Protein AF-A0A813FV72-F1 (afdb_monomer)

Organism: Polarella glacialis (NCBI:txid89957)

Solvent-accessible surface area (backbone atoms only — not comparable to full-atom values): 22637 Å² total; per-residue (Å²): 135,82,78,77,76,78,76,73,80,84,71,82,60,92,44,57,44,41,28,57,44,96,89,48,74,49,68,52,86,66,91,68,85,72,78,74,64,68,31,35,16,58,74,79,38,75,40,86,95,39,69,65,63,72,45,58,73,68,59,73,47,31,64,47,80,45,70,78,64,90,57,94,71,58,69,37,65,48,42,77,56,50,45,36,51,38,65,70,70,41,60,54,40,73,65,40,57,76,41,35,51,22,40,30,57,61,47,44,48,41,57,46,48,59,64,52,66,75,50,94,60,70,33,35,40,40,42,49,73,72,41,37,24,43,60,38,58,53,51,49,53,42,39,35,35,44,51,57,46,52,57,51,38,52,53,32,48,75,70,72,43,85,62,75,52,50,23,41,36,30,36,44,24,67,58,31,64,66,62,52,51,36,49,46,49,40,49,52,43,25,47,77,69,74,35,45,94,75,63,46,62,36,38,40,33,27,15,58,40,60,18,55,70,51,30,52,51,38,25,61,67,60,74,45,64,55,85,54,103,76,52,32,51,45,73,42,70,28,40,70,24,56,78,29,53,68,94,43,74,67,52,50,55,48,51,55,47,51,30,67,68,44,12,72,73,53,74,21,74,83,68,84,68,83,69,49,44,34,19,62,68,55,54,42,56,74,69,67,52,64,56,48,27,40,34,37,41,37,40,50,83,52,42,56,68,56,31,63,66,42,68,65,42,50,51,51,41,69,68,24,38,39,29,38,41,30,46,50,54,42,85,46,64,66,58,54,51,52,53,51,51,50,43,43,74,74,61,34,44,75,78,46,79,46,63,33,23,64,86,78,67,54,68,43,82,48,96,68,45,50,33,41,20,67,34,14,43,39,30,36,35,43,79,67,86,73,58,71,86,71,50,70,80,82,72,59,83,70,81,69,71,85,85,127

Foldseek 3Di:
DPDDPDDPDDDPLPALEWELDLVGIDSDDDDDDDPLQWAAALPPGTDPPDGAQVLPVLFFFDKFKDDQDPPPFQWFAARLRQTAGLCLLCVCVVVCVVVCQQVVRSNSSNVHSVVCVVVPDIGIYGYGDGHDANVSVLLSQLSVLLVVLVVVQVVCVVVVHQRDAAAEEEAQCLLNVSVLSSVSSNCRSCVVVVNNVSHHAAYEYEHLEPLVVSNVVSCVVSVNDQDDPLGRYYYHNAAEFQVQQDPDPVSQVVSQVRHCVCCVSSVGDNPSDRGGYGYPVRSCLVRVTAQAHSEYEEDNQQRVLRNLVDVSSLVSCLQHYFKYKYLQNDPDPPSQVVSVVSCVVSPKDKPDWFAACPPVVDFDQDPSGTYHRHRTMTMIGRPDDHDSVPRPPVSDPPPPPPPD

Secondary structure (DSSP, 8-state):
-PPPP--------SSSEEEEETTEEE---S-----TT-EEETTTEEETT----GGGGGS---EEEEP--SSS--EEE-TT--EEEHHHHTTTHHHHHHTTTTTHHHHHHHHHHHHHHT--S-EEEE--PPPBSHHHHHHHHHHHHHHHHHHHHHHHHHTTPPPPPEEEEEET-TTTHHHHHHHHHHHHHHHHTT-GGG--EEEEEEESS--HHHHHHHHHHTT---SSTT--EEEEESEEESSSS-SSHHHHHHHHHHHHHHHTTTT-------PPEEEHHHHHHHTT--SSEEEEEE--TT-HHHHTTSHHHHHHHHHHEEEEEEE---S-HHHHHHHHHHHHHTTEEEEEEEE--TTT--PEEETTEEE--SSEEEEEEE-S---GGGS-TT----------

Sequence (404 aa):
MTSVPIVPEARACPSLLIQPDWTGWSCQLGAGELNSTGVWNAISGLVPQVSHEAAFGHLSPWQGKFTQSHTQEVLVRDFLGFLCPRDLYCGHDSAHRSYGEAYAIRTRVCDSFLQLQDLHSDYYLSFRWPVVSEEYFEYAAVLSSVVEYLDAFEEEKLRGSTPRPFAFVELGAGYGHWSFAAHLALRRVAAHRQLLDLTRHRYLLVDAVDASMAAHELARLNEVETNGPEGFLNFHQGFVTSSGHFDLSASRAYAAWIVRSFSAAWGGSSASAAVEAVSLQAVLVMYDMPCVIDMLDVDIQGGEYHLFSTNETMSLLKQRVRRIHIGLHSQSAHRNLVLKARFRRWGWGVKWLWHSNLQDRMLRETPWGPVVFADGVLTVVNSRQLDGSQCPSGIQRATLAPWI

InterPro domains:
  IPR029063 S-adenosyl-L-methionine-dependent methyltransferase superfamily [SSF53335] (161-242)

pLDDT: mean 85.33, std 15.7, range [25.42, 98.75]

Structure (mmCIF, N/CA/C/O backbone):
data_AF-A0A813FV72-F1
#
_entry.id   AF-A0A813FV72-F1
#
loop_
_atom_site.group_PDB
_atom_site.id
_atom_site.type_symbol
_atom_site.label_atom_id
_atom_site.label_alt_id
_atom_site.label_comp_id
_atom_site.label_asym_id
_atom_site.label_entity_id
_atom_site.label_seq_id
_atom_site.pdbx_PDB_ins_code
_atom_site.Cartn_x
_atom_site.Cartn_y
_atom_site.Cartn_z
_atom_site.occupancy
_atom_site.B_iso_or_equiv
_atom_site.auth_seq_id
_atom_site.auth_comp_id
_atom_site.auth_asym_id
_atom_site.auth_atom_id
_atom_site.pdbx_PDB_model_num
ATOM 1 N N . MET A 1 1 ? 25.073 -18.504 -22.557 1.00 35.97 1 MET A N 1
ATOM 2 C CA . MET A 1 1 ? 24.459 -17.497 -23.444 1.00 35.97 1 MET A CA 1
ATOM 3 C C . MET A 1 1 ? 23.004 -17.886 -23.623 1.00 35.97 1 MET A C 1
ATOM 5 O O . MET A 1 1 ? 22.703 -18.729 -24.453 1.00 35.97 1 MET A O 1
ATOM 9 N N . THR A 1 2 ? 22.129 -17.388 -22.755 1.00 30.36 2 THR A N 1
ATOM 10 C CA . THR A 1 2 ? 20.679 -17.537 -22.904 1.00 30.36 2 THR A CA 1
ATOM 11 C C . THR A 1 2 ? 20.232 -16.532 -23.960 1.00 30.36 2 THR A C 1
ATOM 13 O O . THR A 1 2 ? 20.467 -15.335 -23.818 1.00 30.36 2 THR A O 1
ATOM 16 N N . SER A 1 3 ? 19.693 -17.025 -25.072 1.00 25.42 3 SER A N 1
ATOM 17 C CA . SER A 1 3 ? 19.137 -16.193 -26.136 1.00 25.42 3 SER A CA 1
ATOM 18 C C . SER A 1 3 ? 18.002 -15.347 -25.565 1.00 25.42 3 SER A C 1
ATOM 20 O O . SER A 1 3 ? 17.038 -15.903 -25.039 1.00 25.42 3 SER A O 1
ATOM 22 N N . VAL A 1 4 ? 18.121 -14.022 -25.665 1.00 29.53 4 VAL A N 1
ATOM 23 C CA . VAL A 1 4 ? 16.999 -13.105 -25.431 1.00 29.53 4 VAL A CA 1
ATOM 24 C C . VAL A 1 4 ? 15.870 -13.538 -26.375 1.00 29.53 4 VAL A C 1
ATOM 26 O O . VAL A 1 4 ? 16.141 -13.707 -27.569 1.00 29.53 4 VAL A O 1
ATOM 29 N N . PRO A 1 5 ? 14.647 -13.795 -25.879 1.00 34.75 5 PRO A N 1
ATOM 30 C CA . PRO A 1 5 ? 13.543 -14.160 -26.748 1.00 34.75 5 PRO A CA 1
ATOM 31 C C . PRO A 1 5 ? 13.340 -13.043 -27.770 1.00 34.75 5 PRO A C 1
ATOM 33 O O . PRO A 1 5 ? 13.233 -11.872 -27.410 1.00 34.75 5 PRO A O 1
ATOM 36 N N . ILE A 1 6 ? 13.329 -13.413 -29.050 1.00 33.06 6 ILE A N 1
ATOM 37 C CA . ILE A 1 6 ? 12.965 -12.511 -30.140 1.00 33.06 6 ILE A CA 1
ATOM 38 C C . ILE A 1 6 ? 11.534 -12.057 -29.851 1.00 33.06 6 ILE A C 1
ATOM 40 O O . ILE A 1 6 ? 10.613 -12.875 -29.875 1.00 33.06 6 ILE A O 1
ATOM 44 N N . VAL A 1 7 ? 11.363 -10.773 -29.527 1.00 40.09 7 VAL A N 1
ATOM 45 C CA . VAL A 1 7 ? 10.041 -10.157 -29.390 1.00 40.09 7 VAL A CA 1
ATOM 46 C C . VAL A 1 7 ? 9.348 -10.317 -30.749 1.00 40.09 7 VAL A C 1
ATOM 48 O O . VAL A 1 7 ? 9.930 -9.905 -31.756 1.00 40.09 7 VAL A O 1
ATOM 51 N N . PRO A 1 8 ? 8.174 -10.969 -30.827 1.00 45.59 8 PRO A N 1
ATOM 52 C CA . PRO A 1 8 ? 7.466 -11.138 -32.090 1.00 45.59 8 PRO A CA 1
ATOM 53 C C . PRO A 1 8 ? 7.248 -9.774 -32.747 1.00 45.59 8 PRO A C 1
ATOM 55 O O . PRO A 1 8 ? 6.840 -8.836 -32.064 1.00 45.59 8 PRO A O 1
ATOM 58 N N . GLU A 1 9 ? 7.503 -9.664 -34.057 1.00 47.38 9 GLU A N 1
ATOM 59 C CA . GLU A 1 9 ? 7.134 -8.477 -34.838 1.00 47.38 9 GLU A CA 1
ATOM 60 C C . GLU A 1 9 ? 5.697 -8.068 -34.493 1.00 47.38 9 GLU A C 1
ATOM 62 O O . GLU A 1 9 ? 4.779 -8.895 -34.558 1.00 47.38 9 GLU A O 1
ATOM 67 N N . ALA A 1 10 ? 5.523 -6.805 -34.092 1.00 47.97 10 ALA A N 1
ATOM 68 C CA . ALA A 1 10 ? 4.248 -6.240 -33.682 1.00 47.97 10 ALA A CA 1
ATOM 69 C C . ALA A 1 10 ? 3.219 -6.412 -34.810 1.00 47.97 10 ALA A C 1
ATOM 71 O O . ALA A 1 10 ? 3.196 -5.669 -35.791 1.00 47.97 10 ALA A O 1
ATOM 72 N N . ARG A 1 11 ? 2.366 -7.435 -34.698 1.00 53.94 11 ARG A N 1
ATOM 73 C CA . ARG A 1 11 ? 1.242 -7.620 -35.616 1.00 53.94 11 ARG A CA 1
ATOM 74 C C . ARG A 1 11 ? 0.249 -6.497 -35.354 1.00 53.94 11 ARG A C 1
ATOM 76 O O . ARG A 1 11 ? -0.242 -6.369 -34.236 1.00 53.94 11 ARG A O 1
ATOM 83 N N . ALA A 1 12 ? -0.057 -5.708 -36.382 1.00 57.28 12 ALA A N 1
ATOM 84 C CA . ALA A 1 12 ? -1.088 -4.680 -36.315 1.00 57.28 12 ALA A CA 1
ATOM 85 C C . ALA A 1 12 ? -2.402 -5.288 -35.789 1.00 57.28 12 ALA A C 1
ATOM 87 O O . ALA A 1 12 ? -2.965 -6.188 -36.411 1.00 57.28 12 ALA A O 1
ATOM 88 N N . CYS A 1 13 ? -2.852 -4.815 -34.627 1.00 59.41 13 CYS A N 1
ATOM 89 C CA . CYS A 1 13 ? -4.093 -5.204 -33.958 1.00 59.41 13 CYS A CA 1
ATOM 90 C C . CYS A 1 13 ? -5.276 -4.637 -34.776 1.00 59.41 13 CYS A C 1
ATOM 92 O O . CYS A 1 13 ? -5.480 -3.424 -34.759 1.00 59.41 13 CYS A O 1
ATOM 94 N N . PRO A 1 14 ? -6.061 -5.446 -35.517 1.00 56.44 14 PRO A N 1
ATOM 95 C CA . PRO A 1 14 ? -7.145 -4.915 -36.349 1.00 56.44 14 PRO A CA 1
ATOM 96 C C . PRO A 1 14 ? -8.379 -4.506 -35.527 1.00 56.44 14 PRO A C 1
ATOM 98 O O . PRO A 1 14 ? -9.271 -3.834 -36.040 1.00 56.44 14 PRO A O 1
ATOM 101 N N . SER A 1 15 ? -8.430 -4.891 -34.247 1.00 58.56 15 SER A N 1
ATOM 102 C CA . SER A 1 15 ? -9.401 -4.430 -33.254 1.00 58.56 15 SER A CA 1
ATOM 103 C C . SER A 1 15 ? -8.741 -3.503 -32.237 1.00 58.56 15 SER A C 1
ATOM 105 O O . SER A 1 15 ? -7.668 -3.809 -31.727 1.00 58.56 15 SER A O 1
ATOM 107 N N . LEU A 1 16 ? -9.437 -2.425 -31.864 1.00 62.03 16 LEU A N 1
ATOM 108 C CA . LEU A 1 16 ? -9.008 -1.460 -30.839 1.00 62.03 16 LEU A CA 1
ATOM 109 C C . LEU A 1 16 ? -9.047 -2.023 -29.405 1.00 62.03 16 LEU A C 1
ATOM 111 O O . LEU A 1 16 ? -8.781 -1.283 -28.465 1.00 62.03 16 LEU A O 1
ATOM 115 N N . LEU A 1 17 ? -9.421 -3.294 -29.216 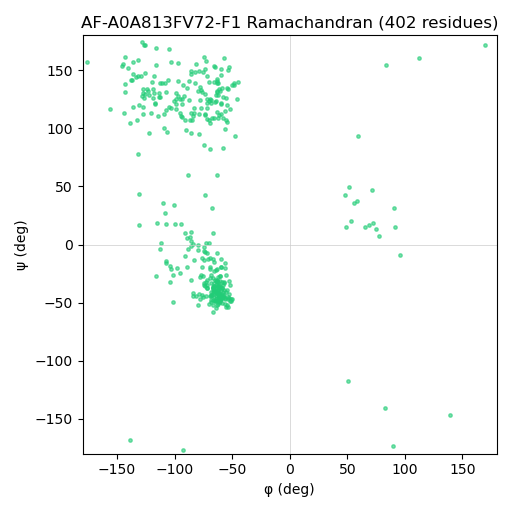1.00 68.19 17 LEU A N 1
ATOM 116 C CA . LEU A 1 17 ? -9.333 -3.964 -27.923 1.00 68.19 17 LEU A CA 1
ATOM 117 C C . LEU A 1 17 ? -7.931 -4.541 -27.768 1.00 68.19 17 LEU A C 1
ATOM 119 O O . LEU A 1 17 ? -7.565 -5.488 -28.466 1.00 68.19 17 LEU A O 1
ATOM 123 N N . ILE A 1 18 ? -7.184 -3.989 -26.823 1.00 64.94 18 ILE A N 1
ATOM 124 C CA . ILE A 1 18 ? -5.858 -4.464 -26.474 1.00 64.94 18 ILE A CA 1
ATOM 125 C C . ILE A 1 18 ? -5.904 -5.042 -25.064 1.00 64.94 18 ILE A C 1
ATOM 127 O O . ILE A 1 18 ? -6.369 -4.410 -24.113 1.00 64.94 18 ILE A O 1
ATOM 131 N N . GLN A 1 19 ? -5.429 -6.275 -24.941 1.00 64.69 19 GLN A N 1
ATOM 132 C CA . GLN A 1 19 ? -5.348 -6.973 -23.671 1.00 64.69 19 GLN A CA 1
ATOM 133 C C . GLN A 1 19 ? -3.878 -7.083 -23.285 1.00 64.69 19 GLN A C 1
ATOM 135 O O . GLN A 1 19 ? -3.195 -7.957 -23.830 1.00 64.69 19 GLN A O 1
ATOM 140 N N . PRO A 1 20 ? -3.382 -6.211 -22.388 1.00 59.06 20 PRO A N 1
ATOM 141 C CA . PRO A 1 20 ? -2.131 -6.483 -21.704 1.00 59.06 20 PRO A CA 1
ATOM 142 C C . PRO A 1 20 ? -2.308 -7.810 -20.988 1.00 59.06 20 PRO A C 1
ATOM 144 O O . PRO A 1 20 ? -3.086 -7.928 -20.036 1.00 59.06 20 PRO A O 1
ATOM 147 N N . ASP A 1 21 ? -1.637 -8.831 -21.499 1.00 64.56 21 ASP A N 1
ATOM 148 C CA . ASP A 1 21 ? -1.405 -10.034 -20.744 1.00 64.56 21 ASP A CA 1
ATOM 149 C C . ASP A 1 21 ? -0.010 -9.950 -20.131 1.00 64.56 21 ASP A C 1
ATOM 151 O O . ASP A 1 21 ? 0.881 -9.214 -20.548 1.00 64.56 21 ASP A O 1
ATOM 155 N N . TRP A 1 22 ? 0.189 -10.688 -19.056 1.00 66.19 22 TRP A N 1
ATOM 156 C CA . TRP A 1 22 ? 1.445 -10.608 -18.333 1.00 66.19 22 TRP A CA 1
ATOM 157 C C . TRP A 1 22 ? 2.607 -11.283 -19.080 1.00 66.19 22 TRP A C 1
ATOM 159 O O . TRP A 1 22 ? 3.713 -11.329 -18.553 1.00 66.19 22 TRP A O 1
ATOM 169 N N . THR A 1 23 ? 2.368 -11.833 -20.269 1.00 60.66 23 THR A N 1
ATOM 170 C CA . THR A 1 23 ? 3.356 -12.431 -21.173 1.00 60.66 23 THR A CA 1
ATOM 171 C C . THR A 1 23 ? 3.557 -11.615 -22.463 1.00 60.66 23 THR A C 1
ATOM 173 O O . THR A 1 23 ? 4.362 -12.021 -23.300 1.00 60.66 23 THR A O 1
ATOM 176 N N . GLY A 1 24 ? 2.864 -10.479 -22.631 1.00 65.00 24 GLY A N 1
ATOM 177 C CA . GLY A 1 24 ? 2.781 -9.710 -23.874 1.00 65.00 24 GLY A CA 1
ATOM 178 C C . GLY A 1 24 ? 1.366 -9.178 -24.146 1.00 65.00 24 GLY A C 1
ATOM 179 O O . GLY A 1 24 ? 0.616 -8.841 -23.237 1.00 65.00 24 GLY A O 1
ATOM 180 N N . TRP A 1 25 ? 0.978 -9.084 -25.417 1.00 64.00 25 TRP A N 1
ATOM 181 C CA . TRP A 1 25 ? -0.373 -8.662 -25.798 1.00 64.00 25 TRP A CA 1
ATOM 182 C C . TRP A 1 25 ? -1.071 -9.745 -26.573 1.00 64.00 25 TRP A C 1
ATOM 184 O O . TRP A 1 25 ? -0.506 -10.321 -27.506 1.00 64.00 25 TRP A O 1
ATOM 194 N N . SER A 1 26 ? -2.352 -9.915 -26.278 1.00 64.94 26 SER A N 1
ATOM 195 C CA . SER A 1 26 ? -3.246 -10.617 -27.182 1.00 64.94 26 SER A CA 1
ATOM 196 C C . SER A 1 26 ? -4.185 -9.620 -27.855 1.00 64.94 26 SER A C 1
ATOM 198 O O . SER A 1 26 ? -5.019 -8.968 -27.227 1.00 64.94 26 SER A O 1
ATOM 200 N N . CYS A 1 27 ? -4.044 -9.509 -29.175 1.00 63.72 27 CYS A N 1
ATOM 201 C CA . CYS A 1 27 ? -5.037 -8.887 -30.040 1.00 63.72 27 CYS A CA 1
ATOM 202 C C . CYS A 1 27 ? -6.215 -9.854 -30.179 1.00 63.72 27 CYS A C 1
ATOM 204 O O . CYS A 1 27 ? -6.242 -10.673 -31.099 1.00 63.72 27 CYS A O 1
ATOM 206 N N . GLN A 1 28 ? -7.162 -9.826 -29.240 1.00 61.66 28 GLN A N 1
ATOM 207 C CA . GLN A 1 28 ? -8.384 -10.612 -29.385 1.00 61.66 28 GLN A CA 1
ATOM 208 C C . GLN A 1 28 ? -9.398 -9.869 -30.257 1.00 61.66 28 GLN A C 1
ATOM 210 O O . GLN A 1 28 ? -9.899 -8.802 -29.905 1.00 61.66 28 GLN A O 1
ATOM 215 N N . LEU A 1 29 ? -9.733 -10.483 -31.392 1.00 47.75 29 LEU A N 1
ATOM 216 C CA . LEU A 1 29 ? -10.869 -10.094 -32.218 1.00 47.75 29 LEU A CA 1
ATOM 217 C C . LEU A 1 29 ? -12.154 -10.643 -31.582 1.00 47.75 29 LEU A C 1
ATOM 219 O O . LEU A 1 29 ? -12.531 -11.788 -31.821 1.00 47.75 29 LEU A O 1
ATOM 223 N N . GLY A 1 30 ? -12.829 -9.817 -30.783 1.00 52.78 30 GLY A N 1
ATOM 224 C CA . GLY A 1 30 ? -14.189 -10.077 -30.298 1.00 52.78 30 GLY A CA 1
ATOM 225 C C . GLY A 1 30 ? -14.311 -10.349 -28.797 1.00 52.78 30 GLY A C 1
ATOM 226 O O . GLY A 1 30 ? -13.346 -10.686 -28.119 1.00 52.78 30 GLY A O 1
ATOM 227 N N . ALA A 1 31 ? -15.536 -10.188 -28.288 1.00 51.34 31 ALA A N 1
ATOM 228 C CA . ALA A 1 31 ? -15.932 -10.315 -26.881 1.00 51.34 31 ALA A CA 1
ATOM 229 C C . ALA A 1 31 ? -15.971 -11.774 -26.376 1.00 51.34 31 ALA A C 1
ATOM 231 O O . ALA A 1 31 ? -16.920 -12.176 -25.706 1.00 51.34 31 ALA A O 1
ATOM 232 N N . GLY A 1 32 ? -14.981 -12.594 -26.739 1.00 54.69 32 GLY A N 1
ATOM 233 C CA . GLY A 1 32 ? -14.835 -13.921 -26.147 1.00 54.69 32 GLY A CA 1
ATOM 234 C C . GLY A 1 32 ? -14.632 -13.784 -24.639 1.00 54.69 32 GLY A C 1
ATOM 235 O O . GLY A 1 32 ? -13.833 -12.953 -24.208 1.00 54.69 32 GLY A O 1
ATOM 236 N N . GLU A 1 33 ? -15.373 -14.562 -23.846 1.00 54.91 33 GLU A N 1
ATOM 237 C CA . GLU A 1 33 ? -15.225 -14.583 -22.390 1.00 54.91 33 GLU A CA 1
ATOM 238 C C . GLU A 1 33 ? -13.769 -14.884 -22.032 1.00 54.91 33 GLU A C 1
ATOM 240 O O . GLU A 1 33 ? -13.259 -15.995 -22.200 1.00 54.91 33 GLU A O 1
ATOM 245 N N . LEU A 1 34 ? -13.076 -13.855 -21.556 1.00 57.75 34 LEU A N 1
ATOM 246 C CA . LEU A 1 34 ? -11.764 -14.011 -20.972 1.00 57.75 34 LEU A CA 1
ATOM 247 C C . LEU A 1 34 ? -11.908 -14.863 -19.722 1.00 57.75 34 LEU A C 1
ATOM 249 O O . LEU A 1 34 ? -12.628 -14.493 -18.796 1.00 57.75 34 LEU A O 1
ATOM 253 N N . ASN A 1 35 ? -11.172 -15.972 -19.664 1.00 60.66 35 ASN A N 1
ATOM 254 C CA . ASN A 1 35 ? -11.009 -16.697 -18.416 1.00 60.66 35 ASN A CA 1
ATOM 255 C C . ASN A 1 35 ? -10.142 -15.859 -17.459 1.00 60.66 35 ASN A C 1
ATOM 257 O O . ASN A 1 35 ? -8.930 -16.043 -17.356 1.00 60.66 35 ASN A O 1
ATOM 261 N N . SER A 1 36 ? -10.780 -14.905 -16.786 1.00 62.91 36 SER A N 1
ATOM 262 C CA . SER A 1 36 ? -10.199 -14.012 -15.783 1.00 62.91 36 SER A CA 1
ATOM 263 C C . SER A 1 36 ? -9.930 -14.708 -14.448 1.00 62.91 36 SER A C 1
ATOM 265 O O . SER A 1 36 ? -9.404 -14.082 -13.533 1.00 62.91 36 SER A O 1
ATOM 267 N N . THR A 1 37 ? -10.285 -15.991 -14.317 1.00 68.06 37 THR A N 1
ATOM 268 C CA . THR A 1 37 ? -10.207 -16.713 -13.040 1.00 68.06 37 THR A CA 1
ATOM 269 C C . THR A 1 37 ? -8.859 -17.396 -12.808 1.00 68.06 37 THR A C 1
ATOM 271 O O . THR A 1 37 ? -8.528 -17.713 -11.666 1.00 68.06 37 THR A O 1
ATOM 274 N N . GLY A 1 38 ? -8.075 -17.625 -13.868 1.00 73.88 38 GLY A N 1
ATOM 275 C CA . GLY A 1 38 ? -6.791 -18.316 -13.773 1.00 73.88 38 GLY A CA 1
ATOM 276 C C . GLY A 1 38 ? -5.704 -17.449 -13.139 1.00 73.88 38 GLY A C 1
ATOM 277 O O . GLY A 1 38 ? -5.461 -16.334 -13.596 1.00 73.88 38 GLY A O 1
ATOM 278 N N . VAL A 1 39 ? -5.010 -17.995 -12.138 1.00 80.75 39 VAL A N 1
ATOM 279 C CA . VAL A 1 39 ? -3.837 -17.358 -11.531 1.00 80.75 39 VAL A CA 1
ATOM 280 C C . VAL A 1 39 ? -2.608 -17.574 -12.406 1.00 80.75 39 VAL A C 1
ATOM 282 O O . VAL A 1 39 ? -2.289 -18.692 -12.814 1.00 80.75 39 VAL A O 1
ATOM 285 N N . TRP A 1 40 ? -1.882 -16.491 -12.653 1.00 83.94 40 TRP A N 1
ATOM 286 C CA . TRP A 1 40 ? -0.588 -16.508 -13.323 1.00 83.94 40 TRP A CA 1
ATOM 287 C C . TRP A 1 40 ? 0.515 -16.266 -12.301 1.00 83.94 40 TRP A C 1
ATOM 289 O O . TRP A 1 40 ? 0.361 -15.451 -11.401 1.00 83.94 40 TRP A O 1
ATOM 299 N N . ASN A 1 41 ? 1.636 -16.950 -12.449 1.00 87.75 41 ASN A N 1
ATOM 300 C CA . ASN A 1 41 ? 2.822 -16.826 -11.620 1.00 87.75 41 ASN A CA 1
ATOM 301 C C . ASN A 1 41 ? 3.963 -16.229 -12.448 1.00 87.75 41 ASN A C 1
ATOM 303 O O . ASN A 1 41 ? 4.141 -16.572 -13.620 1.00 87.75 41 ASN A O 1
ATOM 307 N N . ALA A 1 42 ? 4.734 -15.322 -11.845 1.00 83.56 42 ALA A N 1
ATOM 308 C CA . ALA A 1 42 ? 5.757 -14.575 -12.565 1.00 83.56 42 ALA A CA 1
ATOM 309 C C . ALA A 1 42 ? 6.862 -15.469 -13.160 1.00 83.56 42 ALA A C 1
ATOM 311 O O . ALA A 1 42 ? 7.426 -15.115 -14.194 1.00 83.56 42 ALA A O 1
ATOM 312 N N . ILE A 1 43 ? 7.133 -16.625 -12.549 1.00 84.69 43 ILE A N 1
ATOM 313 C CA . ILE A 1 43 ? 8.235 -17.523 -12.917 1.00 84.69 43 ILE A CA 1
ATOM 314 C C . ILE A 1 43 ? 7.743 -18.716 -13.735 1.00 84.69 43 ILE A C 1
ATOM 316 O O . ILE A 1 43 ? 8.304 -19.033 -14.779 1.00 84.69 43 ILE A O 1
ATOM 320 N N . SER A 1 44 ? 6.701 -19.393 -13.255 1.00 83.75 44 SER A N 1
ATOM 321 C CA . SER A 1 44 ? 6.220 -20.652 -13.840 1.00 83.75 44 SER A CA 1
ATOM 322 C C . SER A 1 44 ? 5.149 -20.472 -14.922 1.00 83.75 44 SER A C 1
ATOM 324 O O . SER A 1 44 ? 4.836 -21.429 -15.628 1.00 83.75 44 SER A O 1
ATOM 326 N N . GLY A 1 45 ? 4.611 -19.260 -15.100 1.00 81.69 45 GLY A N 1
ATOM 327 C CA . GLY A 1 45 ? 3.515 -18.995 -16.032 1.00 81.69 45 GLY A CA 1
ATOM 328 C C . GLY A 1 45 ? 2.151 -19.321 -15.421 1.00 81.69 45 GLY A C 1
ATOM 329 O O . GLY A 1 45 ? 1.896 -18.997 -14.265 1.00 81.69 45 GLY A O 1
ATOM 330 N N . LEU A 1 46 ? 1.232 -19.904 -16.192 1.00 75.25 46 LEU A N 1
ATOM 331 C CA . LEU A 1 46 ? -0.102 -20.249 -15.689 1.00 75.25 46 LEU A CA 1
ATOM 332 C C . LEU A 1 46 ? 0.004 -21.292 -14.565 1.00 75.25 46 LEU A C 1
ATOM 334 O O . LEU A 1 46 ? 0.664 -22.313 -14.748 1.00 75.25 46 LEU A O 1
ATOM 338 N N . VAL A 1 47 ? -0.695 -21.067 -13.449 1.00 70.50 47 VAL A N 1
ATOM 339 C CA . VAL A 1 47 ? -0.823 -22.029 -12.344 1.00 70.50 47 VAL A CA 1
ATOM 340 C C . VAL A 1 47 ? -2.232 -22.616 -12.386 1.00 70.50 47 VAL A C 1
ATOM 342 O O . VAL A 1 47 ? -3.182 -21.987 -11.912 1.00 70.50 47 VAL A O 1
ATOM 345 N N . PRO A 1 48 ? -2.424 -23.800 -12.994 1.00 62.16 48 PRO A N 1
ATOM 346 C CA . PRO A 1 48 ? -3.747 -24.389 -13.102 1.00 62.16 48 PRO A CA 1
ATOM 347 C C . PRO A 1 48 ? -4.301 -24.709 -11.708 1.00 62.16 48 PRO A C 1
ATOM 349 O O . PRO A 1 48 ? -3.574 -25.209 -10.855 1.00 62.16 48 PRO A O 1
ATOM 352 N N . GLN A 1 49 ? -5.609 -24.511 -11.521 1.00 79.19 49 GLN A N 1
ATOM 353 C CA . GLN A 1 49 ? -6.393 -24.985 -10.364 1.00 79.19 49 GLN A CA 1
ATOM 354 C C . GLN A 1 49 ? -6.270 -24.198 -9.048 1.00 79.19 49 GLN A C 1
ATOM 356 O O . GLN A 1 49 ? -6.854 -24.619 -8.051 1.00 79.19 49 GLN A O 1
ATOM 361 N N . VAL A 1 50 ? -5.598 -23.045 -9.026 1.00 84.19 50 VAL A N 1
ATOM 362 C CA . VAL A 1 50 ? -5.578 -22.168 -7.844 1.00 84.19 50 VAL A CA 1
ATOM 363 C C . VAL A 1 50 ? -6.295 -20.864 -8.173 1.00 84.19 50 VAL A C 1
ATOM 365 O O . VAL A 1 50 ? -6.021 -20.258 -9.206 1.00 84.19 50 VAL A O 1
ATOM 368 N N . SER A 1 51 ? -7.230 -20.442 -7.319 1.00 89.81 51 SER A N 1
ATOM 369 C CA . SER A 1 51 ? -7.867 -19.126 -7.418 1.00 89.81 51 SER A CA 1
ATOM 370 C C . SER A 1 51 ? -6.977 -18.054 -6.796 1.00 89.81 51 SER A C 1
ATOM 372 O O . SER A 1 51 ? -6.184 -18.332 -5.892 1.00 89.81 51 SER A O 1
ATOM 374 N N . HIS A 1 52 ? -7.137 -16.803 -7.227 1.00 92.25 52 HIS A N 1
ATOM 375 C CA . HIS A 1 52 ? -6.538 -15.684 -6.506 1.00 92.25 52 HIS A CA 1
ATOM 376 C C . HIS A 1 52 ? -7.023 -15.660 -5.046 1.00 92.25 52 HIS A C 1
ATOM 378 O O . HIS A 1 52 ? -8.054 -16.248 -4.704 1.00 92.25 52 HIS A O 1
ATOM 384 N N . GLU A 1 53 ? -6.273 -14.969 -4.186 1.00 94.69 53 GLU A N 1
ATOM 385 C CA . GLU A 1 53 ? -6.743 -14.565 -2.861 1.00 94.69 53 GLU A CA 1
ATOM 386 C C . GLU A 1 53 ? -8.168 -14.001 -2.932 1.00 94.69 53 GLU A C 1
ATOM 388 O O . GLU A 1 53 ? -8.504 -13.264 -3.862 1.00 94.69 53 GLU A O 1
ATOM 393 N N . ALA A 1 54 ? -9.001 -14.344 -1.948 1.00 95.69 54 ALA A N 1
ATOM 394 C CA . ALA A 1 54 ? -10.441 -14.100 -1.996 1.00 95.69 54 ALA A CA 1
ATOM 395 C C . ALA A 1 54 ? -10.772 -12.615 -2.208 1.00 95.69 54 ALA A C 1
ATOM 397 O O . ALA A 1 54 ? -11.714 -12.286 -2.926 1.00 95.69 54 ALA A O 1
ATOM 398 N N . ALA A 1 55 ? -9.940 -11.721 -1.663 1.00 95.69 55 ALA A N 1
ATOM 399 C CA . ALA A 1 55 ? -10.082 -10.277 -1.813 1.00 95.69 55 ALA A CA 1
ATOM 400 C C . ALA A 1 55 ? -10.102 -9.804 -3.281 1.00 95.69 55 ALA A C 1
ATOM 402 O O . ALA A 1 55 ? -10.817 -8.857 -3.606 1.00 95.69 55 ALA A O 1
ATOM 403 N N . PHE A 1 56 ? -9.384 -10.481 -4.187 1.00 95.06 56 PHE A N 1
ATOM 404 C CA . PHE A 1 56 ? -9.424 -10.167 -5.619 1.00 95.06 56 PHE A CA 1
ATOM 405 C C . PHE A 1 56 ? -10.812 -10.422 -6.224 1.00 95.06 56 PHE A C 1
ATOM 407 O O . PHE A 1 56 ? -11.230 -9.696 -7.118 1.00 95.06 56 PHE A O 1
ATOM 414 N N . GLY A 1 57 ? -11.572 -11.391 -5.704 1.00 94.62 57 GLY A N 1
ATOM 415 C CA . GLY A 1 57 ? -12.920 -11.714 -6.183 1.00 94.62 57 GLY A CA 1
ATOM 416 C C . GLY A 1 57 ? -13.971 -10.620 -5.950 1.00 94.62 57 GLY A C 1
ATOM 417 O O . GLY A 1 57 ? -15.047 -10.688 -6.535 1.00 94.62 57 GLY A O 1
ATOM 418 N N . HIS A 1 58 ? -13.672 -9.603 -5.133 1.00 95.31 58 HIS A N 1
ATOM 419 C CA . HIS A 1 58 ? -14.566 -8.463 -4.879 1.00 95.31 58 HIS A CA 1
ATOM 420 C C . HIS A 1 58 ? -14.392 -7.308 -5.868 1.00 95.31 58 HIS A C 1
ATOM 422 O O . HIS A 1 58 ? -15.092 -6.298 -5.783 1.00 95.31 58 HIS A O 1
ATOM 428 N N . LEU A 1 59 ? -13.430 -7.428 -6.775 1.00 94.62 59 LEU A N 1
ATOM 429 C CA . LEU A 1 59 ? -13.076 -6.399 -7.732 1.00 94.62 59 LEU A CA 1
ATOM 430 C C . LEU A 1 59 ? -13.069 -6.988 -9.142 1.00 94.62 59 LEU A C 1
ATOM 432 O O . LEU A 1 59 ? -13.238 -8.183 -9.368 1.00 94.62 59 LEU A O 1
ATOM 436 N N . SER A 1 60 ? -12.876 -6.121 -10.122 1.00 92.75 60 SER A N 1
ATOM 437 C CA . SER A 1 60 ? -12.505 -6.520 -11.473 1.00 92.75 60 SER A CA 1
ATOM 438 C C . SER A 1 60 ? -11.287 -5.701 -11.890 1.00 92.75 60 SER A C 1
ATOM 440 O O . SER A 1 60 ? -11.192 -4.527 -11.491 1.00 92.75 60 SER A O 1
ATOM 442 N N . PRO A 1 61 ? -10.353 -6.281 -12.668 1.00 92.50 61 PRO A N 1
ATOM 443 C CA . PRO A 1 61 ? -9.274 -5.511 -13.264 1.00 92.50 61 PRO A CA 1
ATOM 444 C C . PRO A 1 61 ? -9.834 -4.330 -14.055 1.00 92.50 61 PRO A C 1
ATOM 446 O O . PRO A 1 61 ? -10.953 -4.373 -14.573 1.00 92.50 61 PRO A O 1
ATOM 449 N N . TRP A 1 62 ? -9.065 -3.250 -14.127 1.00 93.25 62 TRP A N 1
ATOM 450 C CA . TRP A 1 62 ? -9.485 -2.062 -14.844 1.00 93.25 62 TRP A CA 1
ATOM 451 C C . TRP A 1 62 ? -9.661 -2.363 -16.330 1.00 93.25 62 TRP A C 1
ATOM 453 O O . TRP A 1 62 ? -8.850 -3.040 -16.963 1.00 93.25 62 TRP A O 1
ATOM 463 N N . GLN A 1 63 ? -10.725 -1.792 -16.872 1.00 92.50 63 GLN A N 1
ATOM 464 C CA . GLN A 1 63 ? -11.014 -1.777 -18.288 1.00 92.50 63 GLN A CA 1
ATOM 465 C C . GLN A 1 63 ? -11.523 -0.389 -18.663 1.00 92.50 63 GLN A C 1
ATOM 467 O O . GLN A 1 63 ? -12.256 0.241 -17.894 1.00 92.50 63 GLN A O 1
ATOM 472 N N . GLY A 1 64 ? -11.130 0.108 -19.828 1.00 91.25 64 GLY A N 1
ATOM 473 C CA . GLY A 1 64 ? -11.563 1.421 -20.273 1.00 91.25 64 GLY A CA 1
ATOM 474 C C . GLY A 1 64 ? -10.826 1.930 -21.495 1.00 91.25 64 GLY A C 1
ATOM 475 O O . GLY A 1 64 ? -9.835 1.363 -21.954 1.00 91.25 64 GLY A O 1
ATOM 476 N N . LYS A 1 65 ? -11.333 3.045 -22.022 1.00 89.00 65 LYS A N 1
ATOM 477 C CA . LYS A 1 65 ? -10.676 3.759 -23.110 1.00 89.00 65 LYS A CA 1
ATOM 478 C C . LYS A 1 65 ? -9.389 4.389 -22.584 1.00 89.00 65 LYS A C 1
ATOM 480 O O . LYS A 1 65 ? -9.412 5.135 -21.605 1.00 89.00 65 LYS A O 1
ATOM 485 N N . PHE A 1 66 ? -8.286 4.085 -23.245 1.00 84.69 66 PHE A N 1
ATOM 486 C CA . PHE A 1 66 ? -7.021 4.763 -23.072 1.00 84.69 66 PHE A CA 1
ATOM 487 C C . PHE A 1 66 ? -6.884 5.791 -24.194 1.00 84.69 66 PHE A C 1
ATOM 489 O O . PHE A 1 66 ? -6.868 5.446 -25.377 1.00 84.69 66 PHE A O 1
ATOM 496 N N . THR A 1 67 ? -6.831 7.059 -23.806 1.00 81.38 67 THR A N 1
ATOM 497 C CA . THR A 1 67 ? -6.570 8.170 -24.718 1.00 81.38 67 THR A CA 1
ATOM 498 C C . THR A 1 67 ? -5.129 8.585 -24.496 1.00 81.38 67 THR A C 1
ATOM 500 O O . THR A 1 67 ? -4.778 9.014 -23.394 1.00 81.38 67 THR A O 1
ATOM 503 N N . GLN A 1 68 ? -4.293 8.455 -25.522 1.00 72.00 68 GLN A N 1
ATOM 504 C CA . GLN A 1 68 ? -2.943 8.995 -25.456 1.00 72.00 68 GLN A CA 1
ATOM 505 C C . GLN A 1 68 ? -3.073 10.518 -25.431 1.00 72.00 68 GLN A C 1
ATOM 507 O O . GLN A 1 68 ? -3.491 11.133 -26.412 1.00 72.00 68 GLN A O 1
ATOM 512 N N . SER A 1 69 ? -2.793 11.136 -24.283 1.00 69.38 69 SER A N 1
ATOM 513 C CA . SER A 1 69 ? -2.811 12.591 -24.227 1.00 69.38 69 SER A CA 1
ATOM 514 C C . SER A 1 69 ? -1.711 13.128 -25.138 1.00 69.38 69 SER A C 1
ATOM 516 O O . SER A 1 69 ? -0.556 12.725 -25.028 1.00 69.38 69 SER A O 1
ATOM 518 N N . HIS A 1 70 ? -2.060 14.056 -26.030 1.00 67.19 70 HIS A N 1
ATOM 519 C CA . HIS A 1 70 ? -1.067 14.835 -26.775 1.00 67.19 70 HIS A CA 1
ATOM 520 C C . HIS A 1 70 ? -0.359 15.870 -25.883 1.00 67.19 70 HIS A C 1
ATOM 522 O O . HIS A 1 70 ? 0.576 16.532 -26.332 1.00 67.19 70 HIS A O 1
ATOM 528 N N . THR A 1 71 ? -0.803 16.040 -24.631 1.00 64.88 71 THR A N 1
ATOM 529 C CA . THR A 1 71 ? -0.082 16.839 -23.636 1.00 64.88 71 THR A CA 1
ATOM 530 C C . THR A 1 71 ? 1.152 16.080 -23.150 1.00 64.88 71 THR A C 1
ATOM 532 O O . THR A 1 71 ? 1.176 14.856 -23.142 1.00 64.88 71 THR A O 1
ATOM 535 N N . GLN A 1 72 ? 2.190 16.813 -22.748 1.00 63.31 72 GLN A N 1
ATOM 536 C CA . GLN A 1 72 ? 3.540 16.286 -22.496 1.00 63.31 72 GLN A CA 1
ATOM 537 C C . GLN A 1 72 ? 3.647 15.199 -21.410 1.00 63.31 72 GLN A C 1
ATOM 539 O O . GLN A 1 72 ? 4.694 14.563 -21.310 1.00 63.31 72 GLN A O 1
ATOM 544 N N . GLU A 1 73 ? 2.615 14.978 -20.595 1.00 80.81 73 GLU A N 1
ATOM 545 C CA . GLU A 1 73 ? 2.698 14.066 -19.459 1.00 80.81 73 GLU A CA 1
ATOM 546 C C . GLU A 1 73 ? 2.194 12.664 -19.813 1.00 80.81 73 GLU A C 1
ATOM 548 O O . GLU A 1 73 ? 1.011 12.419 -20.057 1.00 80.81 73 GLU A O 1
ATOM 553 N N . VAL A 1 74 ? 3.142 11.734 -19.859 1.00 88.44 74 VAL A N 1
ATOM 554 C CA . VAL A 1 74 ? 2.932 10.340 -20.233 1.00 88.44 74 VAL A CA 1
ATOM 555 C C . VAL A 1 74 ? 2.512 9.560 -18.985 1.00 88.44 74 VAL A C 1
ATOM 557 O O . VAL A 1 74 ? 3.338 9.328 -18.105 1.00 88.44 74 VAL A O 1
ATOM 560 N N . LEU A 1 75 ? 1.237 9.173 -18.888 1.00 92.62 75 LEU A N 1
ATOM 561 C CA . LEU A 1 75 ? 0.689 8.461 -17.727 1.00 92.62 75 LEU A CA 1
ATOM 562 C C . LEU A 1 75 ? 0.610 6.950 -17.964 1.00 92.62 75 LEU A C 1
ATOM 564 O O . LEU A 1 75 ? 0.027 6.493 -18.947 1.00 92.62 75 LEU A O 1
ATOM 568 N N . VAL A 1 76 ? 1.129 6.186 -17.009 1.00 92.62 76 VAL A N 1
ATOM 569 C CA . VAL A 1 76 ? 0.946 4.739 -16.896 1.00 92.62 76 VAL A CA 1
ATOM 570 C C . VAL A 1 76 ? -0.344 4.462 -16.133 1.00 92.62 76 VAL A C 1
ATOM 572 O O . VAL A 1 76 ? -0.719 5.216 -15.232 1.00 92.62 76 VAL A O 1
ATOM 575 N N . ARG A 1 77 ? -1.024 3.370 -16.500 1.00 93.81 77 ARG A N 1
ATOM 576 C CA . ARG A 1 77 ? -2.191 2.864 -15.783 1.00 93.81 77 ARG A CA 1
ATOM 577 C C . ARG A 1 77 ? -2.005 1.396 -15.410 1.00 93.81 77 ARG A C 1
ATOM 579 O O . ARG A 1 77 ? -1.678 0.605 -16.288 1.00 93.81 77 ARG A O 1
ATOM 586 N N . ASP A 1 78 ? -2.232 1.036 -14.148 1.00 94.31 78 ASP A N 1
ATOM 587 C CA . ASP A 1 78 ? -2.142 -0.360 -13.688 1.00 94.31 78 ASP A CA 1
ATOM 588 C C . ASP A 1 78 ? -3.494 -1.111 -13.740 1.00 94.31 78 ASP A C 1
ATOM 590 O O . ASP A 1 78 ? -4.528 -0.582 -14.164 1.00 94.31 78 ASP A O 1
ATOM 594 N N . PHE A 1 79 ? -3.505 -2.363 -13.269 1.00 93.62 79 PHE A N 1
ATOM 595 C CA . PHE A 1 79 ? -4.706 -3.203 -13.241 1.00 93.62 79 PHE A CA 1
ATOM 596 C C . PHE A 1 79 ? -5.780 -2.733 -12.238 1.00 93.62 79 PHE A C 1
ATOM 598 O O . PHE A 1 79 ? -6.948 -3.093 -12.391 1.00 93.62 79 PHE A O 1
ATOM 605 N N . LEU A 1 80 ? -5.446 -1.912 -11.238 1.00 95.75 80 LEU A N 1
ATOM 606 C CA . LEU A 1 80 ? -6.408 -1.208 -10.380 1.00 95.75 80 LEU A CA 1
ATOM 607 C C . LEU A 1 80 ? -6.805 0.154 -10.953 1.00 95.75 80 LEU A C 1
ATOM 609 O O . LEU A 1 80 ? -7.589 0.873 -10.338 1.00 95.75 80 LEU A O 1
ATOM 613 N N . GLY A 1 81 ? -6.349 0.493 -12.159 1.00 95.25 81 GLY A N 1
ATOM 614 C CA . GLY A 1 81 ? -6.602 1.774 -12.804 1.00 95.25 81 GLY A CA 1
ATOM 615 C C . GLY A 1 81 ? -5.841 2.937 -12.177 1.00 95.25 81 GLY A C 1
ATOM 616 O O . GLY A 1 81 ? -6.255 4.071 -12.408 1.00 95.25 81 GLY A O 1
ATOM 617 N N . PHE A 1 82 ? -4.783 2.664 -11.409 1.00 96.31 82 PHE A N 1
ATOM 618 C CA . PHE A 1 82 ? -3.915 3.672 -10.810 1.00 96.31 82 PHE A CA 1
ATOM 619 C C . PHE A 1 82 ? -3.187 4.447 -11.893 1.00 96.31 82 PHE A C 1
ATOM 621 O O . PHE A 1 82 ? -2.509 3.846 -12.720 1.00 96.31 82 PHE A O 1
ATOM 628 N N . LEU A 1 83 ? -3.353 5.767 -11.895 1.00 95.56 83 LEU A N 1
ATOM 629 C CA . LEU A 1 83 ? -2.682 6.686 -12.802 1.00 95.56 83 LEU A CA 1
ATOM 630 C C . LEU A 1 83 ? -1.404 7.214 -12.161 1.00 95.56 83 LEU A C 1
ATOM 632 O O . LEU A 1 83 ? -1.451 7.802 -11.082 1.00 95.56 83 LEU A O 1
ATOM 636 N N . CYS A 1 84 ? -0.278 7.048 -12.849 1.00 94.88 84 CYS A N 1
ATOM 637 C CA . CYS A 1 84 ? 1.020 7.509 -12.372 1.00 94.88 84 CYS A CA 1
ATOM 638 C C . CYS A 1 84 ? 1.872 8.029 -13.539 1.00 94.88 84 CYS A C 1
ATOM 640 O O . CYS A 1 84 ? 1.874 7.397 -14.601 1.00 94.88 84 CYS A O 1
ATOM 642 N N . PRO A 1 85 ? 2.603 9.151 -13.390 1.00 93.88 85 PRO A N 1
ATOM 643 C CA . PRO A 1 85 ? 3.574 9.577 -14.391 1.00 93.88 85 PRO A CA 1
ATOM 644 C C . PRO A 1 85 ? 4.563 8.454 -14.707 1.00 93.88 85 PRO A C 1
ATOM 646 O O . PRO A 1 85 ? 5.104 7.819 -13.802 1.00 93.88 85 PRO A O 1
ATOM 649 N N . ARG A 1 86 ? 4.826 8.210 -15.995 1.00 92.06 86 ARG A N 1
ATOM 650 C CA . ARG A 1 86 ? 5.718 7.134 -16.456 1.00 92.06 86 ARG A CA 1
ATOM 651 C C . ARG A 1 86 ? 7.080 7.201 -15.787 1.00 92.06 86 ARG A C 1
ATOM 653 O O . ARG A 1 86 ? 7.608 6.171 -15.393 1.00 92.06 86 ARG A O 1
ATOM 660 N N . ASP A 1 87 ? 7.643 8.392 -15.647 1.00 90.06 87 ASP A N 1
ATOM 661 C CA . ASP A 1 87 ? 8.976 8.546 -15.068 1.00 90.06 87 ASP A CA 1
ATOM 662 C C . ASP A 1 87 ? 8.989 8.206 -13.571 1.00 90.06 87 ASP A C 1
ATOM 664 O O . ASP A 1 87 ? 9.995 7.721 -13.070 1.00 90.06 87 ASP A O 1
ATOM 668 N N . LEU A 1 88 ? 7.861 8.353 -12.874 1.00 90.06 88 LEU A N 1
ATOM 669 C CA . LEU A 1 88 ? 7.724 7.931 -11.482 1.00 90.06 88 LEU A CA 1
ATOM 670 C C . LEU A 1 88 ? 7.440 6.424 -11.369 1.00 90.06 88 LEU A C 1
ATOM 672 O O . LEU A 1 88 ? 8.065 5.734 -10.569 1.00 90.06 88 LEU A O 1
ATOM 676 N N . TYR A 1 89 ? 6.534 5.892 -12.197 1.00 91.62 89 TYR A N 1
ATOM 677 C CA . TYR A 1 89 ? 6.140 4.479 -12.154 1.00 91.62 89 TYR A CA 1
ATOM 678 C C . TYR A 1 89 ? 7.232 3.545 -12.702 1.00 91.62 89 TYR A C 1
ATOM 680 O O . TYR A 1 89 ? 7.545 2.515 -12.109 1.00 91.62 89 TYR A O 1
ATOM 688 N N . CYS A 1 90 ? 7.827 3.925 -13.834 1.00 90.44 90 CYS A N 1
ATOM 689 C CA . CYS A 1 90 ? 8.798 3.137 -14.590 1.00 90.44 90 CYS A CA 1
ATOM 690 C C . CYS A 1 90 ? 10.229 3.660 -14.481 1.00 90.44 90 CYS A C 1
ATOM 692 O O . CYS A 1 90 ? 11.147 2.934 -14.839 1.00 90.44 90 CYS A O 1
ATOM 694 N N . GLY A 1 91 ? 10.482 4.878 -13.987 1.00 83.88 91 GLY A N 1
ATOM 695 C CA . GLY A 1 91 ? 11.851 5.417 -13.918 1.00 83.88 91 GLY A CA 1
ATOM 696 C C . GLY A 1 91 ? 12.775 4.658 -12.966 1.00 83.88 91 GLY A C 1
ATOM 697 O O . GLY A 1 91 ? 13.994 4.779 -13.058 1.00 83.88 91 GLY A O 1
ATOM 698 N N . HIS A 1 92 ? 12.224 3.822 -12.084 1.00 72.25 92 HIS A N 1
ATOM 699 C CA . HIS A 1 92 ? 12.992 2.902 -11.232 1.00 72.25 92 HIS A CA 1
ATOM 700 C C . HIS A 1 92 ? 13.303 1.571 -11.915 1.00 72.25 92 HIS A C 1
ATOM 702 O O . HIS A 1 92 ? 13.792 0.637 -11.279 1.00 72.25 92 HIS A O 1
ATOM 708 N N . ASP A 1 93 ? 13.061 1.489 -13.224 1.00 60.84 93 ASP A N 1
ATOM 709 C CA . ASP A 1 93 ? 13.287 0.301 -14.033 1.00 60.84 93 ASP A CA 1
ATOM 710 C C . ASP A 1 93 ? 14.700 -0.252 -13.902 1.00 60.84 93 ASP A C 1
ATOM 712 O O . ASP A 1 93 ? 14.876 -1.453 -14.003 1.00 60.84 93 ASP A O 1
ATOM 716 N N . SER A 1 94 ? 15.735 0.554 -13.668 1.00 63.28 94 SER A N 1
ATOM 717 C CA . SER A 1 94 ? 17.085 -0.012 -13.556 1.00 63.28 94 SER A CA 1
ATOM 718 C C . SER A 1 94 ? 17.218 -0.954 -12.351 1.00 63.28 94 SER A C 1
ATOM 720 O O . SER A 1 94 ? 17.790 -2.037 -12.484 1.00 63.28 94 SER A O 1
ATOM 722 N N . ALA A 1 95 ? 16.640 -0.594 -11.201 1.00 69.81 95 ALA A N 1
ATOM 723 C CA . ALA A 1 95 ? 16.611 -1.444 -10.015 1.00 69.81 95 ALA A CA 1
ATOM 724 C C . ALA A 1 95 ? 15.548 -2.546 -10.141 1.00 69.81 95 ALA A C 1
ATOM 726 O O . ALA A 1 95 ? 15.860 -3.717 -9.931 1.00 69.81 95 ALA A O 1
ATOM 727 N N . HIS A 1 96 ? 14.326 -2.203 -10.564 1.00 74.44 96 HIS A N 1
ATOM 728 C CA . HIS A 1 96 ? 13.238 -3.178 -10.678 1.00 74.44 96 HIS A CA 1
ATOM 729 C C . HIS A 1 96 ? 13.476 -4.206 -11.792 1.00 74.44 96 HIS A C 1
ATOM 731 O O . HIS A 1 96 ? 13.269 -5.389 -11.558 1.00 74.44 96 HIS A O 1
ATOM 737 N N . ARG A 1 97 ? 13.987 -3.818 -12.972 1.00 74.69 97 ARG A N 1
ATOM 738 C CA . ARG A 1 97 ? 14.339 -4.771 -14.049 1.00 74.69 97 ARG A CA 1
ATOM 739 C C . ARG A 1 97 ? 15.507 -5.664 -13.674 1.00 74.69 97 ARG A C 1
ATOM 741 O O . ARG A 1 97 ? 15.564 -6.792 -14.152 1.00 74.69 97 ARG A O 1
ATOM 748 N N . SER A 1 98 ? 16.424 -5.192 -12.824 1.00 79.69 98 SER A N 1
ATOM 749 C CA . SER A 1 98 ? 17.494 -6.051 -12.298 1.00 79.69 98 SER A CA 1
ATOM 750 C C . SER A 1 98 ? 16.937 -7.209 -11.459 1.00 79.69 98 SER A C 1
ATOM 752 O O . SER A 1 98 ? 17.606 -8.232 -11.326 1.00 79.69 98 SER A O 1
ATOM 754 N N . TYR A 1 99 ? 15.707 -7.064 -10.953 1.00 83.38 99 TYR A N 1
ATOM 755 C CA . TYR A 1 99 ? 14.970 -8.050 -10.165 1.00 83.38 99 TYR A CA 1
ATOM 756 C C . TYR A 1 99 ? 13.541 -8.238 -10.699 1.00 83.38 99 TYR A C 1
ATOM 758 O O . TYR A 1 99 ? 12.574 -8.271 -9.932 1.00 83.38 99 TYR A O 1
ATOM 766 N N . GLY A 1 100 ? 13.402 -8.328 -12.027 1.00 82.50 100 GLY A N 1
ATOM 767 C CA . GLY A 1 100 ? 12.104 -8.301 -12.708 1.00 82.50 100 GLY A CA 1
ATOM 768 C C . GLY A 1 100 ? 11.144 -9.417 -12.286 1.00 82.50 100 GLY A C 1
ATOM 769 O O . GLY A 1 100 ? 9.939 -9.286 -12.472 1.00 82.50 100 GLY A O 1
ATOM 770 N N . GLU A 1 101 ? 11.633 -10.508 -11.692 1.00 87.38 101 GLU A N 1
ATOM 771 C CA . GLU A 1 101 ? 10.791 -11.569 -11.136 1.00 87.38 101 GLU A CA 1
ATOM 772 C C . GLU A 1 101 ? 10.119 -11.177 -9.809 1.00 87.38 101 GLU A C 1
ATOM 774 O O . GLU A 1 101 ? 8.980 -11.583 -9.569 1.00 87.38 101 GLU A O 1
ATOM 779 N N . ALA A 1 102 ? 10.791 -10.390 -8.960 1.00 87.56 102 ALA A N 1
ATOM 780 C CA . ALA A 1 102 ? 10.242 -9.933 -7.679 1.00 87.56 102 ALA A CA 1
ATOM 781 C C . ALA A 1 102 ? 9.211 -8.811 -7.881 1.00 87.56 102 ALA A C 1
ATOM 783 O O . ALA A 1 102 ? 8.105 -8.872 -7.336 1.00 87.56 102 ALA A O 1
ATOM 784 N N . TYR A 1 103 ? 9.532 -7.860 -8.765 1.00 90.81 103 TYR A N 1
ATOM 785 C CA . TYR A 1 103 ? 8.701 -6.699 -9.116 1.00 90.81 103 TYR A CA 1
ATOM 786 C C . TYR A 1 103 ? 7.945 -6.898 -10.438 1.00 90.81 103 TYR A C 1
ATOM 788 O O . TYR A 1 103 ? 7.750 -5.973 -11.233 1.00 90.81 103 TYR A O 1
ATOM 796 N N . ALA A 1 104 ? 7.545 -8.144 -10.709 1.00 90.69 104 ALA A N 1
ATOM 797 C CA . ALA A 1 104 ? 6.994 -8.534 -12.002 1.00 90.69 104 ALA A CA 1
ATOM 798 C C . ALA A 1 104 ? 5.723 -7.768 -12.377 1.00 90.69 104 ALA A C 1
ATOM 800 O O . ALA A 1 104 ? 5.457 -7.606 -13.568 1.00 90.69 104 ALA A O 1
ATOM 801 N N . ILE A 1 105 ? 4.944 -7.293 -11.400 1.00 91.94 105 ILE A N 1
ATOM 802 C CA . ILE A 1 105 ? 3.737 -6.513 -11.675 1.00 91.94 105 ILE A CA 1
ATOM 803 C C . ILE A 1 105 ? 4.136 -5.176 -12.308 1.00 91.94 105 ILE A C 1
ATOM 805 O O . ILE A 1 105 ? 3.740 -4.905 -13.444 1.00 91.94 105 ILE A O 1
ATOM 809 N N . ARG A 1 106 ? 4.968 -4.370 -11.635 1.00 90.62 106 ARG A N 1
ATOM 810 C CA . ARG A 1 106 ? 5.408 -3.069 -12.172 1.00 90.62 106 ARG A CA 1
ATOM 811 C C . ARG A 1 106 ? 6.191 -3.208 -13.470 1.00 90.62 106 ARG A C 1
ATOM 813 O O . ARG A 1 106 ? 5.873 -2.514 -14.434 1.00 90.62 106 ARG A O 1
ATOM 820 N N . THR A 1 107 ? 7.156 -4.132 -13.538 1.00 89.44 107 THR A N 1
ATOM 821 C CA . THR A 1 107 ? 7.972 -4.333 -14.750 1.00 89.44 107 THR A CA 1
ATOM 822 C C . THR A 1 107 ? 7.097 -4.638 -15.961 1.00 89.44 107 THR A C 1
ATOM 824 O O . THR A 1 107 ? 7.256 -4.018 -17.009 1.00 89.44 107 THR A O 1
ATOM 827 N N . ARG A 1 108 ? 6.108 -5.529 -15.819 1.00 87.62 108 ARG A N 1
ATOM 828 C CA . ARG A 1 108 ? 5.221 -5.895 -16.931 1.00 87.62 108 ARG A CA 1
ATOM 829 C C . ARG A 1 108 ? 4.249 -4.783 -17.296 1.00 87.62 108 ARG A C 1
ATOM 831 O O . ARG A 1 108 ? 3.968 -4.623 -18.480 1.00 87.62 108 ARG A O 1
ATOM 838 N N . VAL A 1 109 ? 3.761 -4.001 -16.330 1.00 89.56 109 VAL A N 1
ATOM 839 C CA . VAL A 1 109 ? 2.955 -2.800 -16.613 1.00 89.56 109 VAL A CA 1
ATOM 840 C C . VAL A 1 109 ? 3.781 -1.768 -17.388 1.00 89.56 109 VAL A C 1
ATOM 842 O O . VAL A 1 109 ? 3.270 -1.192 -18.343 1.00 89.56 109 VAL A O 1
ATOM 845 N N . CYS A 1 110 ? 5.059 -1.580 -17.054 1.00 89.88 110 CYS A N 1
ATOM 846 C CA . CYS A 1 110 ? 5.963 -0.688 -17.783 1.00 89.88 110 CYS A CA 1
ATOM 847 C C . CYS A 1 110 ? 6.296 -1.194 -19.189 1.00 89.88 110 CYS A C 1
ATOM 849 O O . CYS A 1 110 ? 6.174 -0.441 -20.153 1.00 89.88 110 CYS A O 1
ATOM 851 N N . ASP A 1 111 ? 6.652 -2.472 -19.332 1.00 87.12 111 ASP A N 1
ATOM 852 C CA . ASP A 1 111 ? 6.891 -3.093 -20.641 1.00 87.12 111 ASP A CA 1
ATOM 853 C C . ASP A 1 111 ? 5.652 -3.018 -21.526 1.00 87.12 111 ASP A C 1
ATOM 855 O O . ASP A 1 111 ? 5.747 -2.781 -22.731 1.00 87.12 111 ASP A O 1
ATOM 859 N N . SER A 1 112 ? 4.486 -3.184 -20.906 1.00 84.62 112 SER A N 1
ATOM 860 C CA . SER A 1 112 ? 3.207 -3.009 -21.561 1.00 84.62 112 SER A CA 1
ATOM 861 C C . SER A 1 112 ? 3.035 -1.543 -22.004 1.00 84.62 112 SER A C 1
ATOM 863 O O . SER A 1 112 ? 2.857 -1.201 -23.170 1.00 84.62 112 SER A O 1
ATOM 865 N N . PHE A 1 113 ? 3.181 -0.606 -21.084 1.00 86.75 113 PHE A N 1
ATOM 866 C CA . PHE A 1 113 ? 3.046 0.803 -21.410 1.00 86.75 113 PHE A CA 1
ATOM 867 C C . PHE A 1 113 ? 3.937 1.244 -22.593 1.00 86.75 113 PHE A C 1
ATOM 869 O O . PHE A 1 113 ? 3.452 1.888 -23.523 1.00 86.75 113 PHE A O 1
ATOM 876 N N . LEU A 1 114 ? 5.211 0.837 -22.595 1.00 85.44 114 LEU A N 1
ATOM 877 C CA . LEU A 1 114 ? 6.168 1.175 -23.653 1.00 85.44 114 LEU A CA 1
ATOM 878 C C . LEU A 1 114 ? 5.754 0.619 -25.020 1.00 85.44 114 LEU A C 1
ATOM 880 O O . LEU A 1 114 ? 5.838 1.332 -26.011 1.00 85.44 114 LEU A O 1
ATOM 884 N N . GLN A 1 115 ? 5.252 -0.616 -25.073 1.00 82.19 115 GLN A N 1
ATOM 885 C CA . GLN A 1 115 ? 4.783 -1.219 -26.326 1.00 82.19 115 GLN A CA 1
ATOM 886 C C . GLN A 1 115 ? 3.512 -0.547 -26.865 1.00 82.19 115 GLN A C 1
ATOM 888 O O . GLN A 1 115 ? 3.324 -0.464 -28.076 1.00 82.19 115 GLN A O 1
ATOM 893 N N . LEU A 1 116 ? 2.630 -0.06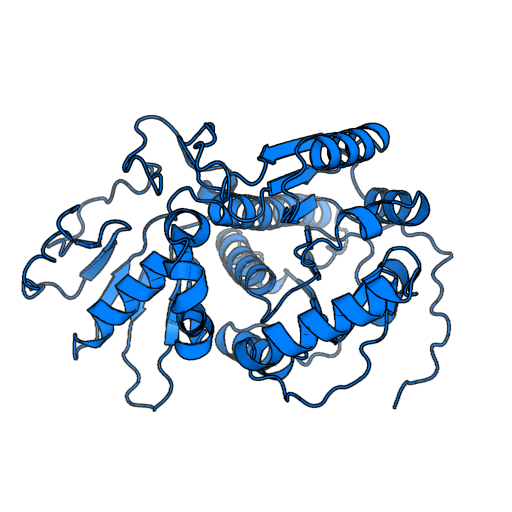0 -25.986 1.00 81.94 116 LEU A N 1
ATOM 894 C CA . LEU A 1 116 ? 1.421 0.654 -26.405 1.00 81.94 116 LEU A CA 1
ATOM 895 C C . LEU A 1 116 ? 1.678 2.090 -26.836 1.00 81.94 116 LEU A C 1
ATOM 897 O O . LEU A 1 116 ? 0.878 2.645 -27.585 1.00 81.94 116 LEU A O 1
ATOM 901 N N . GLN A 1 117 ? 2.736 2.718 -26.325 1.00 82.25 117 GLN A N 1
ATOM 902 C CA . GLN A 1 117 ? 3.044 4.111 -26.634 1.00 82.25 117 GLN A CA 1
ATOM 903 C C . GLN A 1 117 ? 3.283 4.324 -28.139 1.00 82.25 117 GLN A C 1
ATOM 905 O O . GLN A 1 117 ? 2.993 5.409 -28.650 1.00 82.25 117 GLN A O 1
ATOM 910 N N . ASP A 1 118 ? 3.734 3.279 -28.836 1.00 80.25 118 ASP A N 1
ATOM 911 C CA . ASP A 1 118 ? 3.957 3.257 -30.285 1.00 80.25 118 ASP A CA 1
ATOM 912 C C . ASP A 1 118 ? 2.651 3.179 -31.100 1.00 80.25 118 ASP A C 1
ATOM 914 O O . ASP A 1 118 ? 2.638 3.413 -32.311 1.00 80.25 118 ASP A O 1
ATOM 918 N N . LEU A 1 119 ? 1.523 2.873 -30.454 1.00 73.50 119 LEU A N 1
ATOM 919 C CA . LEU A 1 119 ? 0.212 2.833 -31.090 1.00 73.50 119 LEU A CA 1
ATOM 920 C C . LEU A 1 119 ? -0.391 4.245 -31.073 1.00 73.50 119 LEU A C 1
ATOM 922 O O . LEU A 1 119 ? -1.009 4.658 -30.099 1.00 73.50 119 LEU A O 1
ATOM 926 N N . HIS A 1 120 ? -0.225 4.989 -32.170 1.00 75.25 120 HIS A N 1
ATOM 927 C CA . HIS A 1 120 ? -0.708 6.370 -32.365 1.00 75.25 120 HIS A CA 1
ATOM 928 C C . HIS A 1 120 ? -2.248 6.532 -32.438 1.00 75.25 120 HIS A C 1
ATOM 930 O O . HIS A 1 120 ? -2.756 7.392 -33.162 1.00 75.25 120 HIS A O 1
ATOM 936 N N . SER A 1 121 ? -3.020 5.696 -31.747 1.00 77.69 121 SER A N 1
ATOM 937 C CA . SER A 1 121 ? -4.485 5.684 -31.797 1.00 77.69 121 SER A CA 1
ATOM 938 C C . SER A 1 121 ? -5.090 5.444 -30.421 1.00 77.69 121 SER A C 1
ATOM 940 O O . SER A 1 121 ? -4.511 4.728 -29.615 1.00 77.69 121 SER A O 1
ATOM 942 N N . ASP A 1 122 ? -6.295 5.960 -30.186 1.00 82.88 122 ASP A N 1
ATOM 943 C CA . ASP A 1 122 ? -7.100 5.577 -29.025 1.00 82.88 122 ASP A CA 1
ATOM 944 C C . ASP A 1 122 ? -7.381 4.073 -29.038 1.00 82.88 122 ASP A C 1
ATOM 946 O O . ASP A 1 122 ? -7.821 3.538 -30.053 1.00 82.88 122 ASP A O 1
ATOM 950 N N . TYR A 1 123 ? -7.229 3.399 -27.903 1.00 83.88 123 TYR A N 1
ATOM 951 C CA . TYR A 1 123 ? -7.559 1.980 -27.773 1.00 83.88 123 TYR A CA 1
ATOM 952 C C . TYR A 1 123 ? -8.316 1.710 -26.475 1.00 83.88 123 TYR A C 1
ATOM 954 O O . TYR A 1 123 ? -8.280 2.482 -25.519 1.00 83.88 123 TYR A O 1
ATOM 962 N N . TYR A 1 124 ? -9.062 0.615 -26.449 1.00 85.62 124 TYR A N 1
ATOM 963 C CA . TYR A 1 124 ? -9.703 0.104 -25.249 1.00 85.62 124 TYR A CA 1
ATOM 964 C C . TYR A 1 124 ? -8.772 -0.920 -24.607 1.00 85.62 124 TYR A C 1
ATOM 966 O O . TYR A 1 124 ? -8.423 -1.923 -25.229 1.00 85.62 124 TYR A O 1
ATOM 974 N N . LEU A 1 125 ? -8.379 -0.672 -23.363 1.00 86.50 125 LEU A N 1
ATOM 975 C CA . LEU A 1 125 ? -7.577 -1.596 -22.574 1.00 86.50 125 LEU A CA 1
ATOM 976 C C . LEU A 1 125 ? -8.468 -2.415 -21.653 1.00 86.50 125 LEU A C 1
ATOM 978 O O . LEU A 1 125 ? -9.387 -1.882 -21.034 1.00 86.50 125 LEU A O 1
ATOM 982 N N . SER A 1 126 ? -8.144 -3.696 -21.519 1.00 88.25 126 SER A N 1
ATOM 983 C CA . SER A 1 126 ? -8.729 -4.582 -20.514 1.00 88.25 126 SER A CA 1
ATOM 984 C C . SER A 1 126 ? -7.616 -5.358 -19.823 1.00 88.25 126 SER A C 1
ATOM 986 O O . SER A 1 126 ? -7.039 -6.267 -20.420 1.00 88.25 126 SER A O 1
ATOM 988 N N . PHE A 1 127 ? -7.315 -5.013 -18.571 1.00 87.94 127 PHE A N 1
ATOM 989 C CA . PHE A 1 127 ? -6.288 -5.708 -17.794 1.00 87.94 127 PHE A CA 1
ATOM 990 C C . PHE A 1 127 ? -6.761 -7.085 -17.318 1.00 87.94 127 PHE A C 1
ATOM 992 O O . PHE A 1 127 ? -7.955 -7.380 -17.245 1.00 87.94 127 PHE A O 1
ATOM 999 N N . ARG A 1 128 ? -5.794 -7.927 -16.946 1.00 87.38 128 ARG A N 1
ATOM 1000 C CA . ARG A 1 128 ? -6.012 -9.153 -16.169 1.00 87.38 128 ARG A CA 1
ATOM 1001 C C . ARG A 1 128 ? -5.559 -8.950 -14.726 1.00 87.38 128 ARG A C 1
ATOM 1003 O O . ARG A 1 128 ? -4.872 -7.979 -14.415 1.00 87.38 128 ARG A O 1
ATOM 1010 N N . TRP A 1 129 ? -5.916 -9.887 -13.852 1.00 90.00 129 TRP A N 1
ATOM 1011 C CA . TRP A 1 129 ? -5.367 -9.921 -12.498 1.00 90.00 129 TRP A CA 1
ATOM 1012 C C . TRP A 1 129 ? -3.852 -10.062 -12.495 1.00 90.00 129 TRP A C 1
ATOM 1014 O O . TRP A 1 129 ? -3.341 -10.742 -13.384 1.00 90.00 129 TRP A O 1
ATOM 1024 N N . PRO A 1 130 ? -3.149 -9.453 -11.522 1.00 88.44 130 PRO A N 1
ATOM 1025 C CA . PRO A 1 130 ? -1.699 -9.473 -11.467 1.00 88.44 130 PRO A CA 1
ATOM 1026 C C . PRO A 1 130 ? -1.146 -10.882 -11.375 1.00 88.44 130 PRO A C 1
ATOM 1028 O O . PRO A 1 130 ? -1.765 -11.782 -10.801 1.00 88.44 130 PRO A O 1
ATOM 1031 N N . VAL A 1 131 ? 0.061 -11.048 -11.908 1.00 90.94 131 VAL A N 1
ATOM 1032 C CA . VAL A 1 131 ? 0.834 -12.254 -11.635 1.00 90.94 131 VAL A CA 1
ATOM 1033 C C . VAL A 1 131 ? 1.227 -12.327 -10.173 1.00 90.94 131 VAL A C 1
ATOM 1035 O O . VAL A 1 131 ? 1.391 -11.315 -9.496 1.00 90.94 131 VAL A O 1
ATOM 1038 N N . VAL A 1 132 ? 1.430 -13.548 -9.704 1.00 93.44 132 VAL A N 1
ATOM 1039 C CA . VAL A 1 132 ? 2.000 -13.815 -8.395 1.00 93.44 132 VAL A CA 1
ATOM 1040 C C . VAL A 1 132 ? 3.491 -13.494 -8.457 1.00 93.44 132 VAL A C 1
ATOM 1042 O O . VAL A 1 132 ? 4.257 -14.184 -9.135 1.00 93.44 132 VAL A O 1
ATOM 1045 N N . SER A 1 133 ? 3.867 -12.441 -7.742 1.00 94.62 133 SER A N 1
ATOM 1046 C CA . SER A 1 133 ? 5.228 -12.007 -7.411 1.00 94.62 133 SER A CA 1
ATOM 1047 C C . SER A 1 133 ? 5.250 -11.538 -5.947 1.00 94.62 133 SER A C 1
ATOM 1049 O O . SER A 1 133 ? 4.285 -11.789 -5.225 1.00 94.62 133 SER A O 1
ATOM 1051 N N . GLU A 1 134 ? 6.306 -10.875 -5.473 1.00 95.69 134 GLU A N 1
ATOM 1052 C CA . GLU A 1 134 ? 6.320 -10.311 -4.112 1.00 95.69 134 GLU A CA 1
ATOM 1053 C C . GLU A 1 134 ? 5.173 -9.301 -3.904 1.00 95.69 134 GLU A C 1
ATOM 1055 O O . GLU A 1 134 ? 4.336 -9.485 -3.017 1.00 95.69 134 GLU A O 1
ATOM 1060 N N . GLU A 1 135 ? 5.038 -8.338 -4.821 1.00 95.25 135 GLU A N 1
ATOM 1061 C CA . GLU A 1 135 ? 3.982 -7.311 -4.824 1.00 95.25 135 GLU A CA 1
ATOM 1062 C C . GLU A 1 135 ? 2.552 -7.889 -4.791 1.00 95.25 135 GLU A C 1
ATOM 1064 O O . GLU A 1 135 ? 1.620 -7.248 -4.303 1.00 95.25 135 GLU A O 1
ATOM 1069 N N . TYR A 1 136 ? 2.344 -9.121 -5.277 1.00 96.75 136 TYR A N 1
ATOM 1070 C CA . TYR A 1 136 ? 1.040 -9.792 -5.208 1.00 96.75 136 TYR A CA 1
ATOM 1071 C C . TYR A 1 136 ? 0.527 -9.904 -3.770 1.00 96.75 136 TYR A C 1
ATOM 1073 O O . TYR A 1 136 ? -0.669 -9.738 -3.520 1.00 96.75 136 TYR A O 1
ATOM 1081 N N . PHE A 1 137 ? 1.422 -10.181 -2.820 1.00 97.88 137 PHE A N 1
ATOM 1082 C CA . PHE A 1 137 ? 1.068 -10.334 -1.412 1.00 97.88 137 PHE A CA 1
ATOM 1083 C C . PHE A 1 137 ? 0.730 -8.986 -0.763 1.00 97.88 137 PHE A C 1
ATOM 1085 O O . PHE A 1 137 ? -0.149 -8.931 0.099 1.00 97.88 137 PHE A O 1
ATOM 1092 N N . GLU A 1 138 ? 1.369 -7.902 -1.198 1.00 97.62 138 GLU A N 1
ATOM 1093 C CA . GLU A 1 138 ? 1.047 -6.533 -0.776 1.00 97.62 138 GLU A CA 1
ATOM 1094 C C . GLU A 1 138 ? -0.332 -6.126 -1.287 1.00 97.62 138 GLU A C 1
ATOM 1096 O O . GLU A 1 138 ? -1.221 -5.840 -0.479 1.00 97.62 138 GLU A O 1
ATOM 1101 N N . TYR A 1 139 ? -0.592 -6.272 -2.593 1.00 98.12 139 TYR A N 1
ATOM 1102 C CA . TYR A 1 139 ? -1.933 -6.078 -3.150 1.00 98.12 139 TYR A CA 1
ATOM 1103 C C . TYR A 1 139 ? -2.973 -6.936 -2.427 1.00 98.12 139 TYR A C 1
ATOM 1105 O O . TYR A 1 139 ? -4.015 -6.430 -2.020 1.00 98.12 139 TYR A O 1
ATOM 1113 N N . ALA A 1 140 ? -2.704 -8.221 -2.195 1.00 98.00 140 ALA A N 1
ATOM 1114 C CA . ALA A 1 140 ? -3.639 -9.092 -1.493 1.00 98.00 140 ALA A CA 1
ATOM 1115 C C . ALA A 1 140 ? -3.937 -8.604 -0.061 1.00 98.00 140 ALA A C 1
ATOM 1117 O O . ALA A 1 140 ? -5.080 -8.707 0.394 1.00 98.00 140 ALA A O 1
ATOM 1118 N N . ALA A 1 141 ? -2.945 -8.066 0.657 1.00 98.50 141 ALA A N 1
ATOM 1119 C CA . ALA A 1 141 ? -3.133 -7.485 1.984 1.00 98.50 141 ALA A CA 1
ATOM 1120 C C . ALA A 1 141 ? -3.955 -6.185 1.938 1.00 98.50 141 ALA A C 1
ATOM 1122 O O . ALA A 1 141 ? -4.885 -6.045 2.735 1.00 98.50 141 ALA A O 1
ATOM 1123 N N . VAL A 1 142 ? -3.662 -5.297 0.983 1.00 98.62 142 VAL A N 1
ATOM 1124 C CA . VAL A 1 142 ? -4.392 -4.042 0.739 1.00 98.62 142 VAL A CA 1
ATOM 1125 C C . VAL A 1 142 ? -5.852 -4.308 0.366 1.00 98.62 142 VAL A C 1
ATOM 1127 O O . VAL A 1 142 ? -6.767 -3.749 0.964 1.00 98.62 142 VAL A O 1
ATOM 1130 N N . LEU A 1 143 ? -6.104 -5.206 -0.586 1.00 98.50 143 LEU A N 1
ATOM 1131 C CA . LEU A 1 143 ? -7.464 -5.542 -1.004 1.00 98.50 143 LEU A CA 1
ATOM 1132 C C . LEU A 1 143 ? -8.250 -6.203 0.136 1.00 98.50 143 LEU A C 1
ATOM 1134 O O . LEU A 1 143 ? -9.427 -5.899 0.330 1.00 98.50 143 LEU A O 1
ATOM 1138 N N . SER A 1 144 ? -7.600 -7.075 0.919 1.00 98.44 144 SER A N 1
ATOM 1139 C CA . SER A 1 144 ? -8.241 -7.709 2.079 1.00 98.44 144 SER A CA 1
ATOM 1140 C C . SER A 1 144 ? -8.667 -6.672 3.121 1.00 98.44 144 SER A C 1
ATOM 1142 O O . SER A 1 144 ? -9.779 -6.765 3.630 1.00 98.44 144 SER A O 1
ATOM 1144 N N . SER A 1 145 ? -7.821 -5.679 3.430 1.00 98.56 145 SER A N 1
ATOM 1145 C CA . SER A 1 145 ? -8.154 -4.666 4.444 1.00 98.56 145 SER A CA 1
ATOM 1146 C C . SER A 1 145 ? -9.334 -3.788 4.025 1.00 98.56 145 SER A C 1
ATOM 1148 O O . SER A 1 145 ? -10.172 -3.459 4.862 1.00 98.56 145 SER A O 1
ATOM 1150 N N . VAL A 1 146 ? -9.450 -3.466 2.732 1.00 98.56 146 VAL A N 1
ATOM 1151 C CA . VAL A 1 146 ? -10.593 -2.727 2.177 1.00 98.56 146 VAL A CA 1
ATOM 1152 C C . VAL A 1 146 ? -11.893 -3.523 2.298 1.00 98.56 146 VAL A C 1
ATOM 1154 O O . VAL A 1 146 ? -12.901 -2.981 2.751 1.00 98.56 146 VAL A O 1
ATOM 1157 N N . VAL A 1 147 ? -11.886 -4.803 1.912 1.00 98.31 147 VAL A N 1
ATOM 1158 C CA . VAL A 1 147 ? -13.076 -5.668 2.007 1.00 98.31 147 VAL A CA 1
ATOM 1159 C C . VAL A 1 147 ? -13.509 -5.822 3.467 1.00 98.31 147 VAL A C 1
ATOM 1161 O O . VAL A 1 147 ? -14.668 -5.575 3.787 1.00 98.31 147 VAL A O 1
ATOM 1164 N N . GLU A 1 148 ? -12.564 -6.115 4.364 1.00 97.62 148 GLU A N 1
ATOM 1165 C CA . GLU A 1 148 ? -12.813 -6.255 5.806 1.00 97.62 148 GLU A CA 1
ATOM 1166 C C . GLU A 1 148 ? -13.334 -4.957 6.448 1.00 97.62 148 GLU A C 1
ATOM 1168 O O . GLU A 1 148 ? -14.144 -4.995 7.380 1.00 97.62 148 GLU A O 1
ATOM 1173 N N . TYR A 1 149 ? -12.876 -3.795 5.971 1.00 97.69 149 TYR A N 1
ATOM 1174 C CA . TYR A 1 149 ? -13.412 -2.502 6.386 1.00 97.69 149 TYR A CA 1
ATOM 1175 C C . TYR A 1 149 ? -14.868 -2.330 5.952 1.00 97.69 149 TYR A C 1
ATOM 1177 O O . TYR A 1 149 ? -15.694 -1.958 6.782 1.00 97.69 149 TYR A O 1
ATOM 1185 N N . LEU A 1 150 ? -15.192 -2.607 4.685 1.00 97.88 150 LEU A N 1
ATOM 1186 C CA . LEU A 1 150 ? -16.547 -2.424 4.161 1.00 97.88 150 LEU A CA 1
ATOM 1187 C C . LEU A 1 150 ? -17.551 -3.393 4.793 1.00 97.88 150 LEU A C 1
ATOM 1189 O O . LEU A 1 150 ? -18.668 -2.985 5.095 1.00 97.88 150 LEU A O 1
ATOM 1193 N N . ASP A 1 151 ? -17.140 -4.629 5.079 1.00 96.56 151 ASP A N 1
ATOM 1194 C CA . ASP A 1 151 ? -17.972 -5.578 5.825 1.00 96.56 151 ASP A CA 1
ATOM 1195 C C . ASP A 1 151 ? -18.301 -5.022 7.227 1.00 96.56 151 ASP A C 1
ATOM 1197 O O . ASP A 1 151 ? -19.462 -4.973 7.638 1.00 96.56 151 ASP A O 1
ATOM 1201 N N . ALA A 1 152 ? -17.294 -4.501 7.940 1.00 95.25 152 ALA A N 1
ATOM 1202 C CA . ALA A 1 152 ? -17.498 -3.869 9.245 1.00 95.25 152 ALA A CA 1
ATOM 1203 C C . ALA A 1 152 ? -18.328 -2.572 9.159 1.00 95.25 152 ALA A C 1
ATOM 1205 O O . ALA A 1 152 ? -19.129 -2.293 10.051 1.00 95.25 152 ALA A O 1
ATOM 1206 N N . PHE A 1 153 ? -18.161 -1.792 8.090 1.00 95.81 153 PHE A N 1
ATOM 1207 C CA . PHE A 1 153 ? -18.919 -0.570 7.828 1.00 95.81 153 PHE A CA 1
ATOM 1208 C C . PHE A 1 153 ? -20.418 -0.860 7.705 1.00 95.81 153 PHE A C 1
ATOM 1210 O O . PHE A 1 153 ? -21.243 -0.160 8.296 1.00 95.81 153 PHE A O 1
ATOM 1217 N N . GLU A 1 154 ? -20.785 -1.896 6.950 1.00 96.44 154 GLU A N 1
ATOM 1218 C CA . GLU A 1 154 ? -22.180 -2.305 6.778 1.00 96.44 154 GLU A CA 1
ATOM 1219 C C . GLU A 1 154 ? -22.787 -2.778 8.102 1.00 96.44 154 GLU A C 1
ATOM 1221 O O . GLU A 1 154 ? -23.904 -2.381 8.441 1.00 96.44 154 GLU A O 1
ATOM 1226 N N . GLU A 1 155 ? -22.036 -3.537 8.905 1.00 95.06 155 GLU A N 1
ATOM 1227 C CA . GLU A 1 155 ? -22.466 -3.920 10.252 1.00 95.06 155 GLU A CA 1
ATOM 1228 C C . GLU A 1 155 ? -22.697 -2.712 11.174 1.00 95.06 155 GLU A C 1
ATOM 1230 O O . GLU A 1 155 ? -23.707 -2.655 11.879 1.00 95.06 155 GLU A O 1
ATOM 1235 N N . GLU A 1 156 ? -21.775 -1.745 11.194 1.00 93.81 156 GLU A N 1
ATOM 1236 C CA . GLU A 1 156 ? -21.899 -0.517 11.992 1.00 93.81 156 GLU A CA 1
ATOM 1237 C C . GLU A 1 156 ? -23.134 0.291 11.570 1.00 93.81 156 GLU A C 1
ATOM 1239 O O . GLU A 1 156 ? -23.917 0.724 12.425 1.00 93.81 156 GLU A O 1
ATOM 1244 N N . LYS A 1 157 ? -23.365 0.409 10.256 1.00 93.69 157 LYS A N 1
ATOM 1245 C CA . LYS A 1 157 ? -24.547 1.062 9.682 1.00 93.69 157 LYS A CA 1
ATOM 1246 C C . LYS A 1 157 ? -25.842 0.360 10.097 1.00 93.69 157 LYS A C 1
ATOM 1248 O O . LYS A 1 157 ? -26.793 1.033 10.491 1.00 93.69 157 LYS A O 1
ATOM 1253 N N . LEU A 1 158 ? -25.883 -0.975 10.070 1.00 95.94 158 LEU A N 1
ATOM 1254 C CA . LEU A 1 158 ? -27.041 -1.760 10.524 1.00 95.94 158 LEU A CA 1
ATOM 1255 C C . LEU A 1 158 ? -27.329 -1.577 12.021 1.00 95.94 158 LEU A C 1
ATOM 1257 O O . LEU A 1 158 ? -28.487 -1.617 12.433 1.00 95.94 158 LEU A O 1
ATOM 1261 N N . ARG A 1 159 ? -26.297 -1.330 12.837 1.00 95.69 159 ARG A N 1
ATOM 1262 C CA . ARG A 1 159 ? -26.438 -1.002 14.267 1.00 95.69 159 ARG A CA 1
ATOM 1263 C C . ARG A 1 159 ? -26.827 0.462 14.522 1.00 95.69 159 ARG A C 1
ATOM 1265 O O . ARG A 1 159 ? -26.947 0.852 15.680 1.00 95.69 159 ARG A O 1
ATOM 1272 N N . GLY A 1 160 ? -26.994 1.282 13.481 1.00 94.50 160 GLY A N 1
ATOM 1273 C CA . GLY A 1 160 ? -27.286 2.714 13.606 1.00 94.50 160 GLY A CA 1
ATOM 1274 C C . GLY A 1 160 ? -26.118 3.541 14.156 1.00 94.50 160 GLY A C 1
ATOM 1275 O O . GLY A 1 160 ? -26.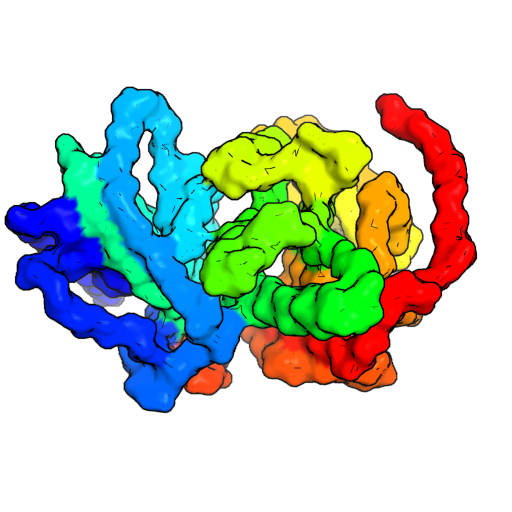328 4.658 14.625 1.00 94.50 160 GLY A O 1
ATOM 1276 N N . SER A 1 161 ? -24.897 2.998 14.135 1.00 93.00 161 SER A N 1
ATOM 1277 C CA . SER A 1 161 ? -23.685 3.718 14.537 1.00 93.00 161 SER A CA 1
ATOM 1278 C C . SER A 1 161 ? -23.134 4.521 13.360 1.00 93.00 161 SER A C 1
ATOM 1280 O O . SER A 1 161 ? -23.279 4.110 12.211 1.00 93.00 161 SER A O 1
ATOM 1282 N N . THR A 1 162 ? -22.479 5.653 13.629 1.00 91.19 162 THR A N 1
ATOM 1283 C CA . THR A 1 162 ? -21.769 6.407 12.586 1.00 91.19 162 THR A CA 1
ATOM 1284 C C . THR A 1 162 ? -20.514 5.643 12.175 1.00 91.19 162 THR A C 1
ATOM 1286 O O . THR A 1 162 ? -19.617 5.505 13.012 1.00 91.19 162 THR A O 1
ATOM 1289 N N . PRO A 1 163 ? -20.394 5.194 10.914 1.00 92.75 163 PRO A N 1
ATOM 1290 C CA . PRO A 1 163 ? -19.223 4.443 10.504 1.00 92.75 163 PRO A CA 1
ATOM 1291 C C . PRO A 1 163 ? -17.960 5.301 10.538 1.00 92.75 163 PRO A C 1
ATOM 1293 O O . PRO A 1 163 ? -17.953 6.480 10.143 1.00 92.75 163 PRO A O 1
ATOM 1296 N N . ARG A 1 164 ? -16.867 4.703 11.003 1.00 93.81 164 ARG A N 1
ATOM 1297 C CA . ARG A 1 164 ? -15.543 5.343 10.995 1.00 93.81 164 ARG A CA 1
ATOM 1298 C C . ARG A 1 164 ? -14.962 5.420 9.570 1.00 93.81 164 ARG A C 1
ATOM 1300 O O . ARG A 1 164 ? -15.345 4.624 8.709 1.00 93.81 164 ARG A O 1
ATOM 1307 N N . PRO A 1 165 ? -14.016 6.336 9.295 1.00 95.06 165 PRO A N 1
ATOM 1308 C CA . PRO A 1 165 ? -13.266 6.310 8.039 1.00 95.06 165 PRO A CA 1
ATOM 1309 C C . PRO A 1 165 ? -12.380 5.055 7.925 1.00 95.06 165 PRO A C 1
ATOM 1311 O O . PRO A 1 165 ? -11.940 4.503 8.940 1.00 95.06 165 PRO A O 1
ATOM 1314 N N . PHE A 1 166 ? -12.105 4.640 6.687 1.00 97.12 166 PHE A N 1
ATOM 1315 C CA . PHE A 1 166 ? -11.052 3.681 6.351 1.00 97.12 166 PHE A CA 1
ATOM 1316 C C . PHE A 1 166 ? -9.689 4.323 6.596 1.00 97.12 166 PHE A C 1
ATOM 1318 O O . PHE A 1 166 ? -9.414 5.383 6.041 1.00 97.12 166 PHE A O 1
ATOM 1325 N N . ALA A 1 167 ? -8.839 3.712 7.413 1.00 97.62 167 ALA A N 1
ATOM 1326 C CA . ALA A 1 167 ? -7.564 4.300 7.807 1.00 97.62 167 ALA A CA 1
ATOM 1327 C C . ALA A 1 167 ? -6.379 3.453 7.329 1.00 97.62 167 ALA A C 1
ATOM 1329 O O . ALA A 1 167 ? -6.249 2.290 7.717 1.00 97.62 167 ALA A O 1
ATOM 1330 N N . PHE A 1 168 ? -5.497 4.061 6.536 1.00 98.50 168 PHE A N 1
ATOM 1331 C CA . PHE A 1 168 ? -4.292 3.434 5.991 1.00 98.50 168 PHE A CA 1
ATOM 1332 C C . PHE A 1 168 ? -3.057 4.240 6.397 1.00 98.50 168 PHE A C 1
ATOM 1334 O O . PHE A 1 168 ? -3.038 5.465 6.266 1.00 98.50 168 PHE A O 1
ATOM 1341 N N . VAL A 1 169 ? -2.032 3.555 6.893 1.00 98.62 169 VAL A N 1
ATOM 1342 C CA . VAL A 1 169 ? -0.729 4.149 7.209 1.00 98.62 169 VAL A CA 1
ATOM 1343 C C . VAL A 1 169 ? 0.332 3.406 6.413 1.00 98.62 169 VAL A C 1
ATOM 1345 O O . VAL A 1 169 ? 0.385 2.182 6.482 1.00 98.62 169 VAL A O 1
ATOM 1348 N N . GLU A 1 170 ? 1.170 4.135 5.688 1.00 98.50 170 GLU A N 1
ATOM 1349 C CA . GLU A 1 170 ? 2.247 3.584 4.862 1.00 98.50 170 GLU A CA 1
ATOM 1350 C C . GLU A 1 170 ? 3.580 4.145 5.363 1.00 98.50 170 GLU A C 1
ATOM 1352 O O . GLU A 1 170 ? 3.799 5.357 5.324 1.00 98.50 170 GLU A O 1
ATOM 1357 N N . LEU A 1 171 ? 4.436 3.283 5.917 1.00 98.25 171 LEU A N 1
ATOM 1358 C CA . LEU A 1 171 ? 5.762 3.652 6.414 1.00 98.25 171 LEU A CA 1
ATOM 1359 C C . LEU A 1 171 ? 6.816 3.267 5.379 1.00 98.25 171 LEU A C 1
ATOM 1361 O O . LEU A 1 171 ? 6.922 2.094 5.041 1.00 98.25 171 LEU A O 1
ATOM 1365 N N . GLY A 1 172 ? 7.604 4.250 4.948 1.00 96.44 172 GLY A N 1
ATOM 1366 C CA . GLY A 1 172 ? 8.441 4.168 3.751 1.00 96.44 172 GLY A CA 1
ATOM 1367 C C . GLY A 1 172 ? 7.606 4.204 2.478 1.00 96.44 172 GLY A C 1
ATOM 1368 O O . GLY A 1 172 ? 7.755 3.382 1.582 1.00 96.44 172 GLY A O 1
ATOM 1369 N N . ALA A 1 173 ? 6.670 5.151 2.437 1.00 96.06 173 ALA A N 1
ATOM 1370 C CA . ALA A 1 173 ? 5.673 5.235 1.383 1.00 96.06 173 ALA A CA 1
ATOM 1371 C C . ALA A 1 173 ? 6.250 5.511 -0.014 1.00 96.06 173 ALA A C 1
ATOM 1373 O O . ALA A 1 173 ? 5.570 5.283 -1.014 1.00 96.06 173 ALA A O 1
ATOM 1374 N N . GLY A 1 174 ? 7.456 6.072 -0.119 1.00 93.56 174 GLY A N 1
ATOM 1375 C CA . GLY A 1 174 ? 7.924 6.713 -1.340 1.00 93.56 174 GLY A CA 1
ATOM 1376 C C . GLY A 1 174 ? 6.862 7.700 -1.821 1.00 93.56 174 GLY A C 1
ATOM 1377 O O . GLY A 1 174 ? 6.485 8.626 -1.106 1.00 93.56 174 GLY A O 1
ATOM 1378 N N . TYR A 1 175 ? 6.304 7.462 -3.008 1.00 93.44 175 TYR A N 1
ATOM 1379 C CA . TYR A 1 175 ? 5.199 8.264 -3.540 1.00 93.44 175 TYR A CA 1
ATOM 1380 C C . TYR A 1 175 ? 3.789 7.833 -3.091 1.00 93.44 175 TYR A C 1
ATOM 1382 O O . TYR A 1 175 ? 2.829 8.478 -3.498 1.00 93.44 175 TYR A O 1
ATOM 1390 N N . GLY A 1 176 ? 3.626 6.777 -2.287 1.00 95.94 176 GLY A N 1
ATOM 1391 C CA . GLY A 1 176 ? 2.343 6.330 -1.723 1.00 95.94 176 GLY A CA 1
ATOM 1392 C C . GLY A 1 176 ? 1.570 5.308 -2.557 1.00 95.94 176 GLY A C 1
ATOM 1393 O O . GLY A 1 176 ? 0.335 5.331 -2.567 1.00 95.94 176 GLY A O 1
ATOM 1394 N N . HIS A 1 177 ? 2.270 4.446 -3.306 1.00 96.12 177 HIS A N 1
ATOM 1395 C CA . HIS A 1 177 ? 1.652 3.458 -4.206 1.00 96.12 177 HIS A CA 1
ATOM 1396 C C . HIS A 1 177 ? 0.562 2.637 -3.507 1.00 96.12 177 HIS A C 1
ATOM 1398 O O . HIS A 1 177 ? -0.541 2.486 -4.040 1.00 96.12 177 HIS A O 1
ATOM 1404 N N . TRP A 1 178 ? 0.843 2.136 -2.301 1.00 98.12 178 TRP A N 1
ATOM 1405 C CA . TRP A 1 178 ? -0.062 1.223 -1.604 1.00 98.12 178 TRP A CA 1
ATOM 1406 C C . TRP A 1 178 ? -1.289 1.936 -1.041 1.00 98.12 178 TRP A C 1
ATOM 1408 O O . TRP A 1 178 ? -2.400 1.406 -1.135 1.00 98.12 178 TRP A O 1
ATOM 1418 N N . SER A 1 179 ? -1.130 3.170 -0.565 1.00 98.12 179 SER A N 1
ATOM 1419 C CA . SER A 1 179 ? -2.241 4.034 -0.158 1.00 98.12 179 SER A CA 1
ATOM 1420 C C . SER A 1 179 ? -3.182 4.343 -1.330 1.00 98.12 179 SER A C 1
ATOM 1422 O O . SER A 1 179 ? -4.407 4.271 -1.182 1.00 98.12 179 SER A O 1
ATOM 1424 N N . PHE A 1 180 ? -2.647 4.623 -2.525 1.00 98.00 180 PHE A N 1
ATOM 1425 C CA . PHE A 1 180 ? -3.473 4.866 -3.714 1.00 98.00 180 PHE A CA 1
ATOM 1426 C C . PHE A 1 180 ? -4.137 3.593 -4.245 1.00 98.00 180 PHE A C 1
ATOM 1428 O O . PHE A 1 180 ? -5.314 3.629 -4.615 1.00 98.00 180 PHE A O 1
ATOM 1435 N N . ALA A 1 181 ? -3.445 2.451 -4.207 1.00 98.12 181 ALA A N 1
ATOM 1436 C CA . ALA A 1 181 ? -4.047 1.153 -4.501 1.00 98.12 181 ALA A CA 1
ATOM 1437 C C . ALA A 1 181 ? -5.234 0.864 -3.563 1.00 98.12 181 ALA A C 1
ATOM 1439 O O . ALA A 1 181 ? -6.309 0.465 -4.023 1.00 98.12 181 ALA A O 1
ATOM 1440 N N . ALA A 1 182 ? -5.077 1.139 -2.263 1.00 98.38 182 ALA A N 1
ATOM 1441 C CA . ALA A 1 182 ? -6.142 1.001 -1.274 1.00 98.38 182 ALA A CA 1
ATOM 1442 C C . ALA A 1 182 ? -7.322 1.936 -1.568 1.00 98.38 182 ALA A C 1
ATOM 1444 O O . ALA A 1 182 ? -8.474 1.510 -1.505 1.00 98.38 182 ALA A O 1
ATOM 1445 N N . HIS A 1 183 ? -7.053 3.187 -1.950 1.00 97.94 183 HIS A N 1
ATOM 1446 C CA . HIS A 1 183 ? -8.090 4.152 -2.310 1.00 97.94 183 HIS A CA 1
ATOM 1447 C C . HIS A 1 183 ? -8.918 3.713 -3.518 1.00 97.94 183 HIS A C 1
ATOM 1449 O O . HIS A 1 183 ? -10.150 3.741 -3.473 1.00 97.94 183 HIS A O 1
ATOM 1455 N N . LEU A 1 184 ? -8.261 3.268 -4.588 1.00 97.81 184 LEU A N 1
ATOM 1456 C CA . LEU A 1 184 ? -8.943 2.809 -5.797 1.00 97.81 184 LEU A CA 1
ATOM 1457 C C . LEU A 1 184 ? -9.759 1.543 -5.533 1.00 97.81 184 LEU A C 1
ATOM 1459 O O . LEU A 1 184 ? -10.893 1.431 -6.007 1.00 97.81 184 LEU A O 1
ATOM 1463 N N . ALA A 1 185 ? -9.219 0.618 -4.737 1.00 98.25 185 ALA A N 1
ATOM 1464 C CA . ALA A 1 185 ? -9.951 -0.552 -4.277 1.00 98.25 185 ALA A CA 1
ATOM 1465 C C . ALA A 1 185 ? -11.182 -0.147 -3.451 1.00 98.25 185 ALA A C 1
ATOM 1467 O O . ALA A 1 185 ? -12.288 -0.593 -3.762 1.00 98.25 185 ALA A O 1
ATOM 1468 N N . LEU A 1 186 ? -11.022 0.747 -2.467 1.00 97.94 186 LEU A N 1
ATOM 1469 C CA . LEU A 1 186 ? -12.110 1.238 -1.622 1.00 97.94 186 LEU A CA 1
ATOM 1470 C C . LEU A 1 186 ? -13.232 1.838 -2.463 1.00 97.94 186 LEU A C 1
ATOM 1472 O O . LEU A 1 186 ? -14.376 1.412 -2.329 1.00 97.94 186 LEU A O 1
ATOM 1476 N N . ARG A 1 187 ? -12.913 2.760 -3.377 1.00 97.19 187 ARG A N 1
ATOM 1477 C CA . ARG A 1 187 ? -13.917 3.398 -4.239 1.00 97.19 187 ARG A CA 1
ATOM 1478 C C . ARG A 1 187 ? -14.670 2.390 -5.093 1.00 97.19 187 ARG A C 1
ATOM 1480 O O . ARG A 1 187 ? -15.890 2.471 -5.192 1.00 97.19 187 ARG A O 1
ATOM 1487 N N . ARG A 1 188 ? -13.970 1.427 -5.697 1.00 96.94 188 ARG A N 1
ATOM 1488 C CA . ARG A 1 188 ? -14.596 0.423 -6.569 1.00 96.94 188 ARG A CA 1
ATOM 1489 C C . ARG A 1 188 ? -15.498 -0.534 -5.804 1.00 96.94 188 ARG A C 1
ATOM 1491 O O . ARG A 1 188 ? -16.641 -0.729 -6.217 1.00 96.94 188 ARG A O 1
ATOM 1498 N N . VAL A 1 189 ? -15.018 -1.107 -4.698 1.00 97.56 189 VAL A N 1
ATOM 1499 C CA . VAL A 1 189 ? -15.839 -2.027 -3.896 1.00 97.56 189 VAL A CA 1
ATOM 1500 C C . VAL A 1 189 ? -17.010 -1.270 -3.266 1.00 97.56 189 VAL A C 1
ATOM 1502 O O . VAL A 1 189 ? -18.141 -1.748 -3.325 1.00 97.56 189 VAL A O 1
ATOM 1505 N N . ALA A 1 190 ? -16.788 -0.059 -2.745 1.00 97.31 190 ALA A N 1
ATOM 1506 C CA . ALA A 1 190 ? -17.854 0.770 -2.188 1.00 97.31 190 ALA A CA 1
ATOM 1507 C C . ALA A 1 190 ? -18.896 1.156 -3.246 1.00 97.31 190 ALA A C 1
ATOM 1509 O O . ALA A 1 190 ? -20.088 1.068 -2.973 1.00 97.31 190 ALA A O 1
ATOM 1510 N N . ALA A 1 191 ? -18.488 1.526 -4.464 1.00 96.94 191 ALA A N 1
ATOM 1511 C CA . ALA A 1 191 ? -19.415 1.805 -5.560 1.00 96.94 191 ALA A CA 1
ATOM 1512 C C . ALA A 1 191 ? -20.257 0.573 -5.922 1.00 96.94 191 ALA A C 1
ATOM 1514 O O . ALA A 1 191 ? -21.475 0.684 -6.049 1.00 96.94 191 ALA A O 1
ATOM 1515 N N . HIS A 1 192 ? -19.637 -0.609 -6.012 1.00 96.69 192 HIS A N 1
ATOM 1516 C CA . HIS A 1 192 ? -20.356 -1.860 -6.266 1.00 96.69 192 HIS A CA 1
ATOM 1517 C C . HIS A 1 192 ? -21.388 -2.175 -5.169 1.00 96.69 192 HIS A C 1
ATOM 1519 O O . HIS A 1 192 ? -22.481 -2.652 -5.467 1.00 96.69 192 HIS A O 1
ATOM 1525 N N . ARG A 1 193 ? -21.071 -1.840 -3.912 1.00 97.00 193 ARG A N 1
ATOM 1526 C CA . ARG A 1 193 ? -21.966 -1.987 -2.753 1.00 97.00 193 ARG A CA 1
ATOM 1527 C C . ARG A 1 193 ? -22.913 -0.798 -2.528 1.00 97.00 193 ARG A C 1
ATOM 1529 O O . ARG A 1 193 ? -23.662 -0.807 -1.560 1.00 97.00 193 ARG A O 1
ATOM 1536 N N . GLN A 1 194 ? -22.902 0.223 -3.392 1.00 97.31 194 GLN A N 1
ATOM 1537 C CA . GLN A 1 194 ? -23.702 1.453 -3.238 1.00 97.31 194 GLN A CA 1
ATOM 1538 C C . GLN A 1 194 ? -23.416 2.210 -1.921 1.00 97.31 194 GLN A C 1
ATOM 1540 O O . GLN A 1 194 ? -24.308 2.769 -1.283 1.00 97.31 194 GLN A O 1
ATOM 1545 N N . LEU A 1 195 ? -22.148 2.220 -1.504 1.00 96.31 195 LEU A N 1
ATOM 1546 C CA . LEU A 1 195 ? -21.649 2.869 -0.288 1.00 96.31 195 LEU A CA 1
ATOM 1547 C C . LEU A 1 195 ? -20.721 4.059 -0.566 1.00 96.31 195 LEU A C 1
ATOM 1549 O O . LEU A 1 195 ? -20.302 4.706 0.388 1.00 96.31 195 LEU A O 1
ATOM 1553 N N . LEU A 1 196 ? -20.394 4.350 -1.832 1.00 94.81 196 LEU A N 1
ATOM 1554 C CA . LEU A 1 196 ? -19.351 5.319 -2.202 1.00 94.81 196 LEU A CA 1
ATOM 1555 C C . LEU A 1 196 ? -19.520 6.682 -1.508 1.00 94.81 196 LEU A C 1
ATOM 1557 O O . LEU A 1 196 ? -18.580 7.162 -0.880 1.00 94.81 196 LEU A O 1
ATOM 1561 N N . ASP A 1 197 ? -20.729 7.245 -1.532 1.00 93.44 197 ASP A N 1
ATOM 1562 C CA . ASP A 1 197 ? -21.026 8.563 -0.946 1.00 93.44 197 ASP A CA 1
ATOM 1563 C C . ASP A 1 197 ? -21.002 8.577 0.594 1.00 93.44 197 ASP A C 1
ATOM 1565 O O . ASP A 1 197 ? -21.043 9.634 1.219 1.00 93.44 197 ASP A O 1
ATOM 1569 N N . LEU A 1 198 ? -20.970 7.399 1.224 1.00 91.50 198 LEU A N 1
ATOM 1570 C CA . LEU A 1 198 ? -20.945 7.238 2.679 1.00 91.50 198 LEU A CA 1
ATOM 1571 C C . LEU A 1 198 ? -19.549 6.885 3.198 1.00 91.50 198 LEU A C 1
ATOM 1573 O O . LEU A 1 198 ? -19.268 7.045 4.389 1.00 91.50 198 LEU A O 1
ATOM 1577 N N . THR A 1 199 ? -18.685 6.364 2.327 1.00 93.00 199 THR A N 1
ATOM 1578 C CA . THR A 1 199 ? -17.330 5.978 2.704 1.00 93.00 199 THR A CA 1
ATOM 1579 C C . THR A 1 199 ? -16.438 7.197 2.855 1.00 93.00 199 THR A C 1
ATOM 1581 O O . THR A 1 199 ? -16.361 8.057 1.983 1.00 93.00 199 THR A O 1
ATOM 1584 N N . ARG A 1 200 ? -15.714 7.238 3.972 1.00 94.25 200 ARG A N 1
ATOM 1585 C CA . ARG A 1 200 ? -14.651 8.209 4.240 1.00 94.25 200 ARG A CA 1
ATOM 1586 C C . ARG A 1 200 ? -13.335 7.457 4.355 1.00 94.25 200 ARG A C 1
ATOM 1588 O O . ARG A 1 200 ? -13.334 6.280 4.711 1.00 94.25 200 ARG A O 1
ATOM 1595 N N . HIS A 1 201 ? -12.225 8.123 4.090 1.00 95.25 201 HIS A N 1
ATOM 1596 C CA . HIS A 1 201 ? -10.887 7.541 4.206 1.00 95.25 201 HIS A CA 1
ATOM 1597 C C . HIS A 1 201 ? -9.997 8.413 5.097 1.00 95.25 201 HIS A C 1
ATOM 1599 O O . HIS A 1 201 ? -10.444 9.460 5.527 1.00 95.25 201 HIS A O 1
ATOM 1605 N N . ARG A 1 202 ? -8.794 7.969 5.457 1.00 96.19 202 ARG A N 1
ATOM 1606 C CA . ARG A 1 202 ? -7.729 8.716 6.147 1.00 96.19 202 ARG A CA 1
ATOM 1607 C C . ARG A 1 202 ? -6.417 8.017 5.809 1.00 96.19 202 ARG A C 1
ATOM 1609 O O . ARG A 1 202 ? -6.229 6.860 6.178 1.00 96.19 202 ARG A O 1
ATOM 1616 N N . TYR A 1 203 ? -5.524 8.713 5.128 1.00 97.56 203 TYR A N 1
ATOM 1617 C CA . TYR A 1 203 ? -4.241 8.199 4.680 1.00 97.56 203 TYR A CA 1
ATOM 1618 C C . TYR A 1 203 ? -3.112 9.001 5.307 1.00 97.56 203 TYR A C 1
ATOM 1620 O O . TYR A 1 203 ? -3.142 10.234 5.324 1.00 97.56 203 TYR A O 1
ATOM 1628 N N . LEU A 1 204 ? -2.118 8.285 5.816 1.00 97.44 204 LEU A N 1
ATOM 1629 C CA . LEU A 1 204 ? -0.883 8.860 6.322 1.00 97.44 204 LEU A CA 1
ATOM 1630 C C . LEU A 1 204 ? 0.292 8.161 5.652 1.00 97.44 204 LEU A C 1
ATOM 1632 O O . LEU A 1 204 ? 0.550 6.985 5.905 1.00 97.44 204 LEU A O 1
ATOM 1636 N N . LEU A 1 205 ? 0.995 8.914 4.820 1.00 97.69 205 LEU A N 1
ATOM 1637 C CA . LEU A 1 205 ? 2.216 8.500 4.153 1.00 97.69 205 LEU A CA 1
ATOM 1638 C C . LEU A 1 205 ? 3.369 9.030 4.991 1.00 97.69 205 LEU A C 1
ATOM 1640 O O . LEU A 1 205 ? 3.402 10.215 5.328 1.00 97.69 205 LEU A O 1
ATOM 1644 N N . VAL A 1 206 ? 4.301 8.159 5.349 1.00 96.88 206 VAL A N 1
ATOM 1645 C CA . VAL A 1 206 ? 5.495 8.542 6.094 1.00 96.88 206 VAL A CA 1
ATOM 1646 C C . VAL A 1 206 ? 6.710 8.051 5.340 1.00 96.88 206 VAL A C 1
ATOM 1648 O O . VAL A 1 206 ? 6.801 6.863 5.050 1.00 96.88 206 VAL A O 1
ATOM 1651 N N . ASP A 1 207 ? 7.657 8.932 5.049 1.00 95.38 207 ASP A N 1
ATOM 1652 C CA . ASP A 1 207 ? 8.913 8.549 4.407 1.00 95.38 207 ASP A CA 1
ATOM 1653 C C . ASP A 1 207 ? 10.073 9.413 4.909 1.00 95.38 207 ASP A C 1
ATOM 1655 O O . ASP A 1 207 ? 9.888 10.549 5.337 1.00 95.38 207 ASP A O 1
ATOM 1659 N N . ALA A 1 208 ? 11.293 8.885 4.865 1.00 92.88 208 ALA A N 1
ATOM 1660 C CA . ALA A 1 208 ? 12.484 9.670 5.166 1.00 92.88 208 ALA A CA 1
ATOM 1661 C C . ALA A 1 208 ? 12.792 10.688 4.051 1.00 92.88 208 ALA A C 1
ATOM 1663 O O . ALA A 1 208 ? 13.356 11.755 4.311 1.00 92.88 208 ALA A O 1
ATOM 1664 N N . VAL A 1 209 ? 12.438 10.365 2.807 1.00 91.25 209 VAL A N 1
ATOM 1665 C CA . VAL A 1 209 ? 12.567 11.250 1.653 1.00 91.25 209 VAL A CA 1
ATOM 1666 C C . VAL A 1 209 ? 11.302 1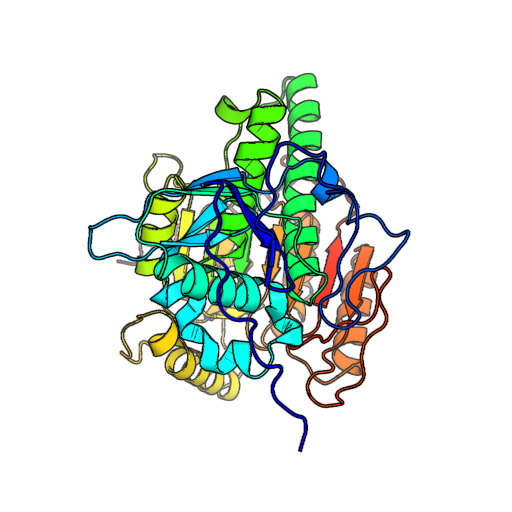2.077 1.497 1.00 91.25 209 VAL A C 1
ATOM 1668 O O . VAL A 1 209 ? 10.195 11.553 1.538 1.00 91.25 209 VAL A O 1
ATOM 1671 N N . ASP A 1 210 ? 11.458 13.377 1.260 1.00 90.81 210 ASP A N 1
ATOM 1672 C CA . ASP A 1 210 ? 10.322 14.206 0.874 1.00 90.81 210 ASP A CA 1
ATOM 1673 C C . ASP A 1 210 ? 9.850 13.845 -0.542 1.00 90.81 210 ASP A C 1
ATOM 1675 O O . ASP A 1 210 ? 10.484 14.201 -1.538 1.00 90.81 210 ASP A O 1
ATOM 1679 N N . ALA A 1 211 ? 8.734 13.125 -0.604 1.00 90.94 211 ALA A N 1
ATOM 1680 C CA . ALA A 1 211 ? 7.999 12.795 -1.818 1.00 90.94 211 ALA A CA 1
ATOM 1681 C C . ALA A 1 211 ? 6.603 13.447 -1.816 1.00 90.94 211 ALA A C 1
ATOM 1683 O O . ALA A 1 211 ? 5.719 13.039 -2.572 1.00 90.94 211 ALA A O 1
ATOM 1684 N N . SER A 1 212 ? 6.391 14.470 -0.978 1.00 91.44 212 SER A N 1
ATOM 1685 C CA . SER A 1 212 ? 5.088 15.117 -0.793 1.00 91.44 212 SER A CA 1
ATOM 1686 C C . SER A 1 212 ? 4.521 15.681 -2.097 1.00 91.44 212 SER A C 1
ATOM 1688 O O . SER A 1 212 ? 3.339 15.498 -2.381 1.00 91.44 212 SER A O 1
ATOM 1690 N N . MET A 1 213 ? 5.357 16.301 -2.939 1.00 90.94 213 MET A N 1
ATOM 1691 C CA . MET A 1 213 ? 4.932 16.811 -4.248 1.00 90.94 213 MET A CA 1
ATOM 1692 C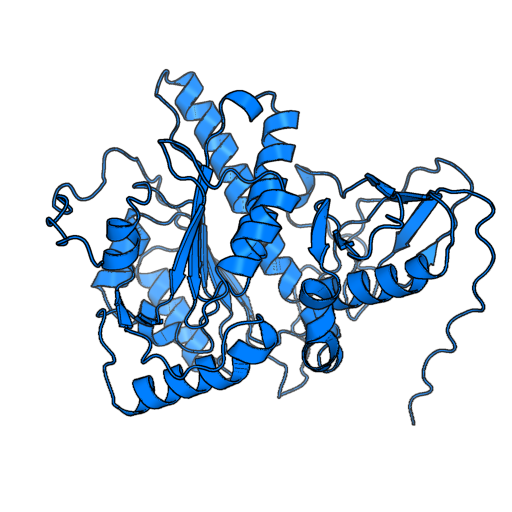 C . MET A 1 213 ? 4.414 15.696 -5.164 1.00 90.94 213 MET A C 1
ATOM 1694 O O . MET A 1 213 ? 3.350 15.846 -5.764 1.00 90.94 213 MET A O 1
ATOM 1698 N N . ALA A 1 214 ? 5.135 14.573 -5.244 1.00 92.12 214 ALA A N 1
ATOM 1699 C CA . ALA A 1 214 ? 4.719 13.417 -6.033 1.00 92.12 214 ALA A CA 1
ATOM 1700 C C . ALA A 1 214 ? 3.423 12.809 -5.476 1.00 92.12 214 ALA A C 1
ATOM 1702 O O . ALA A 1 214 ? 2.489 12.554 -6.233 1.00 92.12 214 ALA A O 1
ATOM 1703 N N . ALA A 1 215 ? 3.326 12.655 -4.152 1.00 93.62 215 ALA A N 1
ATOM 1704 C CA . ALA A 1 215 ? 2.123 12.159 -3.493 1.00 93.62 215 ALA A CA 1
ATOM 1705 C C . ALA A 1 215 ? 0.905 13.067 -3.751 1.00 93.62 215 ALA A C 1
ATOM 1707 O O . ALA A 1 215 ? -0.174 12.570 -4.061 1.00 93.62 215 ALA A O 1
ATOM 1708 N N . HIS A 1 216 ? 1.054 14.393 -3.689 1.00 93.38 216 HIS A N 1
ATOM 1709 C CA . HIS A 1 216 ? -0.038 15.327 -3.983 1.00 93.38 216 HIS A CA 1
ATOM 1710 C C . HIS A 1 216 ? -0.484 15.284 -5.447 1.00 93.38 216 HIS A C 1
ATOM 1712 O O . HIS A 1 216 ? -1.684 15.354 -5.722 1.00 93.38 216 HIS A O 1
ATOM 1718 N N . GLU A 1 217 ? 0.454 15.142 -6.381 1.00 93.69 217 GLU A N 1
ATOM 1719 C CA . GLU A 1 217 ? 0.118 15.003 -7.796 1.00 93.69 217 GLU A CA 1
ATOM 1720 C C . GLU A 1 217 ? -0.605 13.680 -8.075 1.00 93.69 217 GLU A C 1
ATOM 1722 O O . GLU A 1 217 ? -1.647 13.657 -8.730 1.00 93.69 217 GLU A O 1
ATOM 1727 N N . LEU A 1 218 ? -0.131 12.576 -7.497 1.00 95.50 218 LEU A N 1
ATOM 1728 C CA . LEU A 1 218 ? -0.814 11.287 -7.594 1.00 95.50 218 LEU A CA 1
ATOM 1729 C C . LEU A 1 218 ? -2.192 11.306 -6.939 1.00 95.50 218 LEU A C 1
ATOM 1731 O O . LEU A 1 218 ? -3.128 10.714 -7.476 1.00 95.50 218 LEU A O 1
ATOM 1735 N N . ALA A 1 219 ? -2.349 12.021 -5.828 1.00 95.88 219 ALA A N 1
ATOM 1736 C CA . ALA A 1 219 ? -3.643 12.219 -5.198 1.00 95.88 219 ALA A CA 1
ATOM 1737 C C . ALA A 1 219 ? -4.620 12.915 -6.149 1.00 95.88 219 ALA A C 1
ATOM 1739 O O . ALA A 1 219 ? -5.739 12.442 -6.339 1.00 95.88 219 ALA A O 1
ATOM 1740 N N . ARG A 1 220 ? -4.173 13.975 -6.833 1.00 95.00 220 ARG A N 1
ATOM 1741 C CA . ARG A 1 220 ? -4.962 14.668 -7.858 1.00 95.00 220 ARG A CA 1
ATOM 1742 C C . ARG A 1 220 ? -5.327 13.739 -9.019 1.00 95.00 220 ARG A C 1
ATOM 1744 O O . ARG A 1 220 ? -6.489 13.703 -9.418 1.00 95.00 220 ARG A O 1
ATOM 1751 N N . LEU A 1 221 ? -4.358 12.993 -9.553 1.00 95.31 221 LEU A N 1
ATOM 1752 C CA . LEU A 1 221 ? -4.560 12.066 -10.675 1.00 95.31 221 LEU A CA 1
ATOM 1753 C C . LEU A 1 221 ? -5.528 10.924 -10.344 1.00 95.31 221 LEU A C 1
ATOM 1755 O O . LEU A 1 221 ? -6.234 10.449 -11.232 1.00 95.31 221 LEU A O 1
ATOM 1759 N N . ASN A 1 222 ? -5.571 10.496 -9.083 1.00 95.94 222 ASN A N 1
ATOM 1760 C CA . ASN A 1 222 ? -6.372 9.361 -8.624 1.00 95.94 222 ASN A CA 1
ATOM 1761 C C . ASN A 1 222 ? -7.592 9.776 -7.792 1.00 95.94 222 ASN A C 1
ATOM 1763 O O . ASN A 1 222 ? -8.177 8.939 -7.107 1.00 95.94 222 ASN A O 1
ATOM 1767 N N . GLU A 1 223 ? -7.990 11.050 -7.877 1.00 94.88 223 GLU A N 1
ATOM 1768 C CA . GLU A 1 223 ? -9.182 11.605 -7.222 1.00 94.88 223 GLU A CA 1
ATOM 1769 C C . GLU A 1 223 ? -9.215 11.385 -5.699 1.00 94.88 223 GLU A C 1
ATOM 1771 O O . GLU A 1 223 ? -10.278 11.170 -5.105 1.00 94.88 223 GLU A O 1
ATOM 1776 N N . VAL A 1 224 ? -8.045 11.444 -5.066 1.00 94.12 224 VAL A N 1
ATOM 1777 C CA . VAL A 1 224 ? -7.897 11.427 -3.612 1.00 94.12 224 VAL A CA 1
ATOM 1778 C C . VAL A 1 224 ? -7.997 12.858 -3.108 1.00 94.12 224 VAL A C 1
ATOM 1780 O O . VAL A 1 224 ? -7.261 13.745 -3.543 1.00 94.12 224 VAL A O 1
ATOM 1783 N N . GLU A 1 225 ? -8.916 13.097 -2.180 1.00 89.75 225 GLU A N 1
ATOM 1784 C CA . GLU A 1 225 ? -9.097 14.418 -1.593 1.00 89.75 225 GLU A CA 1
ATOM 1785 C C . GLU A 1 225 ? -7.896 14.764 -0.698 1.00 89.75 225 GLU A C 1
ATOM 1787 O O . GLU A 1 225 ? -7.555 14.034 0.228 1.00 89.75 225 GLU A O 1
ATOM 1792 N N . THR A 1 226 ? -7.231 15.885 -0.973 1.00 86.00 226 THR A N 1
ATOM 1793 C CA . THR A 1 226 ? -6.070 16.348 -0.190 1.00 86.00 226 THR A CA 1
ATOM 1794 C C . THR A 1 226 ? -6.424 17.506 0.736 1.00 86.00 226 THR A C 1
ATOM 1796 O O . THR A 1 226 ? -5.893 17.600 1.838 1.00 86.00 226 THR A O 1
ATOM 1799 N N . ASN A 1 227 ? -7.369 18.352 0.320 1.00 69.56 227 ASN A N 1
ATOM 1800 C CA . ASN A 1 227 ? -7.758 19.577 1.009 1.00 69.56 227 ASN A CA 1
ATOM 1801 C C . ASN A 1 227 ? -9.253 19.535 1.341 1.00 69.56 227 ASN A C 1
ATOM 1803 O O . ASN A 1 227 ? -10.088 19.900 0.519 1.00 69.56 227 ASN A O 1
ATOM 1807 N N . GLY A 1 228 ? -9.574 19.125 2.563 1.00 58.94 228 GLY A N 1
ATOM 1808 C CA . GLY A 1 228 ? 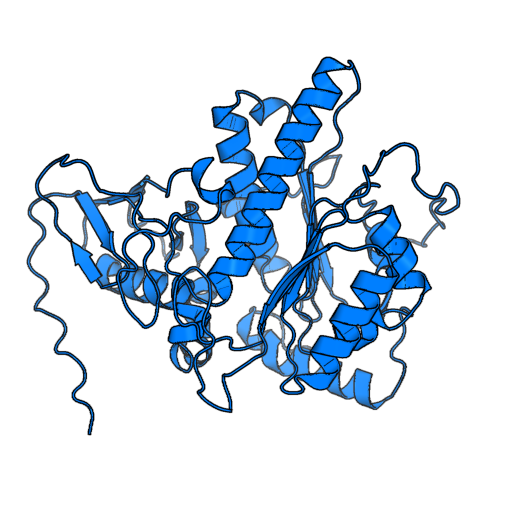-10.919 19.197 3.129 1.00 58.94 228 GLY A CA 1
ATOM 1809 C C . GLY A 1 228 ? -10.834 19.548 4.615 1.00 58.94 228 GLY A C 1
ATOM 1810 O O . GLY A 1 228 ? -9.774 19.342 5.208 1.00 58.94 228 GLY A O 1
ATOM 1811 N N . PRO A 1 229 ? -11.918 20.032 5.257 1.00 51.84 229 PRO A N 1
ATOM 1812 C CA . PRO A 1 229 ? -11.947 20.296 6.707 1.00 51.84 229 PRO A CA 1
ATOM 1813 C C . PRO A 1 229 ? -11.594 19.057 7.541 1.00 51.84 229 PRO A C 1
ATOM 1815 O O . PRO A 1 229 ? -11.287 19.157 8.724 1.00 51.84 229 PRO A O 1
ATOM 1818 N N . GLU A 1 230 ? -11.645 17.893 6.905 1.00 52.53 230 GLU A N 1
ATOM 1819 C CA . GLU A 1 230 ? -11.278 16.619 7.474 1.00 52.53 230 GLU A CA 1
ATOM 1820 C C . GLU A 1 230 ? -9.828 16.192 7.153 1.00 52.53 230 GLU A C 1
ATOM 1822 O O . GLU A 1 230 ? -9.271 15.466 7.959 1.00 52.53 230 GLU A O 1
ATOM 1827 N N . GLY A 1 231 ? -9.174 16.650 6.074 1.00 55.00 231 GLY A N 1
ATOM 1828 C CA . GLY A 1 231 ? -7.783 16.285 5.726 1.00 55.00 231 GLY A CA 1
ATOM 1829 C C . GLY A 1 231 ? -7.582 14.775 5.520 1.00 55.00 231 GLY A C 1
ATOM 1830 O O . GLY A 1 231 ? -7.383 14.020 6.472 1.00 55.00 231 GLY A O 1
ATOM 1831 N N . PHE A 1 232 ? -7.691 14.285 4.284 1.00 83.25 232 PHE A N 1
ATOM 1832 C CA . PHE A 1 232 ? -7.789 12.841 4.020 1.00 83.25 232 PHE A CA 1
ATOM 1833 C C . PHE A 1 232 ? -6.474 12.170 3.619 1.00 83.25 232 PHE A C 1
ATOM 1835 O O . PHE A 1 232 ? -6.356 10.962 3.802 1.00 83.25 232 PHE A O 1
ATOM 1842 N N . LEU A 1 233 ? -5.483 12.931 3.152 1.00 93.94 233 LEU A N 1
ATOM 1843 C CA . LEU A 1 233 ? -4.142 12.455 2.825 1.00 93.94 233 LEU A CA 1
ATOM 1844 C C . LEU A 1 233 ? -3.113 13.372 3.481 1.00 93.94 233 LEU A C 1
ATOM 1846 O O . LEU A 1 233 ? -3.067 14.562 3.178 1.00 93.94 233 LEU A O 1
ATOM 1850 N N . ASN A 1 234 ? -2.278 12.811 4.347 1.00 94.38 234 ASN A N 1
ATOM 1851 C CA . ASN A 1 234 ? -1.169 13.520 4.970 1.00 94.38 234 ASN A CA 1
ATOM 1852 C C . ASN A 1 234 ? 0.155 12.875 4.575 1.00 94.38 234 ASN A C 1
ATOM 1854 O O . ASN A 1 234 ? 0.239 11.651 4.468 1.00 94.38 234 ASN A O 1
ATOM 1858 N N . PHE A 1 235 ? 1.185 13.703 4.412 1.00 94.81 235 PHE A N 1
ATOM 1859 C CA . PHE A 1 235 ? 2.557 13.258 4.208 1.00 94.81 235 PHE A CA 1
ATOM 1860 C C . PHE A 1 235 ? 3.427 13.748 5.367 1.00 94.81 235 PHE A C 1
ATOM 1862 O O . PHE A 1 235 ? 3.399 14.931 5.717 1.00 94.81 235 PHE A O 1
ATOM 1869 N N . HIS A 1 236 ? 4.196 12.843 5.962 1.00 95.12 236 HIS A N 1
ATOM 1870 C CA . HIS A 1 236 ? 5.187 13.157 6.980 1.00 95.12 236 HIS A CA 1
ATOM 1871 C C . HIS A 1 236 ? 6.579 12.791 6.480 1.00 95.12 236 HIS A C 1
ATOM 1873 O O . HIS A 1 236 ? 6.853 11.620 6.216 1.00 95.12 236 HIS A O 1
ATOM 1879 N N . GLN A 1 237 ? 7.473 13.777 6.415 1.00 94.31 237 GLN A N 1
ATOM 1880 C CA . GLN A 1 237 ? 8.885 13.504 6.195 1.00 94.31 237 GLN A CA 1
ATOM 1881 C C . GLN A 1 237 ? 9.561 13.195 7.537 1.00 94.31 237 GLN A C 1
ATOM 1883 O O . GLN A 1 237 ? 9.788 14.094 8.345 1.00 94.31 237 GLN A O 1
ATOM 1888 N N . GLY A 1 238 ? 9.904 11.934 7.782 1.00 93.31 238 GLY A N 1
ATOM 1889 C CA . GLY A 1 238 ? 10.515 11.517 9.038 1.00 93.31 238 GLY A CA 1
ATOM 1890 C C . GLY A 1 238 ? 10.904 10.046 9.066 1.00 93.31 238 GLY A C 1
ATOM 1891 O O . GLY A 1 238 ? 10.359 9.212 8.346 1.00 93.31 238 GLY A O 1
ATOM 1892 N N . PHE A 1 239 ? 11.851 9.711 9.940 1.00 93.00 239 PHE A N 1
ATOM 1893 C CA . PHE A 1 239 ? 12.273 8.332 10.166 1.00 93.00 239 PHE A CA 1
ATOM 1894 C C . PHE A 1 239 ? 11.491 7.737 11.342 1.00 93.00 239 PHE A C 1
ATOM 1896 O O . PHE A 1 239 ? 11.699 8.122 12.495 1.00 93.00 239 PHE A O 1
ATOM 1903 N N . VAL A 1 240 ? 10.585 6.793 11.084 1.00 94.75 240 VAL A N 1
ATOM 1904 C CA . VAL A 1 240 ? 9.772 6.210 12.161 1.00 94.75 240 VAL A CA 1
ATOM 1905 C C . VAL A 1 240 ? 10.581 5.192 12.959 1.00 94.75 240 VAL A C 1
ATOM 1907 O O . VAL A 1 240 ? 11.099 4.220 12.413 1.00 94.75 240 VAL A O 1
ATOM 1910 N N . THR A 1 241 ? 10.661 5.385 14.274 1.00 94.06 241 THR A N 1
ATOM 1911 C CA . THR A 1 241 ? 11.298 4.444 15.205 1.00 94.06 241 THR A CA 1
ATOM 1912 C C . THR A 1 241 ? 10.342 4.059 16.330 1.00 94.06 241 THR A C 1
ATOM 1914 O O . THR A 1 241 ? 9.252 4.615 16.483 1.00 94.06 241 THR A O 1
ATOM 1917 N N . SER A 1 242 ? 10.730 3.088 17.155 1.00 91.81 242 SER A N 1
ATOM 1918 C CA . SER A 1 242 ? 9.940 2.723 18.333 1.00 91.81 242 SER A CA 1
ATOM 1919 C C . SER A 1 242 ? 9.951 3.797 19.429 1.00 91.81 242 SER A C 1
ATOM 1921 O O . SER A 1 242 ? 9.001 3.888 20.201 1.00 91.81 242 SER A O 1
ATOM 1923 N N . SER A 1 243 ? 11.027 4.587 19.524 1.00 91.06 243 SER A N 1
ATOM 1924 C CA . SER A 1 243 ? 11.273 5.558 20.602 1.00 91.06 243 SER A CA 1
ATOM 1925 C C . SER A 1 243 ? 11.030 7.011 20.186 1.00 91.06 243 SER A C 1
ATOM 1927 O O . SER A 1 243 ? 10.873 7.869 21.048 1.00 91.06 243 SER A O 1
ATOM 1929 N N . GLY A 1 244 ? 11.001 7.304 18.883 1.00 91.81 244 GLY A N 1
ATOM 1930 C CA . GLY A 1 244 ? 11.041 8.675 18.367 1.00 91.81 244 GLY A CA 1
ATOM 1931 C C . GLY A 1 244 ? 12.416 9.325 18.445 1.00 91.81 244 GLY A C 1
ATOM 1932 O O . GLY A 1 244 ? 12.549 10.527 18.249 1.00 91.81 244 GLY A O 1
ATOM 1933 N N . HIS A 1 245 ? 13.454 8.532 18.697 1.00 90.25 245 HIS A N 1
ATOM 1934 C CA . HIS A 1 245 ? 14.838 8.971 18.639 1.00 90.25 245 HIS A CA 1
ATOM 1935 C C . HIS A 1 245 ? 15.675 7.974 17.834 1.00 90.25 245 HIS A C 1
ATOM 1937 O O . HIS A 1 245 ? 15.300 6.813 17.651 1.00 90.25 245 HIS A O 1
ATOM 1943 N N . PHE A 1 246 ? 16.824 8.436 17.337 1.00 86.62 246 PHE A N 1
ATOM 1944 C CA . PHE A 1 246 ? 17.855 7.542 16.822 1.00 86.62 246 PHE A CA 1
ATOM 1945 C C . PHE A 1 246 ? 18.612 6.951 18.008 1.00 86.62 246 PHE A C 1
ATOM 1947 O O . PHE A 1 246 ? 19.345 7.668 18.685 1.00 86.62 246 PHE A O 1
ATOM 1954 N N . ASP A 1 247 ? 18.464 5.651 18.240 1.00 76.00 247 ASP A N 1
ATOM 1955 C CA . ASP A 1 247 ? 19.102 4.989 19.383 1.00 76.00 247 ASP A CA 1
ATOM 1956 C C . ASP A 1 247 ? 20.641 4.981 19.292 1.00 76.00 247 ASP A C 1
ATOM 1958 O O . ASP A 1 247 ? 21.319 4.871 20.311 1.00 76.00 247 ASP A O 1
ATOM 1962 N N . LEU A 1 248 ? 21.213 5.101 18.084 1.00 73.44 248 LEU A N 1
ATOM 1963 C CA . LEU A 1 248 ? 22.658 5.076 17.838 1.00 73.44 248 LEU A CA 1
ATOM 1964 C C . LEU A 1 248 ? 23.063 6.027 16.700 1.00 73.44 248 LEU A C 1
ATOM 1966 O O . LEU A 1 248 ? 22.294 6.288 15.773 1.00 73.44 248 LEU A O 1
ATOM 1970 N N . SER A 1 249 ? 24.322 6.481 16.713 1.00 67.94 249 SER A N 1
ATOM 1971 C CA . SER A 1 249 ? 24.918 7.276 15.624 1.00 67.94 249 SER A CA 1
ATOM 1972 C C . SER A 1 249 ? 24.871 6.553 14.271 1.00 67.94 249 SER A C 1
ATOM 1974 O O . SER A 1 249 ? 24.640 7.187 13.242 1.00 67.94 249 SER A O 1
ATOM 1976 N N . ALA A 1 250 ? 25.012 5.224 14.281 1.00 66.69 250 ALA A N 1
ATOM 1977 C CA . ALA A 1 250 ? 24.869 4.377 13.100 1.00 66.69 250 ALA A CA 1
ATOM 1978 C C . ALA A 1 250 ? 23.478 4.504 12.453 1.00 66.69 250 ALA A C 1
ATOM 1980 O O . ALA A 1 250 ? 23.388 4.562 11.230 1.00 66.69 250 ALA A O 1
ATOM 1981 N N . SER A 1 251 ? 22.408 4.639 13.248 1.00 79.94 251 SER A N 1
ATOM 1982 C CA . SER A 1 251 ? 21.044 4.815 12.733 1.00 79.94 251 SER A CA 1
ATOM 1983 C C . SER A 1 251 ? 20.871 6.155 12.019 1.00 79.94 251 SER A C 1
ATOM 1985 O O . SER A 1 251 ? 20.219 6.217 10.983 1.00 79.94 251 SER A O 1
ATOM 1987 N N . ARG A 1 252 ? 21.514 7.222 12.514 1.00 84.12 252 ARG A N 1
ATOM 1988 C CA . ARG A 1 252 ? 21.497 8.534 11.846 1.00 84.12 252 ARG A CA 1
ATOM 1989 C C . ARG A 1 252 ? 22.272 8.509 10.528 1.00 84.12 252 ARG A C 1
ATOM 1991 O O . ARG A 1 252 ? 21.804 9.052 9.532 1.00 84.12 252 ARG A O 1
ATOM 1998 N N . ALA A 1 253 ? 23.447 7.879 10.514 1.00 86.00 253 ALA A N 1
ATOM 1999 C CA . ALA A 1 253 ? 24.233 7.720 9.291 1.00 86.00 253 ALA A CA 1
ATOM 2000 C C . ALA A 1 253 ? 23.480 6.886 8.241 1.00 86.00 253 ALA A C 1
ATOM 2002 O O . ALA A 1 253 ? 23.497 7.231 7.060 1.00 86.00 253 ALA A O 1
ATOM 2003 N N . TYR A 1 254 ? 22.780 5.837 8.683 1.00 86.88 254 TYR A N 1
ATOM 2004 C CA . TYR A 1 254 ? 21.929 5.017 7.829 1.00 86.88 254 TYR A CA 1
ATOM 2005 C C . TYR A 1 254 ? 20.743 5.803 7.261 1.00 86.88 254 TYR A C 1
ATOM 2007 O O . TYR A 1 254 ? 20.558 5.820 6.049 1.00 86.88 254 TYR A O 1
ATOM 2015 N N . ALA A 1 255 ? 20.005 6.539 8.097 1.00 86.88 255 ALA A N 1
ATOM 2016 C CA . ALA A 1 255 ? 18.914 7.401 7.641 1.00 86.88 255 ALA A CA 1
ATOM 2017 C C . ALA A 1 255 ? 19.398 8.430 6.602 1.00 86.88 255 ALA A C 1
ATOM 2019 O O . ALA A 1 255 ? 18.789 8.589 5.549 1.00 86.88 255 ALA A O 1
ATOM 2020 N N . ALA A 1 256 ? 20.552 9.063 6.833 1.00 87.56 256 ALA A N 1
ATOM 2021 C CA . ALA A 1 256 ? 21.149 9.982 5.863 1.00 87.56 256 ALA A CA 1
ATOM 2022 C C . ALA A 1 256 ? 21.568 9.288 4.551 1.00 87.56 256 ALA A C 1
ATOM 2024 O O . ALA A 1 256 ? 21.563 9.908 3.485 1.00 87.56 256 ALA A O 1
ATOM 2025 N N . TRP A 1 257 ? 21.966 8.013 4.605 1.00 89.06 257 TRP A N 1
ATOM 2026 C CA . TRP A 1 257 ? 22.223 7.216 3.407 1.00 89.06 257 TRP A CA 1
ATOM 2027 C C . TRP A 1 257 ? 20.934 6.911 2.638 1.00 89.06 257 TRP A C 1
ATOM 2029 O O . TRP A 1 257 ? 20.942 7.101 1.423 1.00 89.06 257 TRP A O 1
ATOM 2039 N N . ILE A 1 258 ? 19.848 6.530 3.318 1.00 88.31 258 ILE A N 1
ATOM 2040 C CA . ILE A 1 258 ? 18.526 6.326 2.703 1.00 88.31 258 ILE A CA 1
ATOM 2041 C C . ILE A 1 258 ? 18.092 7.591 1.967 1.00 88.31 258 ILE A C 1
ATOM 2043 O O . ILE A 1 258 ? 17.877 7.544 0.760 1.00 88.31 258 ILE A O 1
ATOM 2047 N N . VAL A 1 259 ? 18.087 8.739 2.652 1.00 89.88 259 VAL A N 1
ATOM 2048 C CA . VAL A 1 259 ? 17.678 10.020 2.056 1.00 89.88 259 VAL A CA 1
ATOM 2049 C C . VAL A 1 259 ? 18.462 10.290 0.779 1.00 89.88 259 VAL A C 1
ATOM 2051 O O . VAL A 1 259 ? 17.890 10.433 -0.290 1.00 89.88 259 VAL A O 1
ATOM 2054 N N . ARG A 1 260 ? 19.794 10.244 0.847 1.00 87.69 260 ARG A N 1
ATOM 2055 C CA . ARG A 1 260 ? 20.647 10.479 -0.324 1.00 87.69 260 ARG A CA 1
ATOM 2056 C C . ARG A 1 260 ? 20.427 9.472 -1.457 1.00 87.69 260 ARG A C 1
ATOM 2058 O O . ARG A 1 260 ? 20.541 9.860 -2.615 1.00 87.69 260 ARG A O 1
ATOM 2065 N N . SER A 1 261 ? 20.182 8.204 -1.137 1.00 85.94 261 SER A N 1
ATOM 2066 C CA . SER A 1 261 ? 20.039 7.144 -2.143 1.00 85.94 261 SER A CA 1
ATOM 2067 C C . SER A 1 261 ? 18.703 7.233 -2.874 1.00 85.94 261 SER A C 1
ATOM 2069 O O . SER A 1 261 ? 18.644 6.944 -4.065 1.00 85.94 261 SER A O 1
ATOM 2071 N N . PHE A 1 262 ? 17.657 7.685 -2.180 1.00 86.50 262 PHE A N 1
ATOM 2072 C CA . PHE A 1 262 ? 16.291 7.677 -2.691 1.00 86.50 262 PHE A CA 1
ATOM 2073 C C . PHE A 1 262 ? 15.746 9.070 -3.066 1.00 86.50 262 PHE A C 1
ATOM 2075 O O . PHE A 1 262 ? 14.811 9.147 -3.856 1.00 86.50 262 PHE A O 1
ATOM 2082 N N . SER A 1 263 ? 16.356 10.183 -2.629 1.00 86.19 263 SER A N 1
ATOM 2083 C CA . SER A 1 263 ? 15.955 11.550 -3.032 1.00 86.19 263 SER A CA 1
ATOM 2084 C C . SER A 1 263 ? 15.899 11.731 -4.547 1.00 86.19 263 SER A C 1
ATOM 2086 O O . SER A 1 263 ? 14.924 12.267 -5.062 1.00 86.19 263 SER A O 1
ATOM 2088 N N . ALA A 1 264 ? 16.913 11.244 -5.270 1.00 78.25 264 ALA A N 1
ATOM 2089 C CA . ALA A 1 264 ? 16.948 11.351 -6.728 1.00 78.25 264 ALA A CA 1
ATOM 2090 C C . ALA A 1 264 ? 15.830 10.541 -7.400 1.00 78.25 264 ALA A C 1
ATOM 2092 O O . ALA A 1 264 ? 15.311 10.954 -8.433 1.00 78.25 264 ALA A O 1
ATOM 2093 N N . ALA A 1 265 ? 15.460 9.406 -6.805 1.00 76.44 265 ALA A N 1
ATOM 2094 C CA . ALA A 1 265 ? 14.386 8.552 -7.286 1.00 76.44 265 ALA A CA 1
ATOM 2095 C C . ALA A 1 265 ? 13.026 9.265 -7.172 1.00 76.44 265 ALA A C 1
ATOM 2097 O O . ALA A 1 265 ? 12.258 9.307 -8.129 1.00 76.44 265 ALA A O 1
ATOM 2098 N N . TRP A 1 266 ? 12.762 9.916 -6.042 1.00 77.25 266 TRP A N 1
ATOM 2099 C CA . TRP A 1 266 ? 11.455 10.519 -5.768 1.00 77.25 266 TRP A CA 1
ATOM 2100 C C . TRP A 1 266 ? 11.314 11.977 -6.222 1.00 77.25 266 TRP A C 1
ATOM 2102 O O . TRP A 1 266 ? 10.342 12.642 -5.870 1.00 77.25 266 TRP A O 1
ATOM 2112 N N . GLY A 1 267 ? 12.282 12.501 -6.983 1.00 72.31 267 GLY A N 1
ATOM 2113 C CA . GLY A 1 267 ? 12.307 13.914 -7.378 1.00 72.31 267 GLY A CA 1
ATOM 2114 C C . GLY A 1 267 ? 12.498 14.875 -6.197 1.00 72.31 267 GLY A C 1
ATOM 2115 O O . GLY A 1 267 ? 12.271 16.076 -6.334 1.00 72.31 267 GLY A O 1
ATOM 2116 N N . GLY A 1 268 ? 12.917 14.355 -5.041 1.00 71.50 268 GLY A N 1
ATOM 2117 C CA . GLY A 1 268 ? 13.190 15.136 -3.846 1.00 71.50 268 GLY A CA 1
ATOM 2118 C C . GLY A 1 268 ? 14.466 15.956 -4.012 1.00 71.50 268 GLY A C 1
ATOM 2119 O O . GLY A 1 268 ? 15.441 15.523 -4.634 1.00 71.50 268 GLY A O 1
ATOM 2120 N N . SER A 1 269 ? 14.493 17.156 -3.431 1.00 68.69 269 SER A N 1
ATOM 2121 C CA . SER A 1 269 ? 15.716 17.957 -3.432 1.00 68.69 269 SER A CA 1
ATOM 2122 C C . SER A 1 269 ? 16.814 17.229 -2.644 1.00 68.69 269 SER A C 1
ATOM 2124 O O . SER A 1 269 ? 16.598 16.802 -1.512 1.00 68.69 269 SER A O 1
ATOM 2126 N N . SER A 1 270 ? 18.018 17.107 -3.210 1.00 61.50 270 SER A N 1
ATOM 2127 C CA . SER A 1 270 ? 19.184 16.495 -2.545 1.00 61.50 270 SER A CA 1
ATOM 2128 C C . SER A 1 270 ? 19.707 17.305 -1.349 1.00 61.50 270 SER A C 1
ATOM 2130 O O . SER A 1 270 ? 20.810 17.044 -0.858 1.00 61.50 270 SER A O 1
ATOM 2132 N N . ALA A 1 271 ? 18.976 18.335 -0.912 1.00 61.22 271 ALA A N 1
ATOM 2133 C CA . ALA A 1 271 ? 19.341 19.126 0.242 1.00 61.22 271 ALA A CA 1
ATOM 2134 C C . ALA A 1 271 ? 19.311 18.209 1.468 1.00 61.22 271 ALA A C 1
ATOM 2136 O O . ALA A 1 271 ? 18.273 17.681 1.848 1.00 61.22 271 ALA A O 1
ATOM 2137 N N . SER A 1 272 ? 20.494 18.003 2.047 1.00 56.75 272 SER A N 1
ATOM 2138 C CA . SER A 1 272 ? 20.785 17.199 3.236 1.00 56.75 272 SER A CA 1
ATOM 2139 C C . SER A 1 272 ? 20.094 17.754 4.493 1.00 56.75 272 SER A C 1
ATOM 2141 O O . SER A 1 272 ? 20.763 18.122 5.463 1.00 56.75 272 SER A O 1
ATOM 2143 N N . ALA A 1 273 ? 18.765 1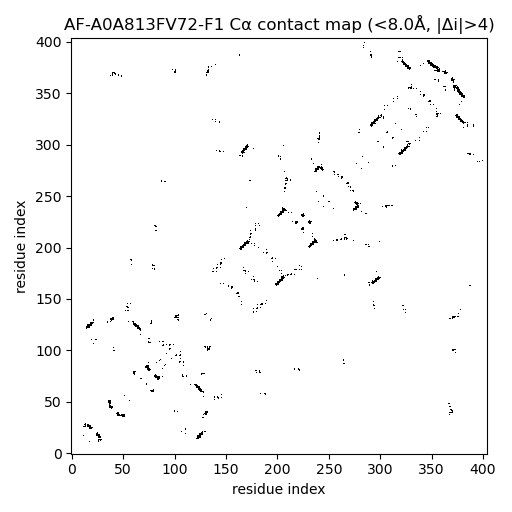7.840 4.497 1.00 62.97 273 ALA A N 1
ATOM 2144 C CA . ALA A 1 273 ? 18.011 18.088 5.708 1.00 62.97 273 ALA A CA 1
ATOM 2145 C C . ALA A 1 273 ? 18.259 16.909 6.655 1.00 62.97 273 ALA A C 1
ATOM 2147 O O . ALA A 1 27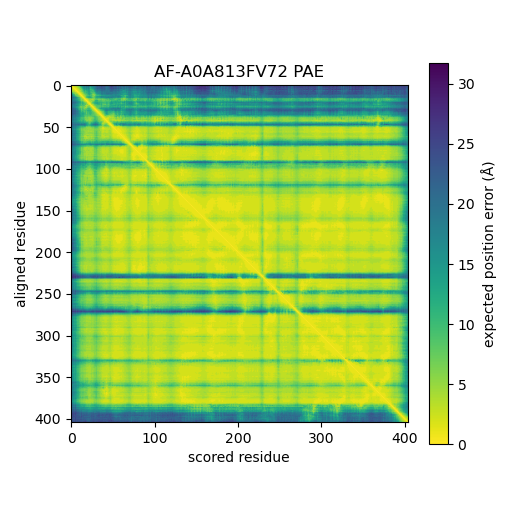3 ? 18.176 15.741 6.266 1.00 62.97 273 ALA A O 1
ATOM 2148 N N . ALA A 1 274 ? 18.644 17.214 7.892 1.00 77.25 274 ALA A N 1
ATOM 2149 C CA . ALA A 1 274 ? 18.706 16.205 8.931 1.00 77.25 274 ALA A CA 1
ATOM 2150 C C . ALA A 1 274 ? 17.283 15.671 9.132 1.00 77.25 274 ALA A C 1
ATOM 2152 O O . ALA A 1 274 ? 16.428 16.395 9.629 1.00 77.25 274 ALA A O 1
ATOM 2153 N N . VAL A 1 275 ? 17.025 14.433 8.710 1.00 82.50 275 VAL A N 1
ATOM 2154 C CA . VAL A 1 275 ? 15.712 13.814 8.905 1.00 82.50 275 VAL A CA 1
ATOM 2155 C C . VAL A 1 275 ? 15.552 13.477 10.376 1.00 82.50 275 VAL A C 1
ATOM 2157 O O . VAL A 1 275 ? 16.404 12.808 10.970 1.00 82.50 275 VAL A O 1
ATOM 2160 N N . GLU A 1 276 ? 14.475 13.975 10.968 1.00 90.75 276 GLU A N 1
ATOM 2161 C CA . GLU A 1 276 ? 14.150 13.716 12.361 1.00 90.75 276 GLU A CA 1
ATOM 2162 C C . GLU A 1 276 ? 13.602 12.299 12.534 1.00 90.75 276 GLU A C 1
ATOM 2164 O O . GLU A 1 276 ? 12.972 11.731 11.640 1.00 90.75 276 GLU A O 1
ATOM 2169 N N . ALA A 1 277 ? 13.869 11.714 13.700 1.00 93.44 277 ALA A N 1
ATOM 2170 C CA . ALA A 1 277 ? 13.219 10.476 14.093 1.00 93.44 277 ALA A CA 1
ATOM 2171 C C . ALA A 1 277 ? 11.898 10.813 14.796 1.00 93.44 277 ALA A C 1
ATOM 2173 O O . ALA A 1 277 ? 11.847 11.742 15.599 1.00 93.44 277 ALA A O 1
ATOM 2174 N N . VAL A 1 278 ? 10.850 10.037 14.535 1.00 95.31 278 VAL A N 1
ATOM 2175 C CA . VAL A 1 278 ? 9.529 10.200 15.157 1.00 95.31 278 VAL A CA 1
ATOM 2176 C C . VAL A 1 278 ? 9.012 8.843 15.615 1.00 95.31 278 VAL A C 1
ATOM 2178 O O . VAL A 1 278 ? 9.295 7.819 14.998 1.00 95.31 278 VAL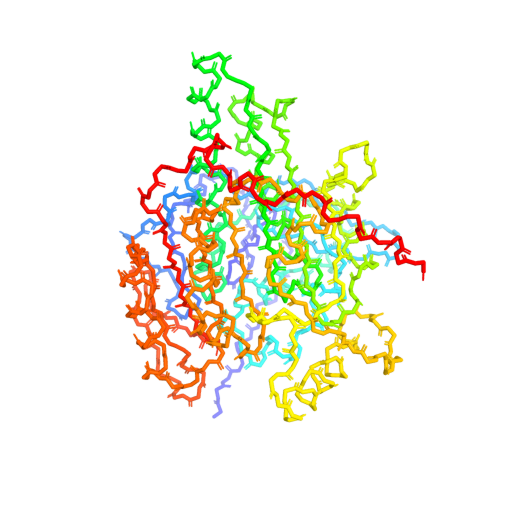 A O 1
ATOM 2181 N N . SER A 1 279 ? 8.297 8.788 16.740 1.00 95.81 279 SER A N 1
ATOM 2182 C CA . SER A 1 279 ? 7.702 7.521 17.164 1.00 95.81 279 SER A CA 1
ATOM 2183 C C . SER A 1 279 ? 6.433 7.255 16.362 1.00 95.81 279 SER A C 1
ATOM 2185 O O . SER A 1 279 ? 5.708 8.192 16.019 1.00 95.81 279 SER A O 1
ATOM 2187 N N . LEU A 1 280 ? 6.109 5.980 16.116 1.00 96.81 280 LEU A N 1
ATOM 2188 C CA . LEU A 1 280 ? 4.839 5.633 15.465 1.00 96.81 280 LEU A CA 1
ATOM 2189 C C . LEU A 1 280 ? 3.644 6.231 16.223 1.00 96.81 280 LEU A C 1
ATOM 2191 O O . LEU A 1 280 ? 2.704 6.732 15.621 1.00 96.81 280 LEU A O 1
ATOM 2195 N N . GLN A 1 281 ? 3.681 6.239 17.557 1.00 95.75 281 GLN A N 1
ATOM 2196 C CA . GLN A 1 281 ? 2.621 6.872 18.335 1.00 95.75 281 GLN A CA 1
ATOM 2197 C C . GLN A 1 281 ? 2.540 8.377 18.067 1.00 95.75 281 GLN A C 1
ATOM 2199 O O . GLN A 1 281 ? 1.448 8.878 17.821 1.00 95.75 281 GLN A O 1
ATOM 2204 N N . ALA A 1 282 ? 3.667 9.093 18.104 1.00 95.38 282 ALA A N 1
ATOM 2205 C CA . ALA A 1 282 ? 3.683 10.538 17.913 1.00 95.38 282 ALA A CA 1
ATOM 2206 C C . ALA A 1 282 ? 3.151 10.934 16.531 1.00 95.38 282 ALA A C 1
ATOM 2208 O O . ALA A 1 282 ? 2.314 11.830 16.457 1.00 95.38 282 ALA A O 1
ATOM 2209 N N . VAL A 1 283 ? 3.554 10.236 15.462 1.00 95.75 283 VAL A N 1
ATOM 2210 C CA . VAL A 1 283 ? 3.082 10.557 14.105 1.00 95.75 283 VAL A CA 1
ATOM 2211 C C . VAL A 1 283 ? 1.580 10.285 13.951 1.00 95.75 283 VAL A C 1
ATOM 2213 O O . VAL A 1 283 ? 0.853 11.127 13.435 1.00 95.75 283 VAL A O 1
ATOM 2216 N N . LEU A 1 284 ? 1.058 9.184 14.507 1.00 95.50 284 LEU A N 1
ATOM 2217 C CA . LEU A 1 284 ? -0.386 8.911 14.477 1.00 95.50 284 LEU A CA 1
ATOM 2218 C C . LEU A 1 284 ? -1.207 9.974 15.221 1.00 95.50 284 LEU A C 1
ATOM 2220 O O . LEU A 1 284 ? -2.351 10.226 14.859 1.00 95.50 284 LEU A O 1
ATOM 2224 N N . VAL A 1 285 ? -0.649 10.570 16.276 1.00 93.56 285 VAL A N 1
ATOM 2225 C CA . VAL A 1 285 ? -1.304 11.634 17.053 1.00 93.56 285 VAL A CA 1
ATOM 2226 C C . VAL A 1 285 ? -1.214 12.978 16.349 1.00 93.56 285 VAL A C 1
ATOM 2228 O O . VAL A 1 285 ? -2.201 13.706 16.307 1.00 93.56 285 VAL A O 1
ATOM 2231 N N . MET A 1 286 ? -0.048 13.289 15.785 1.00 92.81 286 MET A N 1
ATOM 2232 C CA . MET A 1 286 ? 0.214 14.526 15.053 1.00 92.81 286 MET A CA 1
ATOM 2233 C C . MET A 1 286 ? -0.793 14.735 13.918 1.00 92.81 286 MET A C 1
ATOM 2235 O O . MET A 1 286 ? -1.293 15.843 13.750 1.00 92.81 286 MET A O 1
ATOM 2239 N N . TYR A 1 287 ? -1.132 13.664 13.199 1.00 92.81 287 TYR A N 1
ATOM 2240 C CA . TYR A 1 287 ? -2.062 13.700 12.068 1.00 92.81 287 TYR A CA 1
ATOM 2241 C C . TYR A 1 287 ? -3.486 13.242 12.418 1.00 92.81 287 TYR A C 1
ATOM 2243 O O . TYR A 1 287 ? -4.253 12.902 11.521 1.00 92.81 287 TYR A O 1
ATOM 2251 N N . ASP A 1 288 ? -3.838 13.213 13.711 1.00 91.88 288 ASP A N 1
ATOM 2252 C CA . ASP A 1 288 ? -5.175 12.855 14.218 1.00 91.88 288 ASP A CA 1
ATOM 2253 C C . ASP A 1 288 ? -5.730 11.563 13.583 1.00 91.88 288 ASP A C 1
ATOM 2255 O O . ASP A 1 288 ? -6.890 11.476 13.165 1.00 91.88 288 ASP A O 1
ATOM 2259 N N . MET A 1 289 ? -4.867 10.546 13.448 1.00 94.00 289 MET A N 1
ATOM 2260 C CA . MET A 1 289 ? -5.251 9.305 12.786 1.00 94.00 289 MET A CA 1
ATOM 2261 C C . MET A 1 289 ? -6.368 8.611 13.570 1.00 94.00 289 MET A C 1
ATOM 2263 O O . MET A 1 289 ? -6.292 8.549 14.806 1.00 94.00 289 MET A O 1
ATOM 2267 N N . PRO A 1 290 ? -7.369 8.018 12.884 1.00 93.75 290 PRO A N 1
ATOM 2268 C CA . PRO A 1 290 ? -8.481 7.337 13.531 1.00 93.75 290 PRO A CA 1
ATOM 2269 C C . PRO A 1 290 ? -8.024 6.287 14.532 1.00 93.75 290 PRO A C 1
ATOM 2271 O O . PRO A 1 290 ? -6.947 5.696 14.411 1.00 93.75 290 PRO A O 1
ATOM 2274 N N . CYS A 1 291 ? -8.870 6.029 15.527 1.00 93.75 291 CYS A N 1
ATOM 2275 C CA . CYS A 1 291 ? -8.553 5.066 16.572 1.00 93.75 291 CYS A CA 1
ATOM 2276 C C . CYS A 1 291 ? -8.116 3.711 16.005 1.00 93.75 291 CYS A C 1
ATOM 2278 O O . CYS A 1 291 ? -7.074 3.175 16.388 1.00 93.75 291 CYS A O 1
ATOM 2280 N N . VAL A 1 292 ? -8.916 3.213 15.063 1.00 96.25 292 VAL A N 1
ATOM 2281 C CA . VAL A 1 292 ? -8.690 1.967 14.346 1.00 96.25 292 VAL A CA 1
ATOM 2282 C C . VAL A 1 292 ? -8.057 2.287 12.999 1.00 96.25 292 VAL A C 1
ATOM 2284 O O . VAL A 1 292 ? -8.611 3.060 12.223 1.00 96.25 292 VAL A O 1
ATOM 2287 N N . ILE A 1 293 ? -6.915 1.663 12.744 1.00 97.81 293 ILE A N 1
ATOM 2288 C CA . ILE A 1 293 ? -6.154 1.672 11.501 1.00 97.81 293 ILE A CA 1
ATOM 2289 C C . ILE A 1 293 ? -6.393 0.317 10.836 1.00 97.81 293 ILE A C 1
ATOM 2291 O O . ILE A 1 293 ? -6.091 -0.734 11.411 1.00 97.81 293 ILE A O 1
ATOM 2295 N N . ASP A 1 294 ? -6.976 0.327 9.644 1.00 98.38 294 ASP A N 1
ATOM 2296 C CA . ASP A 1 294 ? -7.318 -0.895 8.916 1.00 98.38 294 ASP A CA 1
ATOM 2297 C C . ASP A 1 294 ? -6.072 -1.593 8.381 1.00 98.38 294 ASP A C 1
ATOM 2299 O O . ASP A 1 294 ? -5.982 -2.821 8.423 1.00 98.38 294 ASP A O 1
ATOM 2303 N N . MET A 1 295 ? -5.093 -0.806 7.942 1.00 98.56 295 MET A N 1
ATOM 2304 C CA . MET A 1 295 ? -3.854 -1.305 7.370 1.00 98.56 295 MET A CA 1
ATOM 2305 C C . MET A 1 295 ? -2.672 -0.428 7.771 1.00 98.56 295 MET A C 1
ATOM 2307 O O . MET A 1 295 ? -2.723 0.796 7.653 1.00 98.56 295 MET A O 1
ATOM 2311 N N . LEU A 1 296 ? -1.613 -1.084 8.234 1.00 98.69 296 LEU A N 1
ATOM 2312 C CA . LEU A 1 296 ? -0.282 -0.515 8.366 1.00 98.69 296 LEU A CA 1
ATOM 2313 C C . LEU A 1 296 ? 0.645 -1.255 7.402 1.00 98.69 296 LEU A C 1
ATOM 2315 O O . LEU A 1 296 ? 0.940 -2.433 7.610 1.00 98.69 296 LEU A O 1
ATOM 2319 N N . ASP A 1 297 ? 1.077 -0.571 6.360 1.00 98.75 297 ASP A N 1
ATOM 2320 C CA . ASP A 1 297 ? 2.114 -1.046 5.457 1.00 98.75 297 ASP A CA 1
ATOM 2321 C C . ASP A 1 297 ? 3.485 -0.537 5.929 1.00 98.75 297 ASP A C 1
ATOM 2323 O O . ASP A 1 297 ? 3.591 0.593 6.419 1.00 98.75 297 ASP A O 1
ATOM 2327 N N . VAL A 1 298 ? 4.504 -1.398 5.900 1.00 98.38 298 VAL A N 1
ATOM 2328 C CA . VAL A 1 298 ? 5.827 -1.112 6.464 1.00 98.38 298 VAL A CA 1
ATOM 2329 C C . VAL A 1 298 ? 6.930 -1.623 5.543 1.00 98.38 298 VAL A C 1
ATOM 2331 O O . VAL A 1 298 ? 7.265 -2.807 5.560 1.00 98.38 298 VAL A O 1
ATOM 2334 N N . ASP A 1 299 ? 7.561 -0.689 4.847 1.00 96.69 299 ASP A N 1
ATOM 2335 C CA . ASP A 1 299 ? 8.759 -0.866 4.033 1.00 96.69 299 ASP A CA 1
ATOM 2336 C C . ASP A 1 299 ? 9.753 0.247 4.398 1.00 96.69 299 ASP A C 1
ATOM 2338 O O . ASP A 1 299 ? 9.893 1.255 3.722 1.00 96.69 299 ASP A O 1
ATOM 2342 N N . ILE A 1 300 ? 10.446 0.106 5.528 1.00 94.94 300 ILE A N 1
ATOM 2343 C CA . ILE A 1 300 ? 11.371 1.140 6.029 1.00 94.94 300 ILE A CA 1
ATOM 2344 C C . ILE A 1 300 ? 12.821 0.681 5.926 1.00 94.94 300 ILE A C 1
ATOM 2346 O O . ILE A 1 300 ? 13.654 1.002 6.785 1.00 94.94 300 ILE A O 1
ATOM 2350 N N . GLN A 1 301 ? 13.115 -0.070 4.862 1.00 91.94 301 GLN A N 1
ATOM 2351 C CA . GLN A 1 301 ? 14.459 -0.424 4.426 1.00 91.94 301 GLN A CA 1
ATOM 2352 C C . GLN A 1 301 ? 15.305 -1.018 5.565 1.00 91.94 301 GLN A C 1
ATOM 2354 O O . GLN A 1 301 ? 16.415 -0.564 5.845 1.00 91.94 301 GLN A O 1
ATOM 2359 N N . GLY A 1 302 ? 14.785 -2.002 6.299 1.00 89.06 302 GLY A N 1
ATOM 2360 C CA . GLY A 1 302 ? 15.505 -2.682 7.387 1.00 89.06 302 GLY A CA 1
ATOM 2361 C C . GLY A 1 302 ? 15.218 -2.128 8.789 1.00 89.06 302 GLY A C 1
ATOM 2362 O O . GLY A 1 302 ? 15.626 -2.734 9.795 1.00 89.06 302 GLY A O 1
ATOM 2363 N N . GLY A 1 303 ? 14.516 -0.994 8.886 1.00 91.56 303 GLY A N 1
ATOM 2364 C CA . GLY A 1 303 ? 14.068 -0.396 10.147 1.00 91.56 303 GLY A CA 1
ATOM 2365 C C . GLY A 1 303 ? 12.968 -1.192 10.865 1.00 91.56 303 GLY A C 1
ATOM 2366 O O . GLY A 1 303 ? 12.708 -0.956 12.049 1.00 91.56 303 GLY A O 1
ATOM 2367 N N . GLU A 1 304 ? 12.358 -2.178 10.204 1.00 94.88 304 GLU A N 1
ATOM 2368 C CA . GLU A 1 304 ? 11.159 -2.891 10.661 1.00 94.88 304 GLU A CA 1
ATOM 2369 C C . GLU A 1 304 ? 11.406 -3.570 12.014 1.00 94.88 304 GLU A C 1
ATOM 2371 O O . GLU A 1 304 ? 10.629 -3.444 12.960 1.00 94.88 304 GLU A O 1
ATOM 2376 N N . TYR A 1 305 ? 12.544 -4.252 12.162 1.00 92.94 305 TYR A N 1
ATOM 2377 C CA . TYR A 1 305 ? 12.880 -4.970 13.399 1.00 92.94 305 TYR A CA 1
ATOM 2378 C C . TYR A 1 305 ? 13.029 -4.050 14.603 1.00 92.94 305 TYR A C 1
ATOM 2380 O O . TYR A 1 305 ? 12.767 -4.477 15.728 1.00 92.94 305 TYR A O 1
ATOM 2388 N N . HIS A 1 306 ? 13.493 -2.821 14.373 1.00 91.88 306 HIS A N 1
ATOM 2389 C CA . HIS A 1 306 ? 13.651 -1.832 15.427 1.00 91.88 306 HIS A CA 1
ATOM 2390 C C . HIS A 1 306 ? 12.295 -1.258 15.824 1.00 91.88 306 HIS A C 1
ATOM 2392 O O . HIS A 1 306 ? 11.968 -1.266 17.012 1.00 91.88 306 HIS A O 1
ATOM 2398 N N . LEU A 1 307 ? 11.460 -0.904 14.841 1.00 95.00 307 LEU A N 1
ATOM 2399 C CA . LEU A 1 307 ? 10.095 -0.428 15.060 1.00 95.00 307 LEU A CA 1
ATOM 2400 C C . LEU A 1 307 ? 9.302 -1.378 15.972 1.00 95.00 307 LEU A C 1
ATOM 2402 O O . LEU A 1 307 ? 8.702 -0.950 16.961 1.00 95.00 307 LEU A O 1
ATOM 2406 N N . PHE A 1 308 ? 9.363 -2.682 15.695 1.00 96.19 308 PHE A N 1
ATOM 2407 C CA . PHE A 1 308 ? 8.638 -3.700 16.458 1.00 96.19 308 PHE A CA 1
ATOM 2408 C C . PHE A 1 308 ? 9.386 -4.215 17.700 1.00 96.19 308 PHE A C 1
ATOM 2410 O O . PHE A 1 308 ? 8.919 -5.158 18.337 1.00 96.19 308 PHE A O 1
ATOM 2417 N N . SER A 1 309 ? 10.537 -3.648 18.073 1.00 93.62 309 SER A N 1
ATOM 2418 C CA . SER A 1 309 ? 11.390 -4.178 19.152 1.00 93.62 309 SER A CA 1
ATOM 2419 C C . SER A 1 309 ? 10.882 -3.904 20.574 1.00 93.62 309 SER A C 1
ATOM 2421 O O . SER A 1 309 ? 11.257 -4.628 21.507 1.00 93.62 309 SER A O 1
ATOM 2423 N N . THR A 1 310 ? 9.988 -2.929 20.758 1.00 95.19 310 THR A N 1
ATOM 2424 C CA . THR A 1 310 ? 9.505 -2.474 22.075 1.00 95.19 310 THR A CA 1
ATOM 2425 C C . THR A 1 310 ? 8.107 -3.006 22.401 1.00 95.19 310 THR A C 1
ATOM 2427 O O . THR A 1 310 ? 7.367 -3.463 21.523 1.00 95.19 310 THR A O 1
ATOM 2430 N N . ASN A 1 311 ? 7.755 -3.074 23.686 1.00 96.31 311 ASN A N 1
ATOM 2431 C CA . ASN A 1 311 ? 6.429 -3.553 24.099 1.00 96.31 311 ASN A CA 1
ATOM 2432 C C . ASN A 1 311 ? 5.369 -2.466 23.900 1.00 96.31 311 ASN A C 1
ATOM 2434 O O . ASN A 1 311 ? 4.210 -2.773 23.639 1.00 96.31 311 ASN A O 1
ATOM 2438 N N . GLU A 1 312 ? 5.788 -1.211 23.975 1.00 95.00 312 GLU A N 1
ATOM 2439 C CA . GLU A 1 312 ? 4.993 -0.011 23.779 1.00 95.00 312 GLU A CA 1
ATOM 2440 C C . GLU A 1 312 ? 4.444 0.018 22.348 1.00 95.00 312 GLU A C 1
ATOM 2442 O O . GLU A 1 312 ? 3.226 0.081 22.170 1.00 95.00 312 GLU A O 1
ATOM 2447 N N . THR A 1 313 ? 5.306 -0.171 21.335 1.00 96.06 313 THR A N 1
ATOM 2448 C CA . THR A 1 313 ? 4.869 -0.275 19.933 1.00 96.06 313 THR A CA 1
ATOM 2449 C C . THR A 1 313 ? 3.921 -1.458 19.741 1.00 96.06 313 THR A C 1
ATOM 2451 O O . THR A 1 313 ? 2.852 -1.310 19.159 1.00 96.06 313 THR A O 1
ATOM 2454 N N . MET A 1 314 ? 4.256 -2.640 20.268 1.00 97.62 314 MET A N 1
ATOM 2455 C CA . MET A 1 314 ? 3.397 -3.822 20.116 1.00 97.62 314 MET A CA 1
ATOM 2456 C C . MET A 1 314 ? 2.026 -3.659 20.788 1.00 97.62 314 MET A C 1
ATOM 2458 O O . MET A 1 314 ? 1.023 -4.148 20.263 1.00 97.62 314 MET A O 1
ATOM 2462 N N . SER A 1 315 ? 1.970 -2.958 21.922 1.00 95.75 315 SER A N 1
ATOM 2463 C CA . SER A 1 315 ? 0.729 -2.620 22.619 1.00 95.75 315 SER A CA 1
ATOM 2464 C C . SER A 1 315 ? -0.121 -1.653 21.798 1.00 95.75 315 SER A C 1
ATOM 2466 O O . SER A 1 315 ? -1.299 -1.934 21.568 1.00 95.75 315 SER A O 1
ATOM 2468 N N . LEU A 1 316 ? 0.486 -0.578 21.280 1.00 95.81 316 LEU A N 1
ATOM 2469 C CA . LEU A 1 316 ? -0.162 0.381 20.384 1.00 95.81 316 LEU A CA 1
ATOM 2470 C C . LEU A 1 316 ? -0.772 -0.325 19.168 1.00 95.81 316 LEU A C 1
ATOM 2472 O O . LEU A 1 316 ? -1.964 -0.180 18.898 1.00 95.81 316 LEU A O 1
ATOM 2476 N N . LEU A 1 317 ? 0.026 -1.138 18.471 1.00 96.81 317 LEU A N 1
ATOM 2477 C CA . LEU A 1 317 ? -0.410 -1.877 17.288 1.00 96.81 317 LEU A CA 1
ATOM 2478 C C . LEU A 1 317 ? -1.563 -2.821 17.619 1.00 96.81 317 LEU A C 1
ATOM 2480 O O . LEU A 1 317 ? -2.567 -2.835 16.916 1.00 96.81 317 LEU A O 1
ATOM 2484 N N . LYS A 1 318 ? -1.458 -3.590 18.710 1.00 95.94 318 LYS A N 1
ATOM 2485 C CA . LYS A 1 318 ? -2.513 -4.525 19.129 1.00 95.94 318 LYS A CA 1
ATOM 2486 C C . LYS A 1 318 ? -3.842 -3.822 19.419 1.00 95.94 318 LYS A C 1
ATOM 2488 O O . LYS A 1 318 ? -4.896 -4.440 19.272 1.00 95.94 318 LYS A O 1
ATOM 2493 N N . GLN A 1 319 ? -3.794 -2.577 19.883 1.00 95.19 319 GLN A N 1
ATOM 2494 C CA . GLN A 1 319 ? -4.979 -1.796 20.230 1.00 95.19 319 GLN A CA 1
ATOM 2495 C C . GLN A 1 319 ? -5.581 -1.060 19.033 1.00 95.19 319 GLN A C 1
ATOM 2497 O O . GLN A 1 319 ? -6.787 -0.843 19.019 1.00 95.19 319 GLN A O 1
ATOM 2502 N N . ARG A 1 320 ? -4.761 -0.670 18.051 1.00 95.94 320 ARG A N 1
ATOM 2503 C CA . ARG A 1 320 ? -5.192 0.243 16.987 1.00 95.94 320 ARG A CA 1
ATOM 2504 C C . ARG A 1 320 ? -5.192 -0.363 15.595 1.00 95.94 320 ARG A C 1
ATOM 2506 O O . ARG A 1 320 ? -5.974 0.083 14.774 1.00 95.94 320 ARG A O 1
ATOM 2513 N N . VAL A 1 321 ? -4.363 -1.358 15.305 1.00 97.69 321 VAL A N 1
ATOM 2514 C CA . VAL A 1 321 ? -4.139 -1.825 13.931 1.00 97.69 321 VAL A CA 1
ATOM 2515 C C . VAL A 1 321 ? -4.797 -3.185 13.695 1.00 97.69 321 VAL A C 1
ATOM 2517 O O . VAL A 1 321 ? -4.626 -4.114 14.492 1.00 97.69 321 VAL A O 1
ATOM 2520 N N . ARG A 1 322 ? -5.552 -3.312 12.596 1.00 97.88 322 ARG A N 1
ATOM 2521 C CA . ARG A 1 322 ? -6.193 -4.572 12.179 1.00 97.88 322 ARG A CA 1
ATOM 2522 C C . ARG A 1 322 ? -5.248 -5.476 11.393 1.00 97.88 322 ARG A C 1
ATOM 2524 O O . ARG A 1 322 ? -5.184 -6.674 11.664 1.00 97.88 322 ARG A O 1
ATOM 2531 N N . ARG A 1 323 ? -4.491 -4.917 10.452 1.00 98.56 323 ARG A N 1
ATOM 2532 C CA . ARG A 1 323 ? -3.587 -5.661 9.569 1.00 98.56 323 ARG A CA 1
ATOM 2533 C C . ARG A 1 323 ? -2.258 -4.940 9.427 1.00 98.56 323 ARG A C 1
ATOM 2535 O O . ARG A 1 323 ? -2.228 -3.716 9.355 1.00 98.56 323 ARG A O 1
ATOM 2542 N N . ILE A 1 324 ? -1.178 -5.714 9.383 1.00 98.75 324 ILE A N 1
ATOM 2543 C CA . ILE A 1 324 ? 0.159 -5.196 9.102 1.00 98.75 324 ILE A CA 1
ATOM 2544 C C . ILE A 1 324 ? 0.767 -6.012 7.966 1.00 98.75 324 ILE A C 1
ATOM 2546 O O . ILE A 1 324 ? 0.754 -7.248 8.028 1.00 98.75 324 ILE A O 1
ATOM 2550 N N . HIS A 1 325 ? 1.296 -5.325 6.959 1.00 98.69 325 HIS A N 1
ATOM 2551 C CA . HIS A 1 325 ? 2.181 -5.893 5.948 1.00 98.69 325 HIS A CA 1
ATOM 2552 C C . HIS A 1 325 ? 3.584 -5.317 6.139 1.00 98.69 325 HIS A C 1
ATOM 2554 O O . HIS A 1 325 ? 3.726 -4.157 6.508 1.00 98.69 325 HIS A O 1
ATOM 2560 N N . ILE A 1 326 ? 4.606 -6.160 5.995 1.00 98.31 326 ILE A N 1
ATOM 2561 C CA . ILE A 1 326 ? 5.995 -5.806 6.270 1.00 98.31 326 ILE A CA 1
ATOM 2562 C C . ILE A 1 326 ? 6.883 -6.353 5.150 1.00 98.31 326 ILE A C 1
ATOM 2564 O O . ILE A 1 326 ? 6.991 -7.581 5.026 1.00 98.31 326 ILE A O 1
ATOM 2568 N N . GLY A 1 327 ? 7.565 -5.458 4.433 1.00 97.19 327 GLY A N 1
ATOM 2569 C CA . GLY A 1 327 ? 8.742 -5.773 3.625 1.00 97.19 327 GLY A CA 1
ATOM 2570 C C . GLY A 1 327 ? 9.927 -6.026 4.558 1.00 97.19 327 GLY A C 1
ATOM 2571 O O . GLY A 1 327 ? 10.349 -5.149 5.307 1.00 97.19 327 GLY A O 1
ATOM 2572 N N . LEU A 1 328 ? 10.422 -7.262 4.627 1.00 95.06 328 LEU A N 1
ATOM 2573 C CA . LEU A 1 328 ? 11.288 -7.683 5.736 1.00 95.06 328 LEU A CA 1
ATOM 2574 C C . LEU A 1 328 ? 12.719 -7.144 5.650 1.00 95.06 328 LEU A C 1
ATOM 2576 O O . LEU A 1 328 ? 13.362 -7.053 6.691 1.00 95.06 328 LEU A O 1
ATOM 2580 N N . HIS A 1 329 ? 13.252 -6.858 4.459 1.00 92.62 329 HIS A N 1
ATOM 2581 C CA . HIS A 1 329 ? 14.602 -6.306 4.230 1.00 92.62 329 HIS A CA 1
ATOM 2582 C C . HIS A 1 329 ? 15.757 -7.022 4.964 1.00 92.62 329 HIS A C 1
ATOM 2584 O O . HIS A 1 329 ? 16.876 -6.512 5.074 1.00 92.62 329 HIS A O 1
ATOM 2590 N N . SER A 1 330 ? 15.531 -8.233 5.485 1.00 84.38 330 SER A N 1
ATOM 2591 C CA . SER A 1 330 ? 16.547 -9.029 6.162 1.00 84.38 330 SER A CA 1
ATOM 2592 C C . SER A 1 330 ? 16.772 -10.340 5.453 1.00 84.38 330 SER A C 1
ATOM 2594 O O . SER A 1 330 ? 15.889 -11.189 5.333 1.00 84.38 330 SER A O 1
ATOM 2596 N N . GLN A 1 331 ? 18.043 -10.550 5.137 1.00 79.62 331 GLN A N 1
ATOM 2597 C CA . GLN A 1 331 ? 18.573 -11.823 4.665 1.00 79.62 331 GLN A CA 1
ATOM 2598 C C . GLN A 1 331 ? 18.674 -12.864 5.794 1.00 79.62 331 GLN A C 1
ATOM 2600 O O . GLN A 1 331 ? 18.984 -14.030 5.567 1.00 79.62 331 GLN A O 1
ATOM 2605 N N . SER A 1 332 ? 18.413 -12.470 7.047 1.00 88.31 332 SER A N 1
ATOM 2606 C CA . SER A 1 332 ? 18.459 -13.382 8.185 1.00 88.31 332 SER A CA 1
ATOM 2607 C C . SER A 1 332 ? 17.095 -14.020 8.423 1.00 88.31 332 SER A C 1
ATOM 2609 O O . SER A 1 332 ? 16.244 -13.468 9.125 1.00 88.31 332 SER A O 1
ATOM 2611 N N . ALA A 1 333 ? 16.921 -15.252 7.936 1.00 84.12 333 ALA A N 1
ATOM 2612 C CA . ALA A 1 333 ? 15.732 -16.049 8.237 1.00 84.12 333 ALA A CA 1
ATOM 2613 C C . ALA A 1 333 ? 15.451 -16.134 9.752 1.00 84.12 333 ALA A C 1
ATOM 2615 O O . ALA A 1 333 ? 14.300 -16.067 10.184 1.00 84.12 333 ALA A O 1
ATOM 2616 N N . HIS A 1 334 ? 16.507 -16.182 10.574 1.00 88.88 334 HIS A N 1
ATOM 2617 C CA . HIS A 1 334 ? 16.392 -16.156 12.030 1.00 88.88 334 HIS A CA 1
ATOM 2618 C C . HIS A 1 334 ? 15.717 -14.877 12.555 1.00 88.88 334 HIS A C 1
ATOM 2620 O O . HIS A 1 334 ? 14.786 -14.974 13.355 1.00 88.88 334 HIS A O 1
ATOM 2626 N N . ARG A 1 335 ? 16.116 -13.684 12.086 1.00 90.31 335 ARG A N 1
ATOM 2627 C CA . ARG A 1 335 ? 15.484 -12.416 12.505 1.00 90.31 335 ARG A CA 1
ATOM 2628 C C . ARG A 1 335 ? 13.996 -12.388 12.159 1.00 90.31 335 ARG A C 1
ATOM 2630 O O . ARG A 1 335 ? 13.183 -11.961 12.977 1.00 90.31 335 ARG A O 1
ATOM 2637 N N . ASN A 1 336 ? 13.625 -12.914 10.996 1.00 92.69 336 ASN A N 1
ATOM 2638 C CA . ASN A 1 336 ? 12.232 -12.964 10.541 1.00 92.69 336 ASN A CA 1
ATOM 2639 C C . ASN A 1 336 ? 11.401 -13.910 11.426 1.00 92.69 336 ASN A C 1
ATOM 2641 O O . ASN A 1 336 ? 10.261 -13.603 11.777 1.00 92.69 336 ASN A O 1
ATOM 2645 N N . LEU A 1 337 ? 11.983 -15.037 11.859 1.00 94.44 337 LEU A N 1
ATOM 2646 C CA . LEU A 1 337 ? 11.347 -15.950 12.814 1.00 94.44 337 LEU A CA 1
ATOM 2647 C C . LEU A 1 337 ? 11.180 -15.320 14.203 1.00 94.44 337 LEU A C 1
ATOM 2649 O O . LEU A 1 337 ? 10.144 -15.534 14.836 1.00 94.44 337 LEU A O 1
ATOM 2653 N N . VAL A 1 338 ? 12.144 -14.517 14.665 1.00 95.88 338 VAL A N 1
ATOM 2654 C CA . VAL A 1 338 ? 12.030 -13.760 15.924 1.00 95.88 338 VAL A CA 1
ATOM 2655 C C . VAL A 1 338 ? 10.890 -12.743 15.843 1.00 95.88 338 VAL A C 1
ATOM 2657 O O . VAL A 1 338 ? 10.054 -12.694 16.749 1.00 95.88 338 VAL A O 1
ATOM 2660 N N . LEU A 1 339 ? 10.799 -11.985 14.746 1.00 96.12 339 LEU A N 1
ATOM 2661 C CA . LEU A 1 339 ? 9.717 -11.022 14.529 1.00 96.12 339 LEU A CA 1
ATOM 2662 C C . LEU A 1 339 ? 8.345 -11.719 14.483 1.00 96.12 339 LEU A C 1
ATOM 2664 O O . LEU A 1 339 ? 7.421 -11.330 15.198 1.00 96.12 339 LEU A O 1
ATOM 2668 N N . LYS A 1 340 ? 8.233 -12.830 13.746 1.00 97.62 340 LYS A N 1
ATOM 2669 C CA . LYS A 1 340 ? 7.033 -13.685 13.729 1.00 97.62 340 LYS A CA 1
ATOM 2670 C C . LYS A 1 340 ? 6.648 -14.187 15.123 1.00 97.62 340 LYS A C 1
ATOM 2672 O O . LYS A 1 340 ? 5.475 -14.138 15.499 1.00 97.62 340 LYS A O 1
ATOM 2677 N N . ALA A 1 341 ? 7.610 -14.694 15.896 1.00 97.81 341 ALA A N 1
ATOM 2678 C CA . ALA A 1 341 ? 7.366 -15.183 17.252 1.00 97.81 341 ALA A CA 1
ATOM 2679 C C . ALA A 1 341 ? 6.877 -14.059 18.176 1.00 97.81 341 ALA A C 1
ATOM 2681 O O . ALA A 1 341 ? 6.004 -14.286 19.019 1.00 97.81 341 ALA A O 1
ATOM 2682 N N . ARG A 1 342 ? 7.389 -12.838 17.984 1.00 97.38 342 ARG A N 1
ATOM 2683 C CA . ARG A 1 342 ? 6.935 -11.652 18.705 1.00 97.38 342 ARG A CA 1
ATOM 2684 C C . ARG A 1 342 ? 5.475 -11.330 18.396 1.00 97.38 342 ARG A C 1
ATOM 2686 O O . ARG A 1 342 ? 4.688 -11.251 19.334 1.00 97.38 342 ARG A O 1
ATOM 2693 N N . PHE A 1 343 ? 5.081 -11.237 17.127 1.00 98.19 343 PHE A N 1
ATOM 2694 C CA . PHE A 1 343 ? 3.677 -11.013 16.754 1.00 98.19 343 PHE A CA 1
ATOM 2695 C C . PHE A 1 343 ? 2.738 -12.074 17.347 1.00 98.19 343 PHE A C 1
ATOM 2697 O O . PHE A 1 343 ? 1.737 -11.732 17.980 1.00 98.19 343 PHE A O 1
ATOM 2704 N N . ARG A 1 344 ? 3.107 -13.359 17.258 1.00 97.94 344 ARG A N 1
ATOM 2705 C CA . ARG A 1 344 ? 2.327 -14.456 17.860 1.00 97.94 344 ARG A CA 1
ATOM 2706 C C . ARG A 1 344 ? 2.165 -14.314 19.372 1.00 97.94 344 ARG A C 1
ATOM 2708 O O . ARG A 1 344 ? 1.064 -14.502 19.878 1.00 97.94 344 ARG A O 1
ATOM 2715 N N . ARG A 1 345 ? 3.224 -13.932 20.096 1.00 97.62 345 ARG A N 1
ATOM 2716 C CA . ARG A 1 345 ? 3.163 -13.678 21.550 1.00 97.62 345 ARG A CA 1
ATOM 2717 C C . ARG A 1 345 ? 2.158 -12.580 21.903 1.00 97.62 345 ARG A C 1
ATOM 2719 O O . ARG A 1 345 ? 1.529 -12.640 22.953 1.00 97.62 345 ARG A O 1
ATOM 2726 N N . TRP A 1 346 ? 1.990 -11.597 21.022 1.00 97.38 346 TRP A N 1
ATOM 2727 C CA . TRP A 1 346 ? 1.023 -10.516 21.194 1.00 97.38 346 TRP A CA 1
ATOM 2728 C C . TRP A 1 346 ? -0.397 -10.875 20.725 1.00 97.38 346 TRP A C 1
ATOM 2730 O O . TRP A 1 346 ? -1.312 -10.072 20.914 1.00 97.38 346 TRP A O 1
ATOM 2740 N N . GLY A 1 347 ? -0.618 -12.095 20.225 1.00 97.38 347 GLY A N 1
ATOM 2741 C CA . GLY A 1 347 ? -1.930 -12.605 19.818 1.00 97.38 347 GLY A CA 1
ATOM 2742 C C . GLY A 1 347 ? -2.276 -12.362 18.350 1.00 97.38 347 GLY A C 1
ATOM 2743 O O . GLY A 1 347 ? -3.439 -12.477 17.984 1.00 97.38 347 GLY A O 1
ATOM 2744 N N . TRP A 1 348 ? -1.296 -12.019 17.514 1.00 98.19 348 TRP A N 1
ATOM 2745 C CA . TRP A 1 348 ? -1.513 -11.826 16.082 1.00 98.19 348 TRP A CA 1
ATOM 2746 C C . TRP A 1 348 ? -1.492 -13.156 15.324 1.00 98.19 348 TRP A C 1
ATOM 2748 O O . TRP A 1 348 ? -0.634 -14.016 15.562 1.00 98.19 348 TRP A O 1
ATOM 2758 N N . GLY A 1 349 ? -2.404 -13.298 14.364 1.00 98.12 349 GLY A N 1
ATOM 2759 C CA . GLY A 1 349 ? -2.383 -14.363 13.369 1.00 98.12 349 GLY A CA 1
ATOM 2760 C C . GLY A 1 349 ? -1.365 -14.048 12.276 1.00 98.12 349 GLY A C 1
ATOM 2761 O O . GLY A 1 349 ? -1.294 -12.923 11.797 1.00 98.12 349 GLY A O 1
ATOM 2762 N N . VAL A 1 350 ? -0.565 -15.033 11.873 1.00 98.19 350 VAL A N 1
ATOM 2763 C CA . VAL A 1 350 ? 0.390 -14.878 10.763 1.00 98.19 350 VAL A CA 1
ATOM 2764 C C . VAL A 1 350 ? -0.283 -15.392 9.504 1.00 98.19 350 VAL A C 1
ATOM 2766 O O . VAL A 1 350 ? -0.534 -16.594 9.421 1.00 98.19 350 VAL A O 1
ATOM 2769 N N . LYS A 1 351 ? -0.567 -14.497 8.554 1.00 97.81 351 LYS A N 1
ATOM 2770 C CA . LYS A 1 351 ? -1.146 -14.855 7.255 1.00 97.81 351 LYS A CA 1
ATOM 2771 C C . LYS A 1 351 ? -0.060 -15.392 6.326 1.00 97.81 351 LYS A C 1
ATOM 2773 O O . LYS A 1 351 ? -0.176 -16.513 5.841 1.00 97.81 351 LYS A O 1
ATOM 2778 N N . TRP A 1 352 ? 1.034 -14.645 6.173 1.00 97.81 352 TRP A N 1
ATOM 2779 C CA . TRP A 1 352 ? 2.176 -15.032 5.340 1.00 97.81 352 TRP A CA 1
ATOM 2780 C C . TRP A 1 352 ? 3.498 -14.744 6.044 1.00 97.81 352 TRP A C 1
ATOM 2782 O O . TRP A 1 352 ? 3.607 -13.780 6.798 1.00 97.81 352 TRP A O 1
ATOM 2792 N N . LEU A 1 353 ? 4.493 -15.594 5.795 1.00 97.31 353 LEU A N 1
ATOM 2793 C CA . LEU A 1 353 ? 5.895 -15.312 6.078 1.00 97.31 353 LEU A CA 1
ATOM 2794 C C . LEU A 1 353 ? 6.742 -15.943 4.973 1.00 97.31 353 LEU A C 1
ATOM 2796 O O . LEU A 1 353 ? 6.851 -17.168 4.923 1.00 97.31 353 LEU A O 1
ATOM 2800 N N . TRP A 1 354 ? 7.385 -15.106 4.171 1.00 96.06 354 TRP A N 1
ATOM 2801 C CA . TRP A 1 354 ? 8.330 -15.503 3.137 1.00 96.06 354 TRP A CA 1
ATOM 2802 C C . TRP A 1 354 ? 9.618 -14.708 3.312 1.00 96.06 354 TRP A C 1
ATOM 2804 O O . TRP A 1 354 ? 9.596 -13.493 3.457 1.00 96.06 354 TRP A O 1
ATOM 2814 N N . HIS A 1 355 ? 10.752 -15.394 3.373 1.00 94.25 355 HIS A N 1
ATOM 2815 C CA . HIS A 1 355 ? 12.050 -14.733 3.497 1.00 94.25 355 HIS A CA 1
ATOM 2816 C C . HIS A 1 355 ? 12.535 -14.279 2.124 1.00 94.25 355 HIS A C 1
ATOM 2818 O O . HIS A 1 355 ? 12.305 -15.005 1.152 1.00 94.25 355 HIS A O 1
ATOM 2824 N N . SER A 1 356 ? 13.284 -13.170 2.084 1.00 94.12 356 SER A N 1
ATOM 2825 C CA . SER A 1 356 ? 14.061 -12.802 0.899 1.00 94.12 356 SER A CA 1
ATOM 2826 C C . SER A 1 356 ? 14.863 -14.010 0.406 1.00 94.12 356 SER A C 1
ATOM 2828 O O . SER A 1 356 ? 15.406 -14.804 1.188 1.00 94.12 356 SER A O 1
ATOM 2830 N N . ASN A 1 357 ? 14.871 -14.189 -0.905 1.00 91.31 357 ASN A N 1
ATOM 2831 C CA . ASN A 1 357 ? 15.639 -15.214 -1.606 1.00 91.31 357 ASN A CA 1
ATOM 2832 C C . ASN A 1 357 ? 16.418 -14.617 -2.783 1.00 91.31 357 ASN A C 1
ATOM 2834 O O . ASN A 1 357 ? 16.896 -15.335 -3.659 1.00 91.31 357 ASN A O 1
ATOM 2838 N N . LEU A 1 358 ? 16.571 -13.291 -2.799 1.00 87.06 358 LEU A N 1
ATOM 2839 C CA . LEU A 1 358 ? 17.266 -12.585 -3.867 1.00 87.06 358 LEU A CA 1
ATOM 2840 C C . LEU A 1 358 ? 18.742 -12.995 -3.957 1.00 87.06 358 LEU A C 1
ATOM 2842 O O . LEU A 1 358 ? 19.305 -13.113 -5.045 1.00 87.06 358 LEU A O 1
ATOM 2846 N N . GLN A 1 359 ? 19.365 -13.246 -2.801 1.00 85.06 359 GLN A N 1
ATOM 2847 C CA . GLN A 1 359 ? 20.783 -13.598 -2.710 1.00 85.06 359 GLN A CA 1
ATOM 2848 C C . GLN A 1 359 ? 21.050 -15.087 -2.944 1.00 85.06 359 GLN A C 1
ATOM 2850 O O . GLN A 1 359 ? 22.016 -15.431 -3.622 1.00 85.06 359 GLN A O 1
ATOM 2855 N N . ASP A 1 360 ? 20.210 -15.970 -2.395 1.00 86.50 360 ASP A N 1
ATOM 2856 C CA . ASP A 1 360 ? 20.379 -17.422 -2.545 1.00 86.50 360 ASP A CA 1
ATOM 2857 C C . ASP A 1 360 ? 19.793 -17.957 -3.864 1.00 86.50 360 ASP A C 1
ATOM 2859 O O . ASP A 1 360 ? 20.101 -19.083 -4.257 1.00 86.50 360 ASP A O 1
ATOM 2863 N N . ARG A 1 361 ? 18.983 -17.141 -4.561 1.00 81.31 361 ARG A N 1
ATOM 2864 C CA . ARG A 1 361 ? 18.263 -17.469 -5.802 1.00 81.31 361 ARG A CA 1
ATOM 2865 C C . ARG A 1 361 ? 17.406 -18.735 -5.689 1.00 81.31 361 ARG A C 1
ATOM 2867 O O . ARG A 1 361 ? 17.058 -19.342 -6.702 1.00 81.31 361 ARG A O 1
ATOM 2874 N N . MET A 1 362 ? 17.059 -19.150 -4.470 1.00 87.69 362 MET A N 1
ATOM 2875 C CA . MET A 1 362 ? 16.227 -20.322 -4.227 1.00 87.69 362 MET A CA 1
ATOM 2876 C C . MET A 1 362 ? 14.767 -19.906 -4.180 1.00 87.69 362 MET A C 1
ATOM 2878 O O . MET A 1 362 ? 14.314 -19.324 -3.194 1.00 87.69 362 MET A O 1
ATOM 2882 N N . LEU A 1 363 ? 14.015 -20.252 -5.222 1.00 92.00 363 LEU A N 1
ATOM 2883 C CA . LEU A 1 363 ? 12.579 -19.991 -5.317 1.00 92.00 363 LEU A CA 1
ATOM 2884 C C . LEU A 1 363 ? 11.837 -20.430 -4.045 1.00 92.00 363 LEU A C 1
ATOM 2886 O O . LEU A 1 363 ? 12.139 -21.472 -3.458 1.00 92.00 363 LEU A O 1
ATOM 2890 N N . ARG A 1 364 ? 10.879 -19.616 -3.593 1.00 92.75 364 ARG A N 1
ATOM 2891 C CA . ARG A 1 364 ? 10.017 -19.964 -2.459 1.00 92.75 364 ARG A CA 1
ATOM 2892 C C . ARG A 1 364 ? 8.693 -20.491 -2.987 1.00 92.75 364 ARG A C 1
ATOM 2894 O O . ARG A 1 364 ? 7.994 -19.777 -3.697 1.00 92.75 364 ARG A O 1
ATOM 2901 N N . GLU A 1 365 ? 8.359 -21.724 -2.629 1.00 94.25 365 GLU A N 1
ATOM 2902 C CA . GLU A 1 365 ? 7.077 -22.329 -2.989 1.00 94.25 365 GLU A CA 1
ATOM 2903 C C . GLU A 1 365 ? 5.943 -21.697 -2.191 1.00 94.25 365 GLU A C 1
ATOM 2905 O O . GLU A 1 365 ? 5.942 -21.742 -0.961 1.00 94.25 365 GLU A O 1
ATOM 2910 N N . THR A 1 366 ? 4.965 -21.137 -2.895 1.00 94.62 366 THR A N 1
ATOM 2911 C CA . THR A 1 366 ? 3.744 -20.570 -2.318 1.00 94.62 366 THR A CA 1
ATOM 2912 C C . THR A 1 366 ? 2.530 -21.374 -2.797 1.00 94.62 366 THR A C 1
ATOM 2914 O O . THR A 1 366 ? 2.650 -22.159 -3.740 1.00 94.62 366 THR A O 1
ATOM 2917 N N . PRO A 1 367 ? 1.330 -21.178 -2.217 1.00 93.31 367 PRO A N 1
ATOM 2918 C CA . PRO A 1 367 ? 0.111 -21.792 -2.751 1.00 93.31 367 PRO A CA 1
ATOM 2919 C C . PRO A 1 367 ? -0.160 -21.456 -4.226 1.00 93.31 367 PRO A C 1
ATOM 2921 O O . PRO A 1 367 ? -0.884 -22.190 -4.887 1.00 93.31 367 PRO A O 1
ATOM 2924 N N . TRP A 1 368 ? 0.434 -20.376 -4.743 1.00 93.50 368 TRP A N 1
ATOM 2925 C CA . TRP A 1 368 ? 0.308 -19.920 -6.126 1.00 93.50 368 TRP A CA 1
ATOM 2926 C C . TRP A 1 368 ? 1.593 -20.135 -6.943 1.00 93.50 368 TRP A C 1
ATOM 2928 O O . TRP A 1 368 ? 1.873 -19.393 -7.886 1.00 93.50 368 TRP A O 1
ATOM 2938 N N . GLY A 1 369 ? 2.394 -21.132 -6.564 1.00 91.94 369 GLY A N 1
ATOM 2939 C CA . GLY A 1 369 ? 3.636 -21.494 -7.241 1.00 91.94 369 GLY A CA 1
ATOM 2940 C C . GLY A 1 369 ? 4.877 -20.766 -6.710 1.00 91.94 369 GLY A C 1
ATOM 2941 O O . GLY A 1 369 ? 4.808 -20.059 -5.696 1.00 91.94 369 GLY A O 1
ATOM 2942 N N . PRO A 1 370 ? 6.028 -20.951 -7.374 1.00 93.62 370 PRO A N 1
ATOM 2943 C CA . PRO A 1 370 ? 7.309 -20.415 -6.930 1.00 93.62 370 PRO A CA 1
ATOM 2944 C C . PRO A 1 370 ? 7.380 -18.893 -7.072 1.00 93.62 370 PRO A C 1
ATOM 2946 O O . PRO A 1 370 ? 6.946 -18.344 -8.080 1.00 93.62 370 PRO A O 1
ATOM 2949 N N . VAL A 1 371 ? 7.966 -18.204 -6.092 1.00 94.06 371 VAL A N 1
ATOM 2950 C CA . VAL A 1 371 ? 8.128 -16.739 -6.085 1.00 94.06 371 VAL A CA 1
ATOM 2951 C C . VAL A 1 371 ? 9.565 -16.349 -5.721 1.00 94.06 371 VAL A C 1
ATOM 2953 O O . VAL A 1 371 ? 10.226 -17.010 -4.908 1.00 94.06 371 VAL A O 1
ATOM 2956 N N . VAL A 1 372 ? 10.051 -15.269 -6.339 1.00 94.19 372 VAL A N 1
ATOM 2957 C CA . VAL A 1 372 ? 11.241 -14.528 -5.899 1.00 94.19 372 VAL A CA 1
ATOM 2958 C C . VAL A 1 372 ? 10.763 -13.358 -5.045 1.00 94.19 372 VAL A C 1
ATOM 2960 O O . VAL A 1 372 ? 9.925 -12.573 -5.475 1.00 94.19 372 VAL A O 1
ATOM 2963 N N . PHE A 1 373 ? 11.291 -13.287 -3.834 1.00 94.81 373 PHE A N 1
ATOM 2964 C CA . PHE A 1 373 ? 11.064 -12.261 -2.835 1.00 94.81 373 PHE A CA 1
ATOM 2965 C C . PHE A 1 373 ? 12.340 -11.421 -2.713 1.00 94.81 373 PHE A C 1
ATOM 2967 O O . PHE A 1 373 ? 13.381 -11.944 -2.284 1.00 94.81 373 PHE A O 1
ATOM 2974 N N . ALA A 1 374 ? 12.280 -10.153 -3.125 1.00 93.31 374 ALA A N 1
ATOM 2975 C CA . ALA A 1 374 ? 13.416 -9.247 -3.027 1.00 93.31 374 ALA A CA 1
ATOM 2976 C C . ALA A 1 374 ? 13.674 -8.909 -1.559 1.00 93.31 374 ALA A C 1
ATOM 2978 O O . ALA A 1 374 ? 14.770 -9.178 -1.055 1.00 93.31 374 ALA A O 1
ATOM 2979 N N . ASP A 1 375 ? 12.635 -8.485 -0.846 1.00 93.88 375 ASP A N 1
ATOM 2980 C CA . ASP A 1 375 ? 12.731 -8.072 0.554 1.00 93.88 375 ASP A CA 1
ATOM 2981 C C . ASP A 1 375 ? 12.233 -9.157 1.513 1.00 93.88 375 ASP A C 1
ATOM 2983 O O . ASP A 1 375 ? 12.724 -9.298 2.643 1.00 93.88 375 ASP A O 1
ATOM 2987 N N . GLY A 1 376 ? 11.336 -10.020 1.035 1.00 96.19 376 GLY A N 1
ATOM 2988 C CA . GLY A 1 376 ? 10.578 -10.938 1.870 1.00 96.19 376 GLY A CA 1
ATOM 2989 C C . GLY A 1 376 ? 9.349 -10.262 2.462 1.00 96.19 376 GLY A C 1
ATOM 2990 O O . GLY A 1 376 ? 9.317 -9.061 2.689 1.00 96.19 376 GLY A O 1
ATOM 2991 N N . VAL A 1 377 ? 8.347 -11.070 2.785 1.00 97.50 377 VAL A N 1
ATOM 2992 C CA . VAL A 1 377 ? 7.024 -10.609 3.208 1.00 97.50 377 VAL A CA 1
ATOM 2993 C C . VAL A 1 377 ? 6.661 -11.203 4.559 1.00 97.50 377 VAL A C 1
ATOM 2995 O O . VAL A 1 377 ? 6.762 -12.415 4.770 1.00 97.50 377 VAL A O 1
ATOM 2998 N N . LEU A 1 378 ? 6.152 -10.374 5.467 1.00 98.19 378 LEU A N 1
ATOM 2999 C CA . LEU A 1 378 ? 5.401 -10.813 6.642 1.00 98.19 378 LEU A CA 1
ATOM 3000 C C . LEU A 1 378 ? 4.066 -10.073 6.700 1.00 98.19 378 LEU A C 1
ATOM 3002 O O . LEU A 1 378 ? 4.022 -8.865 6.895 1.00 98.19 378 LEU A O 1
ATOM 3006 N N . THR A 1 379 ? 2.966 -10.820 6.620 1.00 98.62 379 THR A N 1
ATOM 3007 C CA . THR A 1 379 ? 1.623 -10.272 6.847 1.00 98.62 379 THR A CA 1
ATOM 3008 C C . THR A 1 379 ? 1.019 -10.878 8.097 1.00 98.62 379 THR A C 1
ATOM 3010 O O . THR A 1 379 ? 0.928 -12.104 8.236 1.00 98.62 379 THR A O 1
ATOM 3013 N N . VAL A 1 380 ? 0.565 -10.015 9.000 1.00 98.62 380 VAL A N 1
ATOM 3014 C CA . VAL A 1 380 ? -0.095 -10.399 10.246 1.00 98.62 380 VAL A CA 1
ATOM 3015 C C . VAL A 1 380 ? -1.453 -9.723 10.376 1.00 98.62 380 VAL A C 1
ATOM 3017 O O . VAL A 1 380 ? -1.667 -8.608 9.903 1.00 98.62 380 VAL A O 1
ATOM 3020 N N . VAL A 1 381 ? -2.383 -10.419 11.022 1.00 98.44 381 VAL A N 1
ATOM 3021 C CA . VAL A 1 381 ? -3.765 -9.976 11.212 1.00 98.44 381 VAL A CA 1
ATOM 3022 C C . VAL A 1 381 ? -4.114 -10.043 12.691 1.00 98.44 381 VAL A C 1
ATOM 3024 O O . VAL A 1 381 ? -3.821 -11.026 13.380 1.00 98.44 381 VAL A O 1
ATOM 3027 N N . ASN A 1 382 ? -4.730 -8.980 13.184 1.00 97.44 382 ASN A N 1
ATOM 3028 C CA . ASN A 1 382 ? -5.254 -8.888 14.530 1.00 97.44 382 ASN A CA 1
ATOM 3029 C C . ASN A 1 382 ? -6.649 -9.514 14.549 1.00 97.44 382 ASN A C 1
ATOM 3031 O O . ASN A 1 382 ? -7.590 -8.963 13.988 1.00 97.44 382 ASN A O 1
ATOM 3035 N N . SER A 1 383 ? -6.802 -10.669 15.198 1.00 91.56 383 SER A N 1
ATOM 3036 C CA . SER A 1 383 ? -8.103 -11.345 15.296 1.00 91.56 383 SER A CA 1
ATOM 3037 C C . SER A 1 383 ? -9.060 -10.669 16.280 1.00 91.56 383 SER A C 1
ATOM 3039 O O . SER A 1 383 ? -10.192 -11.118 16.454 1.00 91.56 383 SER A O 1
ATOM 3041 N N . ARG A 1 384 ? -8.600 -9.642 17.002 1.00 88.62 384 ARG A N 1
ATOM 3042 C CA . ARG A 1 384 ? -9.423 -8.927 17.967 1.00 88.62 384 ARG A CA 1
ATOM 3043 C C . ARG A 1 384 ? -10.364 -7.986 17.226 1.00 88.62 384 ARG A C 1
ATOM 3045 O O . ARG A 1 384 ? -9.930 -7.202 16.388 1.00 88.62 384 ARG A O 1
ATOM 3052 N N . GLN A 1 385 ? -11.638 -8.001 17.604 1.00 80.94 385 GLN A N 1
ATOM 3053 C CA . GLN A 1 385 ? -12.557 -6.949 17.194 1.00 80.94 385 GLN A CA 1
ATOM 3054 C C . GLN A 1 385 ? -12.100 -5.639 17.844 1.00 80.94 385 GLN A C 1
ATOM 3056 O O . GLN A 1 385 ? -12.148 -5.487 19.066 1.00 80.94 385 GLN A O 1
ATOM 3061 N N . LEU A 1 386 ? -11.575 -4.731 17.027 1.00 83.56 386 LEU A N 1
ATOM 3062 C CA . LEU A 1 386 ? -11.213 -3.393 17.472 1.00 83.56 386 LEU A CA 1
ATOM 3063 C C . LEU A 1 386 ? -12.472 -2.533 17.455 1.00 83.56 386 LEU A C 1
ATOM 3065 O O . LEU A 1 386 ? -13.035 -2.284 16.387 1.00 83.56 386 LEU A O 1
ATOM 3069 N N . ASP A 1 387 ? -12.909 -2.125 18.642 1.00 75.81 387 ASP A N 1
ATOM 3070 C CA . ASP A 1 387 ? -13.979 -1.153 18.834 1.00 75.81 387 ASP A CA 1
ATOM 3071 C C . ASP A 1 387 ? -13.359 0.248 18.929 1.00 75.81 387 ASP A C 1
ATOM 3073 O O . ASP A 1 387 ? -12.445 0.479 19.726 1.00 75.81 387 ASP A O 1
ATOM 3077 N N . GLY A 1 388 ? -13.862 1.185 18.122 1.00 72.38 388 GLY A N 1
ATOM 3078 C CA . GLY A 1 388 ? -13.431 2.583 18.141 1.00 72.38 388 GLY A CA 1
ATOM 3079 C C . GLY A 1 388 ? -13.646 3.273 19.493 1.00 72.38 388 GLY A C 1
ATOM 3080 O O . GLY A 1 388 ? -12.978 4.267 19.772 1.00 72.38 388 GLY A O 1
ATOM 3081 N N . SER A 1 389 ? -14.513 2.731 20.356 1.00 73.00 389 SER A N 1
ATOM 3082 C CA . SER A 1 389 ? -14.744 3.245 21.711 1.00 73.00 389 SER A CA 1
ATOM 3083 C C . SER A 1 389 ? -13.560 3.027 22.667 1.00 73.00 389 SER A C 1
ATOM 3085 O O . SER A 1 389 ? -13.436 3.740 23.662 1.00 73.00 389 SER A O 1
ATOM 3087 N N . GLN A 1 390 ? -12.665 2.075 22.372 1.00 71.06 390 GLN A N 1
ATOM 3088 C CA . GLN A 1 390 ? -11.579 1.662 23.272 1.00 71.06 390 GLN A CA 1
ATOM 3089 C C . GLN A 1 390 ? -10.255 2.381 23.019 1.00 71.06 390 GLN A C 1
ATOM 3091 O O . GLN A 1 390 ? -9.202 1.912 23.464 1.00 71.06 390 GLN A O 1
ATOM 3096 N N . CYS A 1 391 ? -10.272 3.517 22.320 1.00 73.12 391 CYS A N 1
ATOM 3097 C CA . CYS A 1 391 ? -9.041 4.267 22.157 1.00 73.12 391 CYS A CA 1
ATOM 3098 C C . CYS A 1 391 ? -8.503 4.723 23.512 1.00 73.12 391 CYS A C 1
ATOM 3100 O O . CYS A 1 391 ? -9.281 5.247 24.312 1.00 73.12 391 CYS A O 1
ATOM 3102 N N . PRO A 1 392 ? -7.194 4.560 23.786 1.00 68.56 392 PRO A N 1
ATOM 3103 C CA . PRO A 1 392 ? -6.599 5.048 25.018 1.00 68.56 392 PRO A CA 1
ATOM 3104 C C . PRO A 1 392 ? -6.905 6.538 25.182 1.00 68.56 392 PRO A C 1
ATOM 3106 O O . PRO A 1 392 ? -6.317 7.390 24.519 1.00 68.56 392 PRO A O 1
ATOM 3109 N N . SER A 1 393 ? -7.826 6.852 26.093 1.00 57.28 393 SER A N 1
ATOM 3110 C CA . SER A 1 393 ? -8.290 8.211 26.394 1.00 57.28 393 SER A CA 1
ATOM 3111 C C . SER A 1 393 ? -7.183 9.115 26.955 1.00 57.28 393 SER A C 1
ATOM 3113 O O . SER A 1 393 ? -7.376 10.319 27.097 1.00 57.28 393 SER A O 1
ATOM 3115 N N . GLY A 1 394 ? -6.006 8.542 27.237 1.00 54.62 394 GLY A N 1
ATOM 3116 C CA . GLY A 1 394 ? -4.794 9.239 27.665 1.00 54.62 394 GLY A CA 1
ATOM 3117 C C . GLY A 1 394 ? -3.991 9.896 26.541 1.00 54.62 394 GLY A C 1
ATOM 3118 O O . GLY A 1 394 ? -3.034 10.605 26.835 1.00 54.62 394 GLY A O 1
ATOM 3119 N N . ILE A 1 395 ? -4.370 9.719 25.274 1.00 54.66 395 ILE A N 1
ATOM 3120 C CA . ILE A 1 395 ? -3.826 10.521 24.173 1.00 54.66 395 ILE A CA 1
ATOM 3121 C C . ILE A 1 395 ? -4.688 11.783 24.030 1.00 54.66 395 ILE A C 1
ATOM 3123 O O . ILE A 1 395 ? -5.335 12.024 23.014 1.00 54.66 395 ILE A O 1
ATOM 3127 N N . GLN A 1 396 ? -4.764 12.586 25.091 1.00 48.47 396 GLN A N 1
ATOM 3128 C CA . GLN A 1 396 ? -5.221 13.962 24.927 1.00 48.47 396 GLN A CA 1
ATOM 3129 C C . GLN A 1 396 ? -4.219 14.653 24.006 1.00 48.47 396 GLN A C 1
ATOM 3131 O O . GLN A 1 396 ? -3.022 14.398 24.137 1.00 48.47 396 GLN A O 1
ATOM 3136 N N . ARG A 1 397 ? -4.708 15.486 23.074 1.00 51.22 397 ARG A N 1
ATOM 3137 C CA . ARG A 1 397 ? -3.886 16.380 22.249 1.00 51.22 397 ARG A CA 1
ATOM 3138 C C . ARG A 1 397 ? -2.921 17.106 23.183 1.00 51.22 397 ARG A C 1
ATOM 3140 O O . ARG A 1 397 ? -3.279 18.128 23.764 1.00 51.22 397 ARG A O 1
ATOM 3147 N N . ALA A 1 398 ? -1.714 16.572 23.363 1.00 47.62 398 ALA A N 1
ATOM 3148 C CA . ALA A 1 398 ? -0.612 17.376 23.832 1.00 47.62 398 ALA A CA 1
ATOM 3149 C C . ALA A 1 398 ? -0.595 18.520 22.830 1.00 47.62 398 ALA A C 1
ATOM 3151 O O . ALA A 1 398 ? -0.562 18.271 21.624 1.00 47.62 398 ALA A O 1
ATOM 3152 N N . THR A 1 399 ? -0.774 19.743 23.314 1.00 45.06 399 THR A N 1
ATOM 3153 C CA . THR A 1 399 ? -0.604 20.955 22.525 1.00 45.06 399 THR A CA 1
ATOM 3154 C C . THR A 1 399 ? 0.823 20.936 21.998 1.00 45.06 399 THR A C 1
ATOM 3156 O O . THR A 1 399 ? 1.734 21.469 22.627 1.00 45.06 399 THR A O 1
ATOM 3159 N N . LEU A 1 400 ? 1.035 20.232 20.888 1.00 46.38 400 LEU A N 1
ATOM 3160 C CA . LEU A 1 400 ? 2.212 20.357 20.064 1.00 46.38 400 LEU A CA 1
ATOM 3161 C C . LEU A 1 400 ? 2.150 21.806 19.604 1.00 46.38 400 LEU A C 1
ATOM 3163 O O . LEU A 1 400 ? 1.200 22.206 18.927 1.00 46.38 400 LEU A O 1
ATOM 3167 N N . ALA A 1 401 ? 3.089 22.616 20.093 1.00 39.97 401 ALA A N 1
ATOM 3168 C CA . ALA A 1 401 ? 3.265 23.961 19.579 1.00 39.97 401 ALA A CA 1
ATOM 3169 C C . ALA A 1 401 ? 3.337 23.859 18.045 1.00 39.97 401 ALA A C 1
ATOM 3171 O O . ALA A 1 401 ? 3.955 22.911 17.552 1.00 39.97 401 ALA A O 1
ATOM 3172 N N . PRO A 1 402 ? 2.671 24.753 17.297 1.00 37.28 402 PRO A N 1
ATOM 3173 C CA . PRO A 1 402 ? 2.718 24.711 15.845 1.00 37.28 402 PRO A CA 1
ATOM 3174 C C . PRO A 1 402 ? 4.184 24.770 15.413 1.00 37.28 402 PRO A C 1
ATOM 3176 O O . PRO A 1 402 ? 4.878 25.748 15.688 1.00 37.28 402 PRO A O 1
ATOM 3179 N N . TRP A 1 403 ? 4.657 23.687 14.802 1.00 40.66 403 TRP A N 1
ATOM 3180 C CA . TRP A 1 403 ? 5.927 23.664 14.095 1.00 40.66 403 TRP A CA 1
ATOM 3181 C C . TRP A 1 403 ? 5.696 24.488 12.823 1.00 40.66 403 TRP A C 1
ATOM 3183 O O . TRP A 1 403 ? 4.891 24.091 11.981 1.00 40.66 403 TRP A O 1
ATOM 3193 N N . ILE A 1 404 ? 6.277 25.693 12.781 1.00 33.97 404 ILE A N 1
ATOM 3194 C CA . ILE A 1 404 ? 6.267 26.604 11.623 1.00 33.97 404 ILE A CA 1
ATOM 3195 C C . ILE A 1 404 ? 7.458 26.276 10.737 1.00 33.97 404 ILE A C 1
ATOM 3197 O O . ILE A 1 404 ? 8.566 26.145 11.311 1.00 33.97 404 ILE A O 1
#

Mean predicted aligned error: 6.63 Å

Radius of gyration: 21.34 Å; Cα contacts (8 Å, |Δi|>4): 719; chains: 1; bounding box: 52×52×64 Å

Nearest PDB structures (foldseek):
  7ucl-assembly1_A  TM=4.427E-01  e=4.073E-01  Cylindrospermopsis raciborskii
  6b3b-assembly1_A  TM=4.546E-01  e=1.168E+00  Moorena bouillonii
  6lyi-assembly1_A  TM=4.863E-01  e=1.759E+00  Camellia sinensis var. assamica
  6b3a-assembly1_A  TM=2.656E-01  e=7.752E-01  Moorena bouillonii